Protein AF-0000000083253003 (afdb_homodimer)

Nearest PDB structures (foldseek):
  7utc-assembly1_D  TM=8.407E-01  e=6.399E-24  Thermoanaerobacter pseudethanolicus
  6sch-assembly1_B  TM=8.358E-01  e=7.259E-24  Clostridium beijerinckii
  3fpc-assembly1_C  TM=8.216E-01  e=3.737E-23  Thermoanaerobacter brockii
  2oui-assembly1_A  TM=8.194E-01  e=3.722E-21  Entamoeba histolytica
  1y9a-assembly1_A  TM=8.092E-01  e=3.081E-21  Entamoeba histolytica

pLDDT: mean 96.96, std 2.42, range [82.56, 98.94]

Structure (mmCIF, N/CA/C/O backbone):
data_AF-0000000083253003-model_v1
#
loop_
_entity.id
_entity.type
_entity.pdbx_description
1 polymer 'Threonine dehydrogenase-like Zn-dependent dehydrogenase'
#
loop_
_atom_site.group_PDB
_atom_site.id
_atom_site.type_symbol
_atom_site.label_atom_id
_atom_site.label_alt_id
_atom_site.label_comp_id
_atom_site.label_asym_id
_atom_site.label_entity_id
_atom_site.label_seq_id
_atom_site.pdbx_PDB_ins_code
_atom_site.Cartn_x
_atom_site.Cartn_y
_atom_site.Cartn_z
_atom_site.occupancy
_atom_site.B_iso_or_equiv
_atom_site.auth_seq_id
_atom_site.auth_comp_id
_atom_site.auth_asym_id
_atom_site.auth_atom_id
_atom_site.pdbx_PDB_model_num
ATOM 1 N N . MET A 1 1 ? 14.344 -34.875 -26.109 1 96.56 1 MET A N 1
ATOM 2 C CA . MET A 1 1 ? 13.023 -34.969 -25.5 1 96.56 1 MET A CA 1
ATOM 3 C C . MET A 1 1 ? 12.094 -33.875 -26.047 1 96.56 1 MET A C 1
ATOM 5 O O . MET A 1 1 ? 12.555 -32.844 -26.531 1 96.56 1 MET A O 1
ATOM 9 N N . GLN A 1 2 ? 10.828 -34.188 -26.016 1 97.56 2 GLN A N 1
ATOM 10 C CA . GLN A 1 2 ? 9.852 -33.188 -26.438 1 97.56 2 GLN A CA 1
ATOM 11 C C . GLN A 1 2 ? 9.586 -32.156 -25.312 1 97.56 2 GLN A C 1
ATOM 13 O O . GLN A 1 2 ? 9.469 -32.531 -24.156 1 97.56 2 GLN A O 1
ATOM 18 N N . ALA A 1 3 ? 9.625 -30.922 -25.641 1 98.62 3 ALA A N 1
ATOM 19 C CA . ALA A 1 3 ? 9.359 -29.844 -24.688 1 98.62 3 ALA A CA 1
ATOM 20 C C . ALA A 1 3 ? 8.648 -28.688 -25.359 1 98.62 3 ALA A C 1
ATOM 22 O O . ALA A 1 3 ? 8.695 -28.547 -26.594 1 98.62 3 ALA A O 1
ATOM 23 N N . LEU A 1 4 ? 7.891 -27.906 -24.656 1 98.69 4 LEU A N 1
ATOM 24 C CA . LEU A 1 4 ? 7.254 -26.703 -25.188 1 98.69 4 LEU A CA 1
ATOM 25 C C . LEU A 1 4 ? 8.156 -25.484 -25 1 98.69 4 LEU A C 1
ATOM 27 O O . LEU A 1 4 ? 8.383 -25.031 -23.875 1 98.69 4 LEU A O 1
ATOM 31 N N . VAL A 1 5 ? 8.617 -24.984 -26.078 1 98.56 5 VAL A N 1
ATOM 32 C CA . VAL A 1 5 ? 9.586 -23.891 -26.094 1 98.56 5 VAL A CA 1
ATOM 33 C C . VAL A 1 5 ? 8.945 -22.641 -26.656 1 98.56 5 VAL A C 1
ATOM 35 O O . VAL A 1 5 ? 8.172 -22.703 -27.625 1 98.56 5 VAL A O 1
ATOM 38 N N . TRP A 1 6 ? 9.148 -21.5 -25.953 1 98.31 6 TRP A N 1
ATOM 39 C CA . TRP A 1 6 ? 8.773 -20.219 -26.547 1 98.31 6 TRP A CA 1
ATOM 40 C C . TRP A 1 6 ? 9.711 -19.859 -27.688 1 98.31 6 TRP A C 1
ATOM 42 O O . TRP A 1 6 ? 10.875 -19.5 -27.453 1 98.31 6 TRP A O 1
ATOM 52 N N . SER A 1 7 ? 9.188 -19.875 -28.859 1 96.62 7 SER A N 1
ATOM 53 C CA . SER A 1 7 ? 10.055 -19.766 -30.031 1 96.62 7 SER A CA 1
ATOM 54 C C . SER A 1 7 ? 10.305 -18.312 -30.391 1 96.62 7 SER A C 1
ATOM 56 O O . SER A 1 7 ? 9.672 -17.406 -29.844 1 96.62 7 SER A O 1
ATOM 58 N N . ALA A 1 8 ? 11.188 -18.094 -31.281 1 94.75 8 ALA A N 1
ATOM 59 C CA . ALA A 1 8 ? 11.508 -16.75 -31.766 1 94.75 8 ALA A CA 1
ATOM 60 C C . ALA A 1 8 ? 10.328 -16.141 -32.531 1 94.75 8 ALA A C 1
ATOM 62 O O . ALA A 1 8 ? 10.281 -14.93 -32.719 1 94.75 8 ALA A O 1
ATOM 63 N N . ARG A 1 9 ? 9.398 -16.953 -33 1 94 9 ARG A N 1
ATOM 64 C CA . ARG A 1 9 ? 8.219 -16.484 -33.719 1 94 9 ARG A CA 1
ATOM 65 C C . ARG A 1 9 ? 7.109 -16.094 -32.75 1 94 9 ARG A C 1
ATOM 67 O O . ARG A 1 9 ? 5.961 -15.906 -33.156 1 94 9 ARG A O 1
ATOM 74 N N . ASN A 1 10 ? 7.438 -16.047 -31.438 1 94.56 10 ASN A N 1
ATOM 75 C CA . ASN A 1 10 ? 6.5 -15.68 -30.391 1 94.56 10 ASN A CA 1
ATOM 76 C C . ASN A 1 10 ? 5.297 -16.625 -30.344 1 94.56 10 ASN A C 1
ATOM 78 O O . ASN A 1 10 ? 4.152 -16.172 -30.312 1 94.56 10 ASN A O 1
ATOM 82 N N . ARG A 1 11 ? 5.645 -17.781 -30.297 1 95.31 11 ARG A N 1
ATOM 83 C CA . ARG A 1 11 ? 4.637 -18.828 -30.156 1 95.31 11 ARG A CA 1
ATOM 84 C C . ARG A 1 11 ? 5.188 -20.016 -29.375 1 95.31 11 ARG A C 1
ATOM 86 O O . ARG A 1 11 ? 6.391 -20.281 -29.406 1 95.31 11 ARG A O 1
ATOM 93 N N . LEU A 1 12 ? 4.297 -20.625 -28.672 1 96.81 12 LEU A N 1
ATOM 94 C CA . LEU A 1 12 ? 4.648 -21.859 -27.969 1 96.81 12 LEU A CA 1
ATOM 95 C C . LEU A 1 12 ? 4.727 -23.031 -28.953 1 96.81 12 LEU A C 1
ATOM 97 O O . LEU A 1 12 ? 3.781 -23.281 -29.703 1 96.81 12 LEU A O 1
ATOM 101 N N . GLU A 1 13 ? 5.832 -23.75 -28.984 1 97.12 13 GLU A N 1
ATOM 102 C CA . GLU A 1 13 ? 6.023 -24.828 -29.953 1 97.12 13 GLU A CA 1
ATOM 103 C C . GLU A 1 13 ? 6.559 -26.078 -29.266 1 97.12 13 GLU A C 1
ATOM 105 O O . GLU A 1 13 ? 7.395 -26 -28.375 1 97.12 13 GLU A O 1
ATOM 110 N N . LEU A 1 14 ? 6.043 -27.188 -29.688 1 97.88 14 LEU A N 1
ATOM 111 C CA . LEU A 1 14 ? 6.605 -28.469 -29.281 1 97.88 14 LEU A CA 1
ATOM 112 C C . LEU A 1 14 ? 7.906 -28.75 -30.031 1 97.88 14 LEU A C 1
ATOM 114 O O . LEU A 1 14 ? 7.906 -28.875 -31.25 1 97.88 14 LEU A O 1
ATOM 118 N N . SER A 1 15 ? 8.984 -28.828 -29.344 1 97.44 15 SER A N 1
ATOM 119 C CA . SER A 1 15 ? 10.297 -28.984 -29.953 1 97.44 15 SER A CA 1
ATOM 120 C C . SER A 1 15 ? 11.062 -30.156 -29.344 1 97.44 15 SER A C 1
ATOM 122 O O . SER A 1 15 ? 10.789 -30.562 -28.219 1 97.44 15 SER A O 1
ATOM 124 N N . GLU A 1 16 ? 11.93 -30.703 -30.188 1 97.5 16 GLU A N 1
ATOM 125 C CA . GLU A 1 16 ? 12.883 -31.672 -29.672 1 97.5 16 GLU A CA 1
ATOM 126 C C . GLU A 1 16 ? 14.109 -31 -29.078 1 97.5 16 GLU A C 1
ATOM 128 O O . GLU A 1 16 ? 14.828 -30.281 -29.781 1 97.5 16 GLU A O 1
ATOM 133 N N . ILE A 1 17 ? 14.289 -31.203 -27.844 1 95.94 17 ILE A N 1
ATOM 134 C CA . ILE A 1 17 ? 15.406 -30.562 -27.172 1 95.94 17 ILE A CA 1
ATOM 135 C C . ILE A 1 17 ? 16.25 -31.625 -26.453 1 95.94 17 ILE A C 1
ATOM 137 O O . ILE A 1 17 ? 15.773 -32.719 -26.203 1 95.94 17 ILE A O 1
ATOM 141 N N . GLU A 1 18 ? 17.484 -31.297 -26.234 1 96.81 18 GLU A N 1
ATOM 142 C CA . GLU A 1 18 ? 18.359 -32.219 -25.516 1 96.81 18 GLU A CA 1
ATOM 143 C C . GLU A 1 18 ? 17.891 -32.406 -24.078 1 96.81 18 GLU A C 1
ATOM 145 O O . GLU A 1 18 ? 17.469 -31.453 -23.422 1 96.81 18 GLU A O 1
ATOM 150 N N . GLU A 1 19 ? 17.891 -33.625 -23.688 1 97.62 19 GLU A N 1
ATOM 151 C CA . GLU A 1 19 ? 17.578 -33.938 -22.297 1 97.62 19 GLU A CA 1
ATOM 152 C C . GLU A 1 19 ? 18.594 -33.312 -21.344 1 97.62 19 GLU A C 1
ATOM 154 O O . GLU A 1 19 ? 19.797 -33.438 -21.562 1 97.62 19 GLU A O 1
ATOM 159 N N . PRO A 1 20 ? 18.141 -32.594 -20.359 1 97.88 20 PRO A N 1
ATOM 160 C CA . PRO A 1 20 ? 19.094 -31.969 -19.438 1 97.88 20 PRO A CA 1
ATOM 161 C C . PRO A 1 20 ? 19.859 -33 -18.609 1 97.88 20 PRO A C 1
ATOM 163 O O . PRO A 1 20 ? 19.312 -34.031 -18.219 1 97.88 20 PRO A O 1
ATOM 166 N N . GLN A 1 21 ? 21.078 -32.719 -18.344 1 97.56 21 GLN A N 1
ATOM 167 C CA . GLN A 1 21 ? 21.969 -33.562 -17.578 1 97.56 21 GLN A CA 1
ATOM 168 C C . GLN A 1 21 ? 22.422 -32.875 -16.297 1 97.56 21 GLN A C 1
ATOM 170 O O . GLN A 1 21 ? 22.375 -31.641 -16.188 1 97.56 21 GLN A O 1
ATOM 175 N N . LEU A 1 22 ? 22.797 -33.688 -15.352 1 97.88 22 LEU A N 1
ATOM 176 C CA . LEU A 1 22 ? 23.422 -33.125 -14.164 1 97.88 22 LEU A CA 1
ATOM 177 C C . LEU A 1 22 ? 24.766 -32.5 -14.5 1 97.88 22 LEU A C 1
ATOM 179 O O . LEU A 1 22 ? 25.578 -33.094 -15.203 1 97.88 22 LEU A O 1
ATOM 183 N N . VAL A 1 23 ? 24.984 -31.281 -14.062 1 96.31 23 VAL A N 1
ATOM 184 C CA . VAL A 1 23 ? 26.25 -30.609 -14.344 1 96.31 23 VAL A CA 1
ATOM 185 C C . VAL A 1 23 ? 26.938 -30.234 -13.039 1 96.31 23 VAL A C 1
ATOM 187 O O . VAL A 1 23 ? 28.172 -30.297 -12.945 1 96.31 23 VAL A O 1
ATOM 190 N N . ALA A 1 24 ? 26.219 -29.859 -12.031 1 97.19 24 ALA A N 1
ATOM 191 C CA . ALA A 1 24 ? 26.75 -29.438 -10.734 1 97.19 24 ALA A CA 1
ATOM 192 C C . ALA A 1 24 ? 26.531 -30.516 -9.68 1 97.19 24 ALA A C 1
ATOM 194 O O . ALA A 1 24 ? 25.594 -31.312 -9.781 1 97.19 24 ALA A O 1
ATOM 195 N N . PRO A 1 25 ? 27.375 -30.531 -8.617 1 98.25 25 PRO A N 1
ATOM 196 C CA . PRO A 1 25 ? 27.266 -31.562 -7.582 1 98.25 25 PRO A CA 1
ATOM 197 C C . PRO A 1 25 ? 25.969 -31.438 -6.77 1 98.25 25 PRO A C 1
ATOM 199 O O . PRO A 1 25 ? 25.562 -32.406 -6.109 1 98.25 25 PRO A O 1
ATOM 202 N N . ASP A 1 26 ? 25.312 -30.328 -6.824 1 98.38 26 ASP A N 1
ATOM 203 C CA . ASP A 1 26 ? 24.094 -30.125 -6.043 1 98.38 26 ASP A CA 1
ATOM 204 C C . ASP A 1 26 ? 22.859 -30.266 -6.918 1 98.38 26 ASP A C 1
ATOM 206 O O . ASP A 1 26 ? 21.734 -30.016 -6.461 1 98.38 26 ASP A O 1
ATOM 210 N N . ASP A 1 27 ? 22.984 -30.75 -8.109 1 98.62 27 ASP A N 1
ATOM 211 C CA . ASP A 1 27 ? 21.906 -30.844 -9.078 1 98.62 27 ASP A CA 1
ATOM 212 C C . ASP A 1 27 ? 21 -32.031 -8.766 1 98.62 27 ASP A C 1
ATOM 214 O O . ASP A 1 27 ? 21.469 -33.094 -8.305 1 98.62 27 ASP A O 1
ATOM 218 N N . VAL A 1 28 ? 19.781 -31.859 -9.023 1 98.88 28 VAL A N 1
ATOM 219 C CA . VAL A 1 28 ? 18.766 -32.906 -8.961 1 98.88 28 VAL A CA 1
ATOM 220 C C . VAL A 1 28 ? 18 -32.969 -10.289 1 98.88 28 VAL A C 1
ATOM 222 O O . VAL A 1 28 ? 17.609 -31.922 -10.836 1 98.88 28 VAL A O 1
ATOM 225 N N . LYS A 1 29 ? 17.906 -34.125 -10.82 1 98.88 29 LYS A N 1
ATOM 226 C CA . LYS A 1 29 ? 17.078 -34.312 -12.008 1 98.88 29 LYS A CA 1
ATOM 227 C C . LYS A 1 29 ? 15.719 -34.906 -11.633 1 98.88 29 LYS A C 1
ATOM 229 O O . LYS A 1 29 ? 15.641 -35.906 -10.93 1 98.88 29 LYS A O 1
ATOM 234 N N . VAL A 1 30 ? 14.719 -34.281 -12.07 1 98.94 30 VAL A N 1
ATOM 235 C CA . VAL A 1 30 ? 1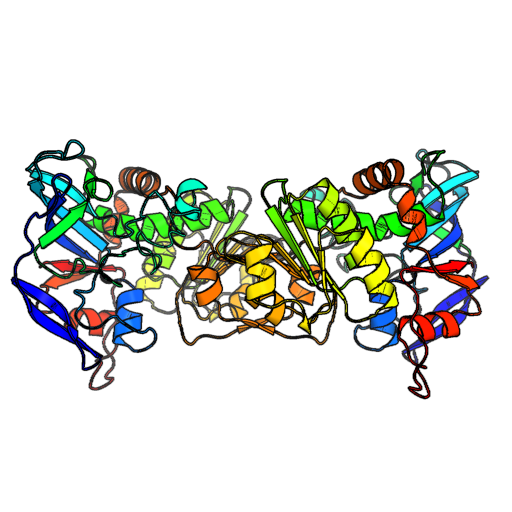3.352 -34.656 -11.75 1 98.94 30 VAL A CA 1
ATOM 236 C C . VAL A 1 30 ? 12.609 -35.062 -13.023 1 98.94 30 VAL A C 1
ATOM 238 O O . VAL A 1 30 ? 12.641 -34.344 -14.016 1 98.94 30 VAL A O 1
ATOM 241 N N . ARG A 1 31 ? 12.023 -36.25 -13.047 1 98.94 31 ARG A N 1
ATOM 242 C CA . ARG A 1 31 ? 11.055 -36.594 -14.07 1 98.94 31 ARG A CA 1
ATOM 243 C C . ARG A 1 31 ? 9.688 -35.969 -13.766 1 98.94 31 ARG A C 1
ATOM 245 O O . ARG A 1 31 ? 9.062 -36.312 -12.758 1 98.94 31 ARG A O 1
ATOM 252 N N . ILE A 1 32 ? 9.227 -35.156 -14.586 1 98.88 32 ILE A N 1
ATOM 253 C CA . ILE A 1 32 ? 7.996 -34.406 -14.344 1 98.88 32 ILE A CA 1
ATOM 254 C C . ILE A 1 32 ? 6.785 -35.281 -14.57 1 98.88 32 ILE A C 1
ATOM 256 O O . ILE A 1 32 ? 6.684 -35.969 -15.609 1 98.88 32 ILE A O 1
ATOM 260 N N . GLU A 1 33 ? 5.926 -35.312 -13.617 1 98.75 33 GLU A N 1
ATOM 261 C CA . GLU A 1 33 ? 4.691 -36.094 -13.734 1 98.75 33 GLU A CA 1
ATOM 262 C C . GLU A 1 33 ? 3.521 -35.188 -14.141 1 98.75 33 GLU A C 1
ATOM 264 O O . GLU A 1 33 ? 2.699 -35.594 -14.969 1 98.75 33 GLU A O 1
ATOM 269 N N . LEU A 1 34 ? 3.381 -34.062 -13.516 1 98.81 34 LEU A N 1
ATOM 270 C CA . LEU A 1 34 ? 2.389 -33.031 -13.82 1 98.81 34 LEU A CA 1
ATOM 271 C C . LEU A 1 34 ? 3.029 -31.656 -13.852 1 98.81 34 LEU A C 1
ATOM 273 O O . LEU A 1 34 ? 3.912 -31.359 -13.047 1 98.81 34 LEU A O 1
ATOM 277 N N . THR A 1 35 ? 2.656 -30.859 -14.75 1 98.88 35 THR A N 1
ATOM 278 C CA . THR A 1 35 ? 3.039 -29.453 -14.797 1 98.88 35 THR A CA 1
ATOM 279 C C . THR A 1 35 ? 1.835 -28.578 -15.141 1 98.88 35 THR A C 1
ATOM 281 O O . THR A 1 35 ? 1.08 -28.891 -16.062 1 98.88 35 THR A O 1
ATOM 284 N N . GLY A 1 36 ? 1.629 -27.578 -14.328 1 98.69 36 GLY A N 1
ATOM 285 C CA . GLY A 1 36 ? 0.454 -26.734 -14.477 1 98.69 36 GLY A CA 1
ATOM 286 C C . GLY A 1 36 ? 0.668 -25.578 -15.438 1 98.69 36 GLY A C 1
ATOM 287 O O . GLY A 1 36 ? 1.78 -25.062 -15.555 1 98.69 36 GLY A O 1
ATOM 288 N N . ILE A 1 37 ? -0.385 -25.203 -16.125 1 98.25 37 ILE A N 1
ATOM 289 C CA . ILE A 1 37 ? -0.366 -23.984 -16.938 1 98.25 37 ILE A CA 1
ATOM 290 C C . ILE A 1 37 ? -0.799 -22.797 -16.078 1 98.25 37 ILE A C 1
ATOM 292 O O . ILE A 1 37 ? -1.88 -22.797 -15.492 1 98.25 37 ILE A O 1
ATOM 296 N N . CYS A 1 38 ? 0.048 -21.812 -15.984 1 95.94 38 CYS A N 1
ATOM 297 C CA . CYS A 1 38 ? -0.187 -20.641 -15.156 1 95.94 38 CYS A CA 1
ATOM 298 C C . CYS A 1 38 ? -0.69 -19.469 -15.992 1 95.94 38 CYS A C 1
ATOM 300 O O . CYS A 1 38 ? -0.532 -19.469 -17.219 1 95.94 38 CYS A O 1
ATOM 302 N N . GLY A 1 39 ? -1.348 -18.516 -15.336 1 92.88 39 GLY A N 1
ATOM 303 C CA . GLY A 1 39 ? -1.739 -17.297 -16 1 92.88 39 GLY A CA 1
ATOM 304 C C . GLY A 1 39 ? -0.581 -16.594 -16.688 1 92.88 39 GLY A C 1
ATOM 305 O O . GLY A 1 39 ? -0.751 -15.984 -17.75 1 92.88 39 GLY A O 1
ATOM 306 N N . THR A 1 40 ? 0.547 -16.656 -16.125 1 91.56 40 THR A N 1
ATOM 307 C CA . THR A 1 40 ? 1.736 -16.047 -16.703 1 91.56 40 THR A CA 1
ATOM 308 C C . THR A 1 40 ? 2.09 -16.703 -18.047 1 91.56 40 THR A C 1
ATOM 310 O O . THR A 1 40 ? 2.561 -16.031 -18.969 1 91.56 40 THR A O 1
ATOM 313 N N . ASP A 1 41 ? 1.908 -17.969 -18.188 1 95.62 41 ASP A N 1
ATOM 314 C CA . ASP A 1 41 ? 2.102 -18.641 -19.469 1 95.62 41 ASP A CA 1
ATOM 315 C C . ASP A 1 41 ? 1.132 -18.109 -20.516 1 95.62 41 ASP A C 1
ATOM 317 O O . ASP A 1 41 ? 1.536 -17.797 -21.641 1 95.62 41 ASP A O 1
ATOM 321 N N . LEU A 1 42 ? -0.089 -18 -20.094 1 94.56 42 LEU A N 1
ATOM 322 C CA . LEU A 1 42 ? -1.12 -17.516 -21.016 1 94.56 42 LEU A CA 1
ATOM 323 C C . LEU A 1 42 ? -0.863 -16.078 -21.422 1 94.56 42 LEU A C 1
ATOM 325 O O . LEU A 1 42 ? -1.129 -15.68 -22.547 1 94.56 42 LEU A O 1
ATOM 329 N N . ALA A 1 43 ? -0.361 -15.297 -20.391 1 91.06 43 ALA A N 1
ATOM 330 C CA . ALA A 1 43 ? -0.045 -13.898 -20.703 1 91.06 43 ALA A CA 1
ATOM 331 C C . ALA A 1 43 ? 1.025 -13.805 -21.781 1 91.06 43 ALA A C 1
ATOM 333 O O . ALA A 1 43 ? 0.94 -12.953 -22.672 1 91.06 43 ALA A O 1
ATOM 334 N N . VAL A 1 44 ? 1.986 -14.617 -21.75 1 93.56 44 VAL A N 1
ATOM 335 C CA . VAL A 1 44 ? 3.037 -14.641 -22.766 1 93.56 44 VAL A CA 1
ATOM 336 C C . VAL A 1 44 ? 2.463 -15.102 -24.094 1 93.56 44 VAL A C 1
ATOM 338 O O . VAL A 1 44 ? 2.678 -14.461 -25.125 1 93.56 44 VAL A O 1
ATOM 341 N N . ILE A 1 45 ? 1.67 -16.125 -24.047 1 95.12 45 ILE A N 1
ATOM 342 C CA . ILE A 1 45 ? 1.108 -16.734 -25.25 1 95.12 45 ILE A CA 1
ATOM 343 C C . ILE A 1 45 ? 0.204 -15.734 -25.969 1 95.12 45 ILE A C 1
ATOM 345 O O . ILE A 1 45 ? 0.185 -15.68 -27.203 1 95.12 45 ILE A O 1
ATOM 349 N N . THR A 1 46 ? -0.483 -14.914 -25.172 1 92.75 46 THR A N 1
ATOM 350 C CA . THR A 1 46 ? -1.445 -13.992 -25.75 1 92.75 46 THR A CA 1
ATOM 351 C C . THR A 1 46 ? -0.797 -12.633 -26.016 1 92.75 46 THR A C 1
ATOM 353 O O . THR A 1 46 ? -1.468 -11.688 -26.438 1 92.75 46 THR A O 1
ATOM 356 N N . GLY A 1 47 ? 0.475 -12.461 -25.688 1 88.62 47 GLY A N 1
ATOM 357 C CA . GLY A 1 47 ? 1.218 -11.258 -26 1 88.62 47 GLY A CA 1
ATOM 358 C C . GLY A 1 47 ? 1.078 -10.172 -24.953 1 88.62 47 GLY A C 1
ATOM 359 O O . GLY A 1 47 ? 1.508 -9.039 -25.156 1 88.62 47 GLY A O 1
ATOM 360 N N . LYS A 1 48 ? 0.502 -10.508 -23.812 1 82.56 48 LYS A N 1
ATOM 361 C CA . LYS A 1 48 ? 0.323 -9.531 -22.75 1 82.56 48 LYS A CA 1
ATOM 362 C C . LYS A 1 48 ? 1.615 -9.328 -21.953 1 82.56 48 LYS A C 1
ATOM 364 O O . LYS A 1 48 ? 1.783 -8.32 -21.266 1 82.56 48 LYS A O 1
ATOM 369 N N . GLU A 1 49 ? 2.459 -10.312 -22.031 1 86.62 49 GLU A N 1
ATOM 370 C CA . GLU A 1 49 ? 3.791 -10.281 -21.438 1 86.62 49 GLU A CA 1
ATOM 371 C C . GLU A 1 49 ? 4.844 -10.812 -22.406 1 86.62 49 GLU A C 1
ATOM 373 O O . GLU A 1 49 ? 4.543 -11.664 -23.234 1 86.62 49 GLU A O 1
ATOM 378 N N . GLU A 1 50 ? 5.98 -10.297 -22.266 1 88.38 50 GLU A N 1
ATOM 379 C CA . GLU A 1 50 ? 7.066 -10.805 -23.094 1 88.38 50 GLU A CA 1
ATOM 380 C C . GLU A 1 50 ? 7.602 -12.125 -22.562 1 88.38 50 GLU A C 1
ATOM 382 O O . GLU A 1 50 ? 7.707 -12.312 -21.344 1 88.38 50 GLU A O 1
ATOM 387 N N . GLY A 1 51 ? 7.914 -13 -23.453 1 92.56 51 GLY A N 1
ATOM 388 C CA . GLY A 1 51 ? 8.562 -14.25 -23.094 1 92.56 51 GLY A CA 1
ATOM 389 C C . GLY A 1 51 ? 9.977 -14.367 -23.625 1 92.56 51 GLY A C 1
ATOM 390 O O . GLY A 1 51 ? 10.273 -13.93 -24.734 1 92.56 51 GLY A O 1
ATOM 391 N N . ALA A 1 52 ? 10.789 -14.953 -22.797 1 94.25 52 ALA A N 1
ATOM 392 C CA . ALA A 1 52 ? 12.164 -15.188 -23.234 1 94.25 52 ALA A CA 1
ATOM 393 C C . ALA A 1 52 ? 12.227 -16.266 -24.297 1 94.25 52 ALA A C 1
ATOM 395 O O . ALA A 1 52 ? 11.773 -17.391 -24.078 1 94.25 52 ALA A O 1
ATOM 396 N N . HIS A 1 53 ? 12.836 -15.945 -25.438 1 96.75 53 HIS A N 1
ATOM 397 C CA . HIS A 1 53 ? 12.938 -16.891 -26.531 1 96.75 53 HIS A CA 1
ATOM 398 C C . HIS A 1 53 ? 13.875 -18.047 -26.188 1 96.75 53 HIS A C 1
ATOM 400 O O . HIS A 1 53 ? 14.898 -17.844 -25.531 1 96.75 53 HIS A O 1
ATOM 406 N N . GLY A 1 54 ? 13.484 -19.188 -26.672 1 97.25 54 GLY A N 1
ATOM 407 C CA . GLY A 1 54 ? 14.336 -20.359 -26.516 1 97.25 54 GLY A CA 1
ATOM 408 C C . GLY A 1 54 ? 14.164 -21.047 -25.172 1 97.25 54 GLY A C 1
ATOM 409 O O . GLY A 1 54 ? 14.805 -22.062 -24.906 1 97.25 54 GLY A O 1
ATOM 410 N N . VAL A 1 55 ? 13.289 -20.547 -24.375 1 97.62 55 VAL A N 1
ATOM 411 C CA . VAL A 1 55 ? 13.086 -21.062 -23.016 1 97.62 55 VAL A CA 1
ATOM 412 C C . VAL A 1 55 ? 11.922 -22.047 -23.016 1 97.62 55 VAL A C 1
ATOM 414 O O . VAL A 1 55 ? 10.875 -21.781 -23.609 1 97.62 55 VAL A O 1
ATOM 417 N N . ILE A 1 56 ? 12.211 -23.25 -22.391 1 98.5 56 ILE A N 1
ATOM 418 C CA . ILE A 1 56 ? 11.086 -24.125 -22.078 1 98.5 56 ILE A CA 1
ATOM 419 C C . ILE A 1 56 ? 10.172 -23.438 -21.062 1 98.5 56 ILE A C 1
ATOM 421 O O . ILE A 1 56 ? 10.625 -23.031 -20 1 98.5 56 ILE A O 1
ATOM 425 N N . ARG A 1 57 ? 8.867 -23.328 -21.359 1 98.25 57 ARG A N 1
ATOM 426 C CA . ARG A 1 57 ? 7.941 -22.656 -20.453 1 98.25 57 ARG A CA 1
ATOM 427 C C . ARG A 1 57 ? 7.461 -23.594 -19.359 1 98.25 57 ARG A C 1
ATOM 429 O O . ARG A 1 57 ? 7.902 -24.734 -19.281 1 98.25 57 ARG A O 1
ATOM 436 N N . GLY A 1 58 ? 6.645 -23.031 -18.469 1 98.31 58 GLY A N 1
ATOM 437 C CA . GLY A 1 58 ? 6.102 -23.797 -17.359 1 98.31 58 GLY A CA 1
ATOM 438 C C . GLY A 1 58 ? 6.918 -23.672 -16.078 1 98.31 58 GLY A C 1
ATOM 439 O O . GLY A 1 58 ? 8.148 -23.766 -16.125 1 98.31 58 GLY A O 1
ATOM 440 N N . HIS A 1 59 ? 6.219 -23.484 -14.961 1 98.25 59 HIS A N 1
ATOM 441 C CA . HIS A 1 59 ? 6.965 -23.297 -13.727 1 98.25 59 HIS A CA 1
ATOM 442 C C . HIS A 1 59 ? 6.223 -23.891 -12.531 1 98.25 59 HIS A C 1
ATOM 444 O O . HIS A 1 59 ? 6.625 -23.688 -11.383 1 98.25 59 HIS A O 1
ATOM 450 N N . GLU A 1 60 ? 5.133 -24.578 -12.719 1 98.62 60 GLU A N 1
ATOM 451 C CA . GLU A 1 60 ? 4.383 -25.328 -11.711 1 98.62 60 GLU A CA 1
ATOM 452 C C . GLU A 1 60 ? 4.477 -26.828 -11.961 1 98.62 60 GLU A C 1
ATOM 454 O O . GLU A 1 60 ? 3.855 -27.344 -12.891 1 98.62 60 GLU A O 1
ATOM 459 N N . ALA A 1 61 ? 5.238 -27.547 -11.055 1 98.81 61 ALA A N 1
ATOM 460 C CA . ALA A 1 61 ? 5.398 -28.938 -11.453 1 98.81 61 ALA A CA 1
ATOM 461 C C . ALA A 1 61 ? 5.707 -29.828 -10.25 1 98.81 61 ALA A C 1
ATOM 463 O O . ALA A 1 61 ? 6.27 -29.359 -9.258 1 98.81 61 ALA A O 1
ATOM 464 N N . VAL A 1 62 ? 5.328 -31.047 -10.398 1 98.81 62 VAL A N 1
ATOM 465 C CA . VAL A 1 62 ? 5.641 -32.125 -9.477 1 98.81 62 VAL A CA 1
ATOM 466 C C . VAL A 1 62 ? 6.199 -33.312 -10.25 1 98.81 62 VAL A C 1
ATOM 468 O O . VAL A 1 62 ? 5.934 -33.469 -11.445 1 98.81 62 VAL A O 1
ATOM 471 N N . GLY A 1 63 ? 6.973 -34.094 -9.555 1 98.81 63 GLY A N 1
ATOM 472 C CA . GLY A 1 63 ? 7.562 -35.25 -10.203 1 98.81 63 GLY A CA 1
ATOM 473 C C . GLY A 1 63 ? 8.336 -36.156 -9.258 1 98.81 63 GLY A C 1
ATOM 474 O O . GLY A 1 63 ? 8.062 -36.188 -8.055 1 98.81 63 GLY A O 1
ATOM 475 N N . VAL A 1 64 ? 9.211 -36.906 -9.883 1 98.88 64 VAL A N 1
ATOM 476 C CA . VAL A 1 64 ? 9.992 -37.906 -9.141 1 98.88 64 VAL A CA 1
ATOM 477 C C . VAL A 1 64 ? 11.477 -37.688 -9.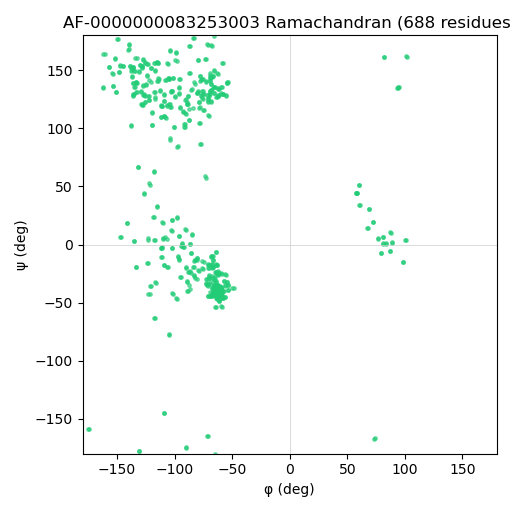438 1 98.88 64 VAL A C 1
ATOM 479 O O . VAL A 1 64 ? 11.867 -37.5 -10.586 1 98.88 64 VAL A O 1
ATOM 482 N N . VAL A 1 65 ? 12.266 -37.781 -8.359 1 98.94 65 VAL A N 1
ATOM 483 C CA . VAL A 1 65 ? 13.711 -37.656 -8.516 1 98.94 65 VAL A CA 1
ATOM 484 C C . VAL A 1 65 ? 14.266 -38.875 -9.227 1 98.94 65 VAL A C 1
ATOM 486 O O . VAL A 1 65 ? 14.031 -40 -8.805 1 98.94 65 VAL A O 1
ATOM 489 N N . VAL A 1 66 ? 15.062 -38.656 -10.281 1 98.88 66 VAL A N 1
ATOM 490 C CA . VAL A 1 66 ? 15.547 -39.781 -11.047 1 98.88 66 VAL A CA 1
ATOM 491 C C . VAL A 1 66 ? 17.078 -39.781 -11.094 1 98.88 66 VAL A C 1
ATOM 493 O O . VAL A 1 66 ? 17.703 -40.781 -11.461 1 98.88 66 VAL A O 1
ATOM 496 N N . ALA A 1 67 ? 17.719 -38.688 -10.758 1 98.81 67 ALA A N 1
ATOM 497 C CA . ALA A 1 67 ? 19.172 -38.594 -10.633 1 98.81 67 ALA A CA 1
ATOM 498 C C . ALA A 1 67 ? 19.547 -37.469 -9.656 1 98.81 67 ALA A C 1
ATOM 500 O O . ALA A 1 67 ? 18.828 -36.5 -9.516 1 98.81 67 ALA A O 1
ATOM 501 N N . VAL A 1 68 ? 20.641 -37.656 -8.953 1 98.69 68 VAL A N 1
ATOM 502 C CA . VAL A 1 68 ? 21.125 -36.656 -8.023 1 98.69 68 VAL A CA 1
ATOM 503 C C . VAL A 1 68 ? 22.641 -36.5 -8.156 1 98.69 68 VAL A C 1
ATOM 505 O O . VAL A 1 68 ? 23.344 -37.5 -8.445 1 98.69 68 VAL A O 1
ATOM 508 N N . GLY A 1 69 ? 23.062 -35.25 -7.98 1 98.44 69 GLY A N 1
ATOM 509 C CA . GLY A 1 69 ? 24.5 -35.031 -7.926 1 98.44 69 GLY A CA 1
ATOM 510 C C . GLY A 1 69 ? 25.141 -35.531 -6.652 1 98.44 69 GLY A C 1
ATOM 511 O O . GLY A 1 69 ? 24.438 -35.906 -5.707 1 98.44 69 GLY A O 1
ATOM 512 N N . GLY A 1 70 ? 26.5 -35.5 -6.605 1 98 70 GLY A N 1
ATOM 513 C CA . GLY A 1 70 ? 27.281 -36.125 -5.555 1 98 70 GLY A CA 1
ATOM 514 C C . GLY A 1 70 ? 27.109 -35.469 -4.203 1 98 70 GLY A C 1
ATOM 515 O O . GLY A 1 70 ? 27.375 -36.062 -3.164 1 98 70 GLY A O 1
ATOM 516 N N . ARG A 1 71 ? 26.641 -34.219 -4.121 1 98.44 71 ARG A N 1
ATOM 517 C CA . ARG A 1 71 ? 26.562 -33.5 -2.859 1 98.44 71 ARG A CA 1
ATOM 518 C C . ARG A 1 71 ? 25.109 -33.312 -2.422 1 98.44 71 ARG A C 1
ATOM 520 O O . ARG A 1 71 ? 24.828 -32.594 -1.459 1 98.44 71 ARG A O 1
ATOM 527 N N . VAL A 1 72 ? 24.203 -33.875 -3.135 1 98.62 72 VAL A N 1
ATOM 528 C CA . VAL A 1 72 ? 22.781 -33.75 -2.803 1 98.62 72 VAL A CA 1
ATOM 529 C C . VAL A 1 72 ? 22.469 -34.531 -1.534 1 98.62 72 VAL A C 1
ATOM 531 O O . VAL A 1 72 ? 22.844 -35.688 -1.414 1 98.62 72 VAL A O 1
ATOM 534 N N . ASP A 1 73 ? 21.812 -33.875 -0.524 1 98.31 73 ASP A N 1
ATOM 535 C CA . ASP A 1 73 ? 21.484 -34.531 0.738 1 98.31 73 ASP A CA 1
ATOM 536 C C . ASP A 1 73 ? 20.047 -34.219 1.168 1 98.31 73 ASP A C 1
ATOM 538 O O . ASP A 1 73 ? 19.609 -34.656 2.227 1 98.31 73 ASP A O 1
ATOM 542 N N . ARG A 1 74 ? 19.328 -33.5 0.347 1 97.56 74 ARG A N 1
ATOM 543 C CA . ARG A 1 74 ? 17.984 -33.094 0.725 1 97.56 74 ARG A CA 1
ATOM 544 C C . ARG A 1 74 ? 16.938 -34.062 0.178 1 97.56 74 ARG A C 1
ATOM 546 O O . ARG A 1 74 ? 15.836 -34.156 0.723 1 97.56 74 ARG A O 1
ATOM 553 N N . VAL A 1 75 ? 17.25 -34.719 -0.939 1 98.5 75 VAL A N 1
ATOM 554 C CA . VAL A 1 75 ? 16.344 -35.688 -1.587 1 98.5 75 VAL A CA 1
ATOM 555 C C . VAL A 1 75 ? 17.141 -36.875 -2.08 1 98.5 75 VAL A C 1
ATOM 557 O O . VAL A 1 75 ? 18.375 -36.844 -2.096 1 98.5 75 VAL A O 1
ATOM 560 N N . GLU A 1 76 ? 16.422 -37.906 -2.447 1 98.19 76 GLU A N 1
ATOM 561 C CA . GLU A 1 76 ? 17.047 -39.094 -3.01 1 98.19 76 GLU A CA 1
ATOM 562 C C . GLU A 1 76 ? 16.219 -39.656 -4.168 1 98.19 76 GLU A C 1
ATOM 564 O O . GLU A 1 76 ? 15.102 -39.219 -4.414 1 98.19 76 GLU A O 1
ATOM 569 N N . LEU A 1 77 ? 16.844 -40.656 -4.816 1 98.56 77 LEU A N 1
ATOM 570 C CA . LEU A 1 77 ? 16.172 -41.312 -5.941 1 98.56 77 LEU A CA 1
ATOM 571 C C . LEU A 1 77 ? 14.82 -41.844 -5.523 1 98.56 77 LEU A C 1
ATOM 573 O O . LEU A 1 77 ? 14.695 -42.469 -4.453 1 98.56 77 LEU A O 1
ATOM 577 N N . GLY A 1 78 ? 13.812 -41.469 -6.312 1 98.56 78 GLY A N 1
ATOM 578 C CA . GLY A 1 78 ? 12.492 -42.031 -6.062 1 98.56 78 GLY A CA 1
ATOM 579 C C . GLY A 1 78 ? 11.602 -41.125 -5.258 1 98.56 78 GLY A C 1
ATOM 580 O O . GLY A 1 78 ? 10.383 -41.312 -5.203 1 98.56 78 GLY A O 1
ATOM 581 N N . ASP A 1 79 ? 12.172 -40.125 -4.641 1 98.69 79 ASP A N 1
ATOM 582 C CA . ASP A 1 79 ? 11.367 -39.156 -3.873 1 98.69 79 ASP A CA 1
ATOM 583 C C . ASP A 1 79 ? 10.375 -38.438 -4.77 1 98.69 79 ASP A C 1
ATOM 585 O O . ASP A 1 79 ? 10.719 -38.031 -5.879 1 98.69 79 ASP A O 1
ATOM 589 N N . ARG A 1 80 ? 9.094 -38.312 -4.332 1 98.81 80 ARG A N 1
ATOM 590 C CA . ARG A 1 80 ? 8.141 -37.375 -4.934 1 98.81 80 ARG A CA 1
ATOM 591 C C . ARG A 1 80 ? 8.43 -35.938 -4.496 1 98.81 80 ARG A C 1
ATOM 593 O O . ARG A 1 80 ? 8.633 -35.688 -3.309 1 98.81 80 ARG A O 1
ATOM 600 N N . VAL A 1 81 ? 8.508 -35.031 -5.484 1 98.88 81 VAL A N 1
ATOM 601 C CA . VAL A 1 81 ? 8.953 -33.688 -5.133 1 98.88 81 VAL A CA 1
ATOM 602 C C . VAL A 1 81 ? 8.109 -32.656 -5.883 1 98.88 81 VAL A C 1
ATOM 604 O O . VAL A 1 81 ? 7.461 -33 -6.879 1 98.88 81 VAL A O 1
ATOM 607 N N . VAL A 1 82 ? 7.984 -31.516 -5.355 1 98.81 82 VAL A N 1
ATOM 608 C CA . VAL A 1 82 ? 7.457 -30.328 -6.031 1 98.81 82 VAL A CA 1
ATOM 609 C C . VAL A 1 82 ? 8.594 -29.344 -6.305 1 98.81 82 VAL A C 1
ATOM 611 O O . VAL A 1 82 ? 9.492 -29.188 -5.48 1 98.81 82 VAL A O 1
ATOM 614 N N . ILE A 1 83 ? 8.547 -28.719 -7.445 1 98.5 83 ILE A N 1
ATOM 615 C CA . ILE A 1 83 ? 9.602 -27.828 -7.906 1 98.5 83 ILE A CA 1
ATOM 616 C C . ILE A 1 83 ? 9.32 -26.406 -7.441 1 98.5 83 ILE A C 1
ATOM 618 O O . ILE A 1 83 ? 8.203 -25.891 -7.617 1 98.5 83 ILE A O 1
ATOM 622 N N . ASP A 1 84 ? 10.227 -25.797 -6.766 1 98.5 84 ASP A N 1
ATOM 623 C CA . ASP A 1 84 ? 10.273 -24.359 -6.543 1 98.5 84 ASP A CA 1
ATOM 624 C C . ASP A 1 84 ? 11.008 -23.641 -7.676 1 98.5 84 ASP A C 1
ATOM 626 O O . ASP A 1 84 ? 12.234 -23.719 -7.77 1 98.5 84 ASP A O 1
ATOM 630 N N . PRO A 1 85 ? 10.297 -22.938 -8.531 1 98.12 85 PRO A N 1
ATOM 631 C CA . PRO A 1 85 ? 10.906 -22.406 -9.75 1 98.12 85 PRO A CA 1
ATOM 632 C C . PRO A 1 85 ? 11.805 -21.203 -9.492 1 98.12 85 PRO A C 1
ATOM 634 O O . PRO A 1 85 ? 12.539 -20.766 -10.383 1 98.12 85 PRO A O 1
ATOM 637 N N . ASN A 1 86 ? 11.758 -20.562 -8.352 1 97.25 86 ASN A N 1
ATOM 638 C CA . ASN A 1 86 ? 12.477 -19.328 -8.055 1 97.25 86 ASN A CA 1
ATOM 639 C C . ASN A 1 86 ? 13.844 -19.609 -7.43 1 97.25 86 ASN A C 1
ATOM 641 O O . ASN A 1 86 ? 13.93 -19.922 -6.238 1 97.25 86 ASN A O 1
ATOM 645 N N . GLU A 1 87 ? 14.852 -19.453 -8.227 1 96.88 87 GLU A N 1
ATOM 646 C CA . GLU A 1 87 ? 16.188 -19.812 -7.77 1 96.88 87 GLU A CA 1
ATOM 647 C C . GLU A 1 87 ? 16.953 -18.594 -7.289 1 96.88 87 GLU A C 1
ATOM 649 O O . GLU A 1 87 ? 17.781 -18.031 -8.023 1 96.88 87 GLU A O 1
ATOM 654 N N . SER A 1 88 ? 16.766 -18.203 -6.066 1 97.31 88 SER A N 1
ATOM 655 C CA . SER A 1 88 ? 17.484 -17.078 -5.473 1 97.31 88 SER A CA 1
ATOM 656 C C . SER A 1 88 ? 18.969 -17.391 -5.348 1 97.31 88 SER A C 1
ATOM 658 O O . SER A 1 88 ? 19.359 -18.531 -5.102 1 97.31 88 SER A O 1
ATOM 660 N N . CYS A 1 89 ? 19.875 -16.391 -5.41 1 96.56 89 CYS A N 1
ATOM 661 C CA . CYS A 1 89 ? 21.312 -16.609 -5.508 1 96.56 89 CYS A CA 1
ATOM 662 C C . CYS A 1 89 ? 21.922 -16.781 -4.125 1 96.56 89 CYS A C 1
ATOM 664 O O . CYS A 1 89 ? 23.031 -17.312 -4.004 1 96.56 89 CYS A O 1
ATOM 666 N N . GLY A 1 90 ? 21.281 -16.281 -3.107 1 96.25 90 GLY A N 1
ATOM 667 C CA . GLY A 1 90 ? 21.75 -16.438 -1.739 1 96.25 90 GLY A CA 1
ATOM 668 C C . GLY A 1 90 ? 22.844 -15.461 -1.368 1 96.25 90 GLY A C 1
ATOM 669 O O . GLY A 1 90 ? 23.281 -15.414 -0.216 1 96.25 90 GLY A O 1
ATOM 670 N N . ARG A 1 91 ? 23.234 -14.562 -2.311 1 95.69 91 ARG A N 1
ATOM 671 C CA . ARG A 1 91 ? 24.422 -13.773 -2.002 1 95.69 91 ARG A CA 1
ATOM 672 C C . ARG A 1 91 ? 24.188 -12.297 -2.309 1 95.69 91 ARG A C 1
ATOM 674 O O . ARG A 1 91 ? 24.969 -11.438 -1.888 1 95.69 91 ARG A O 1
ATOM 681 N N . CYS A 1 92 ? 23.219 -11.961 -3.115 1 95.94 92 CYS A N 1
ATOM 682 C CA . CYS A 1 92 ? 22.969 -10.555 -3.412 1 95.94 92 CYS A CA 1
ATOM 683 C C . CYS A 1 92 ? 22.438 -9.82 -2.186 1 95.94 92 CYS A C 1
ATOM 685 O O . CYS A 1 92 ? 22.172 -10.445 -1.156 1 95.94 92 CYS A O 1
ATOM 687 N N . ARG A 1 93 ? 22.328 -8.539 -2.279 1 94.12 93 ARG A N 1
ATOM 688 C CA . ARG A 1 93 ? 21.938 -7.723 -1.136 1 94.12 93 ARG A CA 1
ATOM 689 C C . ARG A 1 93 ? 20.547 -8.125 -0.631 1 94.12 93 ARG A C 1
ATOM 691 O O . ARG A 1 93 ? 20.312 -8.156 0.578 1 94.12 93 ARG A O 1
ATOM 698 N N . TYR A 1 94 ? 19.625 -8.492 -1.492 1 96.19 94 TYR A N 1
ATOM 699 C CA . TYR A 1 94 ? 18.281 -8.883 -1.092 1 96.19 94 TYR A CA 1
ATOM 700 C C . TYR A 1 94 ? 18.297 -10.234 -0.383 1 96.19 94 TYR A C 1
ATOM 702 O O . TYR A 1 94 ? 17.641 -10.414 0.644 1 96.19 94 TYR A O 1
ATOM 710 N N . CYS A 1 95 ? 19.031 -11.156 -0.938 1 97 95 CYS A N 1
ATOM 711 C CA . CYS A 1 95 ? 19.141 -12.469 -0.314 1 97 95 CYS A CA 1
ATOM 712 C C . CYS A 1 95 ? 19.766 -12.367 1.072 1 97 95 CYS A C 1
ATOM 714 O O . CYS A 1 95 ? 19.297 -13.016 2.016 1 97 95 CYS A O 1
ATOM 716 N N . ARG A 1 96 ? 20.703 -11.539 1.209 1 95.44 96 ARG A N 1
ATOM 717 C CA . ARG A 1 96 ? 21.391 -11.359 2.492 1 95.44 96 ARG A CA 1
ATOM 718 C C . ARG A 1 96 ? 20.469 -10.68 3.504 1 95.44 96 ARG A C 1
ATOM 720 O O . ARG A 1 96 ? 20.578 -10.914 4.707 1 95.44 96 ARG A O 1
ATOM 727 N N . ASP A 1 97 ? 19.562 -9.875 3.012 1 94.12 97 ASP A N 1
ATOM 728 C CA . ASP A 1 97 ? 18.609 -9.18 3.875 1 94.12 97 ASP A CA 1
ATOM 729 C C . ASP A 1 97 ? 17.344 -10 4.07 1 94.12 97 ASP A C 1
ATOM 731 O O . ASP A 1 97 ? 16.281 -9.453 4.426 1 94.12 97 ASP A O 1
ATOM 735 N N . ASP A 1 98 ? 17.344 -11.25 3.703 1 96.25 98 ASP A N 1
ATOM 736 C CA . ASP A 1 98 ? 16.281 -12.234 3.898 1 96.25 98 ASP A CA 1
ATOM 737 C C . ASP A 1 98 ? 15.07 -11.914 3.035 1 96.25 98 ASP A C 1
ATOM 739 O O . ASP A 1 98 ? 13.93 -12.086 3.473 1 96.25 98 ASP A O 1
ATOM 743 N N . ASN A 1 99 ? 15.328 -11.32 1.936 1 96.31 99 ASN A N 1
ATOM 744 C CA . ASN A 1 99 ? 14.32 -11.102 0.905 1 96.31 99 ASN A CA 1
ATOM 745 C C . ASN A 1 99 ? 14.68 -11.82 -0.392 1 96.31 99 ASN A C 1
ATOM 747 O O . ASN A 1 99 ? 14.773 -11.195 -1.448 1 96.31 99 ASN A O 1
ATOM 751 N N . PRO A 1 100 ? 14.75 -13.141 -0.294 1 96.75 100 PRO A N 1
ATOM 752 C CA . PRO A 1 100 ? 15.188 -13.875 -1.483 1 96.75 100 PRO A CA 1
ATOM 753 C C . PRO A 1 100 ? 14.227 -13.719 -2.662 1 96.75 100 PRO A C 1
ATOM 755 O O . PRO A 1 100 ? 14.633 -13.898 -3.816 1 96.75 100 PRO A O 1
ATOM 758 N N . HIS A 1 101 ? 12.945 -13.43 -2.422 1 96.12 101 HIS A N 1
ATOM 759 C CA . HIS A 1 101 ? 11.977 -13.273 -3.496 1 96.12 101 HIS A CA 1
ATOM 760 C C . HIS A 1 101 ? 12.273 -12.047 -4.344 1 96.12 101 HIS A C 1
ATOM 762 O O . HIS A 1 101 ? 11.711 -11.875 -5.426 1 96.12 101 HIS A O 1
ATOM 768 N N . LEU A 1 102 ? 13.227 -11.195 -3.873 1 96.5 102 LEU A N 1
ATOM 769 C CA . LEU A 1 102 ? 13.625 -9.992 -4.602 1 96.5 102 LEU A CA 1
ATOM 770 C C . LEU A 1 102 ? 15.031 -10.133 -5.164 1 96.5 102 LEU A C 1
ATOM 772 O O . LEU A 1 102 ? 15.641 -9.148 -5.578 1 96.5 102 LEU A O 1
ATOM 776 N N . CYS A 1 103 ? 15.523 -11.32 -5.277 1 97.06 103 CYS A N 1
ATOM 777 C CA . CYS A 1 103 ? 16.891 -11.641 -5.656 1 97.06 103 CYS A CA 1
ATOM 778 C C . CYS A 1 103 ? 17.266 -10.977 -6.973 1 97.06 103 CYS A C 1
ATOM 780 O O . CYS A 1 103 ? 16.469 -10.953 -7.91 1 97.06 103 CYS A O 1
ATOM 782 N N . GLU A 1 104 ? 18.5 -10.484 -7.027 1 95.12 104 GLU A N 1
ATOM 783 C CA . GLU A 1 104 ? 19.016 -9.859 -8.242 1 95.12 104 GLU A CA 1
ATOM 784 C C . GLU A 1 104 ? 19.75 -10.867 -9.117 1 95.12 104 GLU A C 1
ATOM 786 O O . GLU A 1 104 ? 20.203 -10.531 -10.211 1 95.12 104 GLU A O 1
ATOM 791 N N . GLY A 1 105 ? 19.828 -12.039 -8.648 1 95.56 105 GLY A N 1
ATOM 792 C CA . GLY A 1 105 ? 20.562 -13.062 -9.367 1 95.56 105 GLY A CA 1
ATOM 793 C C . GLY A 1 105 ? 22.062 -13.008 -9.117 1 95.56 105 GLY A C 1
ATOM 794 O O . GLY A 1 105 ? 22.578 -11.977 -8.695 1 95.56 105 GLY A O 1
ATOM 795 N N . ALA A 1 106 ? 22.719 -14.078 -9.398 1 90.62 106 ALA A N 1
ATOM 796 C CA . ALA A 1 106 ? 24.141 -14.188 -9.133 1 90.62 106 ALA A CA 1
ATOM 797 C C . ALA A 1 106 ? 24.938 -13.242 -10.031 1 90.62 106 ALA A C 1
ATOM 799 O O . ALA A 1 106 ? 26 -12.75 -9.641 1 90.62 106 ALA A O 1
ATOM 800 N N . ASP A 1 107 ? 24.406 -12.945 -11.227 1 90.44 107 ASP A N 1
ATOM 801 C CA . ASP A 1 107 ? 25.109 -12.102 -12.188 1 90.44 107 ASP A CA 1
ATOM 802 C C . ASP A 1 107 ? 24.484 -10.719 -12.273 1 90.44 107 ASP A C 1
ATOM 804 O O . ASP A 1 107 ? 24.828 -9.922 -13.148 1 90.44 107 ASP A O 1
ATOM 808 N N . GLY A 1 108 ? 23.516 -10.508 -11.406 1 88.5 108 GLY A N 1
ATOM 809 C CA . GLY A 1 108 ? 22.875 -9.203 -11.375 1 88.5 108 GLY A CA 1
ATOM 810 C C . GLY A 1 108 ? 21.812 -9.031 -12.445 1 88.5 108 GLY A C 1
ATOM 811 O O . GLY A 1 108 ? 21.25 -7.945 -12.609 1 88.5 108 GLY A O 1
ATOM 812 N N . ASN A 1 109 ? 21.516 -10.094 -13.156 1 89.62 109 ASN A N 1
ATOM 813 C CA . ASN A 1 109 ? 20.562 -10 -14.25 1 89.62 109 ASN A CA 1
ATOM 814 C C . ASN A 1 109 ? 19.188 -10.555 -13.852 1 89.62 109 ASN A C 1
ATOM 816 O O . ASN A 1 109 ? 18.438 -11.016 -14.703 1 89.62 109 ASN A O 1
ATOM 820 N N . GLY A 1 110 ? 19 -10.594 -12.555 1 92.81 110 GLY A N 1
ATOM 821 C CA . GLY A 1 110 ? 17.719 -11.07 -12.062 1 92.81 110 GLY A CA 1
ATOM 822 C C . GLY A 1 110 ? 17.766 -12.5 -11.562 1 92.81 110 GLY A C 1
ATOM 823 O O . GLY A 1 110 ? 18.672 -13.266 -11.922 1 92.81 110 GLY A O 1
ATOM 824 N N . MET A 1 111 ? 16.828 -12.82 -10.828 1 95.69 111 MET A N 1
ATOM 825 C CA . MET A 1 111 ? 16.672 -14.172 -10.297 1 95.69 111 MET A CA 1
ATOM 826 C C . MET A 1 111 ? 16.406 -15.172 -11.414 1 95.69 111 MET A C 1
ATOM 828 O O . MET A 1 111 ? 15.641 -14.898 -12.328 1 95.69 111 MET A O 1
ATOM 832 N N . ARG A 1 112 ? 17.094 -16.281 -11.328 1 95.56 112 ARG A N 1
ATOM 833 C CA . ARG A 1 112 ? 16.781 -17.375 -12.242 1 95.56 112 ARG A CA 1
ATOM 834 C C . ARG A 1 112 ? 15.445 -18.016 -11.898 1 95.56 112 ARG A C 1
ATOM 836 O O . ARG A 1 112 ? 15.234 -18.469 -10.766 1 95.56 112 ARG A O 1
ATOM 843 N N . ILE A 1 113 ? 14.531 -18.047 -12.883 1 96.81 113 ILE A N 1
ATOM 844 C CA . ILE A 1 113 ? 13.195 -18.594 -12.664 1 96.81 113 ILE A CA 1
ATOM 845 C C . ILE A 1 113 ? 12.867 -19.609 -13.758 1 96.81 113 ILE A C 1
ATOM 847 O O . ILE A 1 113 ? 12.836 -19.266 -14.945 1 96.81 113 ILE A O 1
ATOM 851 N N . ALA A 1 114 ? 12.609 -20.812 -13.344 1 97.62 114 ALA A N 1
ATOM 852 C CA . ALA A 1 114 ? 12.234 -21.859 -14.281 1 97.62 114 ALA A CA 1
ATOM 853 C C . ALA A 1 114 ? 10.969 -21.469 -15.047 1 97.62 114 ALA A C 1
ATOM 855 O O . ALA A 1 114 ? 9.977 -21.047 -14.453 1 97.62 114 ALA A O 1
ATOM 856 N N . GLY A 1 115 ? 11.047 -21.594 -16.359 1 97.56 115 GLY A N 1
ATOM 857 C CA . GLY A 1 115 ? 9.883 -21.344 -17.188 1 97.56 115 GLY A CA 1
ATOM 858 C C . GLY A 1 115 ? 9.719 -19.891 -17.578 1 97.56 115 GLY A C 1
ATOM 859 O O . GLY A 1 115 ? 8.828 -19.531 -18.344 1 97.56 115 GLY A O 1
ATOM 860 N N . ILE A 1 116 ? 10.586 -19.016 -17.016 1 95.31 116 ILE A N 1
ATOM 861 C CA . ILE A 1 116 ? 10.5 -17.594 -17.297 1 95.31 116 ILE A CA 1
ATOM 862 C C . ILE A 1 116 ? 11.773 -17.125 -18 1 95.31 116 ILE A C 1
ATOM 864 O O . ILE A 1 116 ? 11.758 -16.812 -19.188 1 95.31 116 ILE A O 1
ATOM 868 N N . ASN A 1 117 ? 12.898 -17.219 -17.344 1 95.44 117 ASN A N 1
ATOM 869 C CA . ASN A 1 117 ? 14.164 -16.859 -17.969 1 95.44 117 ASN A CA 1
ATOM 870 C C . ASN A 1 117 ? 15.156 -18.031 -17.938 1 95.44 117 ASN A C 1
ATOM 872 O O . ASN A 1 117 ? 16.328 -17.859 -18.266 1 95.44 117 ASN A O 1
ATOM 876 N N . ALA A 1 118 ? 14.727 -19.172 -17.453 1 96.31 118 ALA A N 1
ATOM 877 C CA . ALA A 1 118 ? 15.414 -20.453 -17.5 1 96.31 118 ALA A CA 1
ATOM 878 C C . ALA A 1 118 ? 14.469 -21.562 -17.953 1 96.31 118 ALA A C 1
ATOM 880 O O . ALA A 1 118 ? 13.242 -21.406 -17.891 1 96.31 118 ALA A O 1
ATOM 881 N N . HIS A 1 119 ? 15.016 -22.672 -18.422 1 97.94 119 HIS A N 1
ATOM 882 C CA . HIS A 1 119 ? 14.172 -23.766 -18.906 1 97.94 119 HIS A CA 1
ATOM 883 C C . HIS A 1 119 ? 13.258 -24.281 -17.797 1 97.94 119 HIS A C 1
ATOM 885 O O . HIS A 1 119 ? 13.695 -24.484 -16.672 1 97.94 119 HIS A O 1
ATOM 891 N N . GLY A 1 120 ? 12.008 -24.469 -18.234 1 98.5 120 GLY A N 1
ATOM 892 C CA . GLY A 1 120 ? 10.984 -24.766 -17.234 1 98.5 120 GLY A CA 1
ATOM 893 C C . GLY A 1 120 ? 10.492 -26.188 -17.281 1 98.5 120 GLY A C 1
ATOM 894 O O . GLY A 1 120 ? 11.281 -27.109 -17.5 1 98.5 120 GLY A O 1
ATOM 895 N N . THR A 1 121 ? 9.227 -26.344 -17 1 98.81 121 THR A N 1
ATOM 896 C CA . THR A 1 121 ? 8.734 -27.656 -16.625 1 98.81 121 THR A CA 1
ATOM 897 C C . THR A 1 121 ? 7.816 -28.219 -17.703 1 98.81 121 THR A C 1
ATOM 899 O O . THR A 1 121 ? 7.301 -29.344 -17.562 1 98.81 121 THR A O 1
ATOM 902 N N . PHE A 1 122 ? 7.531 -27.484 -18.781 1 98.81 122 PHE A N 1
ATOM 903 C CA . PHE A 1 122 ? 6.805 -28.062 -19.906 1 98.81 122 PHE A CA 1
ATOM 904 C C . PHE A 1 122 ? 7.691 -29.031 -20.688 1 98.81 122 PHE A C 1
ATOM 906 O O . PHE A 1 122 ? 7.922 -28.828 -21.875 1 98.81 122 PHE A O 1
ATOM 913 N N . ALA A 1 123 ? 8.188 -30 -20.047 1 98.75 123 ALA A N 1
ATOM 914 C CA . ALA A 1 123 ? 9.133 -31 -20.547 1 98.75 123 ALA A CA 1
ATOM 915 C C . ALA A 1 123 ? 9.117 -32.25 -19.656 1 98.75 123 ALA A C 1
ATOM 917 O O . ALA A 1 123 ? 8.625 -32.188 -18.516 1 98.75 123 ALA A O 1
ATOM 918 N N . PRO A 1 124 ? 9.656 -33.344 -20.156 1 98.75 124 PRO A N 1
ATOM 919 C CA . PRO A 1 124 ? 9.672 -34.562 -19.344 1 98.75 124 PRO A CA 1
ATOM 920 C C . PRO A 1 124 ? 10.625 -34.5 -18.156 1 98.75 124 PRO A C 1
ATOM 922 O O . PRO A 1 124 ? 10.406 -35.156 -17.141 1 98.75 124 PRO A O 1
ATOM 925 N N . TYR A 1 125 ? 11.703 -33.656 -18.281 1 98.81 125 TYR A N 1
ATOM 926 C CA . TYR A 1 125 ? 12.711 -33.594 -17.219 1 98.81 125 TYR A CA 1
ATOM 927 C C . TYR A 1 125 ? 13.125 -32.156 -16.922 1 98.81 125 TYR A C 1
ATOM 929 O O . TYR A 1 125 ? 13.117 -31.312 -17.812 1 98.81 125 TYR A O 1
ATOM 937 N N . LEU A 1 126 ? 13.477 -31.938 -15.75 1 98.69 126 LEU A N 1
ATOM 938 C CA . LEU A 1 126 ? 14.086 -30.688 -15.289 1 98.69 126 LEU A CA 1
ATOM 939 C C . LEU A 1 126 ? 15.281 -30.969 -14.383 1 98.69 126 LEU A C 1
ATOM 941 O O . LEU A 1 126 ? 15.242 -31.891 -13.562 1 98.69 126 LEU A O 1
ATOM 945 N N . VAL A 1 127 ? 16.344 -30.281 -14.578 1 98.69 127 VAL A N 1
ATOM 946 C CA . VAL A 1 127 ? 17.469 -30.297 -13.648 1 98.69 127 VAL A CA 1
ATOM 947 C C . VAL A 1 127 ? 17.547 -28.953 -12.922 1 98.69 127 VAL A C 1
ATOM 949 O O . VAL A 1 127 ? 17.5 -27.891 -13.547 1 98.69 127 VAL A O 1
ATOM 952 N N . THR A 1 128 ? 17.625 -28.969 -11.656 1 98.31 128 THR A N 1
ATOM 953 C CA . THR A 1 128 ? 17.766 -27.766 -10.844 1 98.31 128 THR A CA 1
ATOM 954 C C . THR A 1 128 ? 18.547 -28.062 -9.57 1 98.31 128 THR A C 1
ATOM 956 O O . THR A 1 128 ? 19 -29.188 -9.352 1 98.31 128 THR A O 1
ATOM 959 N N . ASN A 1 129 ? 18.797 -27.016 -8.773 1 98 129 ASN A N 1
ATOM 960 C CA . ASN A 1 129 ? 19.531 -27.156 -7.516 1 98 129 ASN A CA 1
ATOM 961 C C . ASN A 1 129 ? 18.656 -27.766 -6.43 1 98 129 ASN A C 1
ATOM 963 O O . ASN A 1 129 ? 17.469 -27.438 -6.312 1 98 129 ASN A O 1
ATOM 967 N N . GLN A 1 130 ? 19.203 -28.641 -5.551 1 98.38 130 GLN A N 1
ATOM 968 C CA . GLN A 1 130 ? 18.453 -29.359 -4.527 1 98.38 130 GLN A CA 1
ATOM 969 C C . GLN A 1 130 ? 17.703 -28.391 -3.621 1 98.38 130 GLN A C 1
ATOM 971 O O . GLN A 1 130 ? 16.656 -28.75 -3.053 1 98.38 130 GLN A O 1
ATOM 976 N N . ARG A 1 131 ? 18.172 -27.141 -3.5 1 96.88 131 ARG A N 1
ATOM 977 C CA . ARG A 1 131 ? 17.547 -26.156 -2.641 1 96.88 131 ARG A CA 1
ATOM 978 C C . ARG A 1 131 ? 16.125 -25.828 -3.125 1 96.88 131 ARG A C 1
ATOM 980 O O . ARG A 1 131 ? 15.312 -25.312 -2.361 1 96.88 131 ARG A O 1
ATOM 987 N N . PHE A 1 132 ? 15.867 -26.188 -4.395 1 98.19 132 PHE A N 1
ATOM 988 C CA . PHE A 1 132 ? 14.617 -25.734 -5 1 98.19 132 PHE A CA 1
ATOM 989 C C . PHE A 1 132 ? 13.742 -26.922 -5.387 1 98.19 132 PHE A C 1
ATOM 991 O O . PHE A 1 132 ? 12.93 -26.828 -6.309 1 98.19 132 PHE A O 1
ATOM 998 N N . VAL A 1 133 ? 14 -27.969 -4.723 1 98.25 133 VAL A N 1
ATOM 999 C CA . VAL A 1 133 ? 13.219 -29.203 -4.832 1 98.25 133 VAL A CA 1
ATOM 1000 C C . VAL A 1 133 ? 12.742 -29.641 -3.451 1 98.25 133 VAL A C 1
ATOM 1002 O O . VAL A 1 133 ? 13.555 -29.844 -2.545 1 98.25 133 VAL A O 1
ATOM 1005 N N . HIS A 1 134 ? 11.414 -29.781 -3.283 1 98.44 134 HIS A N 1
ATOM 1006 C CA . HIS A 1 134 ? 10.867 -30.094 -1.968 1 98.44 134 HIS A CA 1
ATOM 1007 C C . HIS A 1 134 ? 10.156 -31.438 -1.979 1 98.44 134 HIS A C 1
ATOM 1009 O O . HIS A 1 134 ? 9.289 -31.688 -2.818 1 98.44 134 HIS A O 1
ATOM 1015 N N . ARG A 1 135 ? 10.5 -32.219 -1.016 1 98.25 135 ARG A N 1
ATOM 1016 C CA . ARG A 1 135 ? 9.891 -33.531 -0.896 1 98.25 135 ARG A CA 1
ATOM 1017 C C . ARG A 1 135 ? 8.414 -33.438 -0.521 1 98.25 135 ARG A C 1
ATOM 1019 O O . ARG A 1 135 ? 8.039 -32.594 0.31 1 98.25 135 ARG A O 1
ATOM 1026 N N . LEU A 1 136 ? 7.613 -34.25 -1.147 1 98.06 136 LEU A N 1
ATOM 1027 C CA . LEU A 1 136 ? 6.195 -34.281 -0.809 1 98.06 136 LEU A CA 1
ATOM 1028 C C . LEU A 1 136 ? 5.945 -35.156 0.399 1 98.06 136 LEU A C 1
ATOM 1030 O O . LEU A 1 136 ? 6.551 -36.25 0.519 1 98.06 136 LEU A O 1
ATOM 1034 N N . PRO A 1 137 ? 5.059 -34.688 1.263 1 95.94 137 PRO A N 1
ATOM 1035 C CA . PRO A 1 137 ? 4.574 -35.625 2.266 1 95.94 137 PRO A CA 1
ATOM 1036 C C . PRO A 1 137 ? 3.908 -36.844 1.643 1 95.94 137 PRO A C 1
ATOM 1038 O O . PRO A 1 137 ? 3.324 -36.75 0.56 1 95.94 137 PRO A O 1
ATOM 1041 N N . GLU A 1 138 ? 3.879 -37.938 2.367 1 92.56 138 GLU A N 1
ATOM 1042 C CA . GLU A 1 138 ? 3.377 -39.219 1.846 1 92.56 138 GLU A CA 1
ATOM 1043 C C . GLU A 1 138 ? 1.907 -39.094 1.446 1 92.56 138 GLU A C 1
ATOM 1045 O O . GLU A 1 138 ? 1.495 -39.625 0.419 1 92.56 138 GLU A O 1
ATOM 1050 N N . ARG A 1 139 ? 1.123 -38.375 2.238 1 92.69 139 ARG A N 1
ATOM 1051 C CA . ARG A 1 139 ? -0.323 -38.344 2.037 1 92.69 139 ARG A CA 1
ATOM 1052 C C . ARG A 1 139 ? -0.724 -37.281 1.023 1 92.69 139 ARG A C 1
ATOM 1054 O O . ARG A 1 139 ? -1.886 -37.219 0.617 1 92.69 139 ARG A O 1
ATOM 1061 N N . LEU A 1 140 ? 0.259 -36.562 0.479 1 97.19 140 LEU A N 1
ATOM 1062 C CA . LEU A 1 140 ? -0.103 -35.469 -0.44 1 97.19 140 LEU A CA 1
ATOM 1063 C C . LEU A 1 140 ? -0.04 -35.969 -1.887 1 97.19 140 LEU A C 1
ATOM 1065 O O . LEU A 1 140 ? 1.027 -36.344 -2.373 1 97.19 140 LEU A O 1
ATOM 1069 N N . GLY A 1 141 ? -1.216 -35.938 -2.572 1 97.25 141 GLY A N 1
ATOM 1070 C CA . GLY A 1 141 ? -1.277 -36.344 -3.967 1 97.25 141 GLY A CA 1
ATOM 1071 C C . GLY A 1 141 ? -0.659 -35.312 -4.91 1 97.25 141 GLY A C 1
ATOM 1072 O O . GLY A 1 141 ? -0.542 -34.125 -4.57 1 97.25 141 GLY A O 1
ATOM 1073 N N . MET A 1 142 ? -0.308 -35.781 -6.074 1 96.94 142 MET A N 1
ATOM 1074 C CA . MET A 1 142 ? 0.405 -34.938 -7.031 1 96.94 142 MET A CA 1
ATOM 1075 C C . MET A 1 142 ? -0.501 -33.844 -7.566 1 96.94 142 MET A C 1
ATOM 1077 O O . MET A 1 142 ? -0.036 -32.719 -7.855 1 96.94 142 MET A O 1
ATOM 1081 N N . GLU A 1 143 ? -1.812 -34.125 -7.691 1 98.06 143 GLU A N 1
ATOM 1082 C CA . GLU A 1 143 ? -2.736 -33.094 -8.188 1 98.06 143 GLU A CA 1
ATOM 1083 C C . GLU A 1 143 ? -2.834 -31.922 -7.223 1 98.06 143 GLU A C 1
ATOM 1085 O O . GLU A 1 143 ? -2.908 -30.766 -7.645 1 98.06 143 GLU A O 1
ATOM 1090 N N . ALA A 1 144 ? -2.82 -32.25 -5.945 1 98.25 144 ALA A N 1
ATOM 1091 C CA . ALA A 1 144 ? -2.791 -31.156 -4.965 1 98.25 144 ALA A CA 1
ATOM 1092 C C . ALA A 1 144 ? -1.431 -30.469 -4.945 1 98.25 144 ALA A C 1
ATOM 1094 O O . ALA A 1 144 ? -1.351 -29.234 -4.879 1 98.25 144 ALA A O 1
ATOM 1095 N N . ALA A 1 145 ? -0.389 -31.234 -5.156 1 98.5 145 ALA A N 1
ATOM 1096 C CA . ALA A 1 145 ? 0.979 -30.75 -4.996 1 98.5 145 ALA A CA 1
ATOM 1097 C C . ALA A 1 145 ? 1.362 -29.812 -6.137 1 98.5 145 ALA A C 1
ATOM 1099 O O . ALA A 1 145 ? 2.168 -28.891 -5.949 1 98.5 145 ALA A O 1
ATOM 1100 N N . VAL A 1 146 ? 0.772 -30.016 -7.309 1 98.44 146 VAL A N 1
ATOM 1101 C CA . VAL A 1 146 ? 1.121 -29.188 -8.461 1 98.44 146 VAL A CA 1
ATOM 1102 C C . VAL A 1 146 ? 0.671 -27.75 -8.219 1 98.44 146 VAL A C 1
ATOM 1104 O O . VAL A 1 146 ? 1.144 -26.828 -8.891 1 98.44 146 VAL A O 1
ATOM 1107 N N . LEU A 1 147 ? -0.181 -27.516 -7.184 1 98.62 147 LEU A N 1
ATOM 1108 C CA . LEU A 1 147 ? -0.707 -26.188 -6.867 1 98.62 147 LEU A CA 1
ATOM 1109 C C . LEU A 1 147 ? 0.123 -25.516 -5.777 1 98.62 147 LEU A C 1
ATOM 1111 O O . LEU A 1 147 ? -0.185 -24.406 -5.355 1 98.62 147 LEU A O 1
ATOM 1115 N N . ILE A 1 148 ? 1.242 -26.109 -5.375 1 98.56 148 ILE A N 1
ATOM 1116 C CA . ILE A 1 148 ? 1.997 -25.609 -4.23 1 98.56 148 ILE A CA 1
ATOM 1117 C C . ILE A 1 148 ? 2.629 -24.266 -4.578 1 98.56 148 ILE A C 1
ATOM 1119 O O . ILE A 1 148 ? 2.6 -23.328 -3.773 1 98.56 148 ILE A O 1
ATOM 1123 N N . GLU A 1 149 ? 3.199 -24.188 -5.734 1 98.38 149 GLU A N 1
ATOM 1124 C CA . GLU A 1 149 ? 3.852 -22.938 -6.105 1 98.38 149 GLU A CA 1
ATOM 1125 C C . GLU A 1 149 ? 2.861 -21.781 -6.105 1 98.38 149 GLU A C 1
ATOM 1127 O O . GLU A 1 149 ? 3.086 -20.766 -5.441 1 98.38 149 GLU A O 1
ATOM 1132 N N . PRO A 1 150 ? 1.702 -21.844 -6.805 1 98 150 PRO A N 1
ATOM 1133 C CA . PRO A 1 150 ? 0.75 -20.734 -6.738 1 98 150 PRO A CA 1
ATOM 1134 C C . PRO A 1 150 ? 0.165 -20.531 -5.34 1 98 150 PRO A C 1
ATOM 1136 O O . PRO A 1 150 ? -0.149 -19.406 -4.945 1 98 150 PRO A O 1
ATOM 1139 N N . LEU A 1 151 ? 0.031 -21.641 -4.613 1 98.62 151 LEU A N 1
ATOM 1140 C CA . LEU A 1 151 ? -0.433 -21.531 -3.234 1 98.62 151 LEU A CA 1
ATOM 1141 C C . LEU A 1 151 ? 0.556 -20.734 -2.387 1 98.62 151 LEU A C 1
ATOM 1143 O O . LEU A 1 151 ? 0.152 -19.938 -1.54 1 98.62 151 LEU A O 1
ATOM 1147 N N . ALA A 1 152 ? 1.839 -20.953 -2.635 1 98.62 152 ALA A N 1
ATOM 1148 C CA . ALA A 1 152 ? 2.869 -20.203 -1.932 1 98.62 152 ALA A CA 1
ATOM 1149 C C . ALA A 1 152 ? 2.738 -18.703 -2.211 1 98.62 152 ALA A C 1
ATOM 1151 O O . ALA A 1 152 ? 2.912 -17.875 -1.31 1 98.62 152 ALA A O 1
ATOM 1152 N N . CYS A 1 153 ? 2.402 -18.344 -3.426 1 97.94 153 CYS A N 1
ATOM 1153 C CA . CYS A 1 153 ? 2.174 -16.953 -3.791 1 97.94 153 CYS A CA 1
ATOM 1154 C C . CYS A 1 153 ? 1.004 -16.359 -3.006 1 97.94 153 CYS A C 1
ATOM 1156 O O . CYS A 1 153 ? 1.104 -15.266 -2.463 1 97.94 153 CYS A O 1
ATOM 1158 N N . VAL A 1 154 ? -0.073 -17.109 -2.953 1 98.56 154 VAL A N 1
ATOM 1159 C CA . VAL A 1 154 ? -1.277 -16.672 -2.26 1 98.56 154 VAL A CA 1
ATOM 1160 C C . VAL A 1 154 ? -0.969 -16.453 -0.779 1 98.56 154 VAL A C 1
ATOM 1162 O O . VAL A 1 154 ? -1.273 -15.391 -0.226 1 98.56 154 VAL A O 1
ATOM 1165 N N . LEU A 1 155 ? -0.313 -17.438 -0.179 1 98.75 155 LEU A N 1
ATOM 1166 C CA . LEU A 1 155 ? -0.006 -17.359 1.245 1 98.75 155 LEU A CA 1
ATOM 1167 C C . LEU A 1 155 ? 0.897 -16.172 1.542 1 98.75 155 LEU A C 1
ATOM 1169 O O . LEU A 1 155 ? 0.712 -15.477 2.549 1 98.75 155 LEU A O 1
ATOM 1173 N N . HIS A 1 156 ? 1.811 -15.922 0.671 1 98.5 156 HIS A N 1
ATOM 1174 C CA . HIS A 1 156 ? 2.699 -14.781 0.867 1 98.5 156 HIS A CA 1
ATOM 1175 C C . HIS A 1 156 ? 1.922 -13.469 0.865 1 98.5 156 HIS A C 1
ATOM 1177 O O . HIS A 1 156 ? 2.166 -12.602 1.702 1 98.5 156 HIS A O 1
ATOM 1183 N N . ASN A 1 157 ? 1.021 -13.328 -0.061 1 98.19 157 ASN A N 1
ATOM 1184 C CA . ASN A 1 157 ? 0.217 -12.109 -0.125 1 98.19 157 ASN A CA 1
ATOM 1185 C C . ASN A 1 157 ? -0.647 -11.945 1.121 1 98.19 157 ASN A C 1
ATOM 1187 O O . ASN A 1 157 ? -0.785 -10.836 1.643 1 98.19 157 ASN A O 1
ATOM 1191 N N . PHE A 1 158 ? -1.215 -13.016 1.609 1 98.5 158 PHE A N 1
ATOM 1192 C CA . PHE A 1 158 ? -2.014 -12.969 2.828 1 98.5 158 PHE A CA 1
ATOM 1193 C C . PHE A 1 158 ? -1.153 -12.578 4.023 1 98.5 158 PHE A C 1
ATOM 1195 O O . PHE A 1 158 ? -1.591 -11.812 4.887 1 98.5 158 PHE A O 1
ATOM 1202 N N . ASN A 1 159 ? 0.087 -13.133 4.066 1 98.31 159 ASN A N 1
ATOM 1203 C CA . ASN A 1 159 ? 1.015 -12.789 5.137 1 98.31 159 ASN A CA 1
ATOM 1204 C C . ASN A 1 159 ? 1.382 -11.305 5.105 1 98.31 159 ASN A C 1
ATOM 1206 O O . ASN A 1 159 ? 1.348 -10.633 6.137 1 98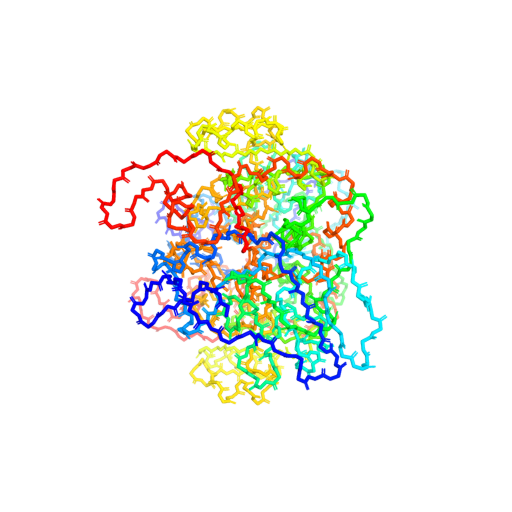.31 159 ASN A O 1
ATOM 1210 N N . VAL A 1 160 ? 1.704 -10.797 3.936 1 97.5 160 VAL A N 1
ATOM 1211 C CA . VAL A 1 160 ? 2.129 -9.414 3.783 1 97.5 160 VAL A CA 1
ATOM 1212 C C . VAL A 1 160 ? 0.974 -8.477 4.133 1 97.5 160 VAL A C 1
ATOM 1214 O O . VAL A 1 160 ? 1.179 -7.43 4.754 1 97.5 160 VAL A O 1
ATOM 1217 N N . ALA A 1 161 ? -0.256 -8.883 3.805 1 97.56 161 ALA A N 1
ATOM 1218 C CA . ALA A 1 161 ? -1.441 -8.078 4.09 1 97.56 161 ALA A CA 1
ATOM 1219 C C . ALA A 1 161 ? -1.883 -8.242 5.539 1 97.56 161 ALA A C 1
ATOM 1221 O O . ALA A 1 161 ? -2.777 -7.531 6.008 1 97.56 161 ALA A O 1
ATOM 1222 N N . LYS A 1 162 ? -1.354 -9.18 6.242 1 97.56 162 LYS A N 1
ATOM 1223 C CA . LYS A 1 162 ? -1.639 -9.445 7.648 1 97.56 162 LYS A CA 1
ATOM 1224 C C . LYS A 1 162 ? -3.123 -9.719 7.871 1 97.56 162 LYS A C 1
ATOM 1226 O O . LYS A 1 162 ? -3.736 -9.156 8.781 1 97.56 162 LYS A O 1
ATOM 1231 N N . ILE A 1 163 ? -3.711 -10.516 7.023 1 98.38 163 ILE A N 1
ATOM 1232 C CA . ILE A 1 163 ? -5.129 -10.844 7.102 1 98.38 163 ILE A CA 1
ATOM 1233 C C . ILE A 1 163 ? -5.395 -11.719 8.32 1 98.38 163 ILE A C 1
ATOM 1235 O O . ILE A 1 163 ? -4.66 -12.672 8.578 1 98.38 163 ILE A O 1
ATOM 1239 N N . THR A 1 164 ? -6.398 -11.375 9.102 1 98 164 THR A N 1
ATOM 1240 C CA . THR A 1 164 ? -6.77 -12.109 10.305 1 98 164 THR A CA 1
ATOM 1241 C C . THR A 1 164 ? -8.266 -12.398 10.32 1 98 164 THR A C 1
ATOM 1243 O O . THR A 1 164 ? -8.992 -11.984 9.414 1 98 164 THR A O 1
ATOM 1246 N N . ARG A 1 165 ? -8.68 -13.008 11.375 1 97.75 165 ARG A N 1
ATOM 1247 C CA . ARG A 1 165 ? -10.078 -13.406 11.539 1 97.75 165 ARG A CA 1
ATOM 1248 C C . ARG A 1 165 ? -10.977 -12.18 11.711 1 97.75 165 ARG A C 1
ATOM 1250 O O . ARG A 1 165 ? -12.195 -12.289 11.609 1 97.75 165 ARG A O 1
ATOM 1257 N N . LYS A 1 166 ? -10.477 -11.023 11.891 1 96 166 LYS A N 1
ATOM 1258 C CA . LYS A 1 166 ? -11.25 -9.797 12.039 1 96 166 LYS A CA 1
ATOM 1259 C C . LYS A 1 166 ? -11.578 -9.188 10.68 1 96 166 LYS A C 1
ATOM 1261 O O . LYS A 1 166 ? -12.406 -8.273 10.586 1 96 166 LYS A O 1
ATOM 1266 N N . ASP A 1 167 ? -11 -9.75 9.656 1 98 167 ASP A N 1
ATOM 1267 C CA . ASP A 1 167 ? -11.062 -9.086 8.352 1 98 167 ASP A CA 1
ATOM 1268 C C . ASP A 1 167 ? -12.117 -9.727 7.457 1 98 167 ASP A C 1
ATOM 1270 O O . ASP A 1 167 ? -12.336 -10.945 7.52 1 98 167 ASP A O 1
ATOM 1274 N N . SER A 1 168 ? -12.789 -8.906 6.68 1 98.69 168 SER A N 1
ATOM 1275 C CA . SER A 1 168 ? -13.562 -9.336 5.523 1 98.69 168 SER A CA 1
ATOM 1276 C C . SER A 1 168 ? -12.766 -9.195 4.234 1 98.69 168 SER A C 1
ATOM 1278 O O . SER A 1 168 ? -12.086 -8.18 4.027 1 98.69 168 SER A O 1
ATOM 1280 N N . VAL A 1 169 ? -12.812 -10.227 3.398 1 98.94 169 VAL A N 1
ATOM 1281 C CA . VAL A 1 169 ? -12.008 -10.25 2.184 1 98.94 169 VAL A CA 1
ATOM 1282 C C . VAL A 1 169 ? -12.914 -10.422 0.964 1 98.94 169 VAL A C 1
ATOM 1284 O O . VAL A 1 169 ? -13.789 -11.289 0.954 1 98.94 169 VAL A O 1
ATOM 1287 N N . LEU A 1 170 ? -12.766 -9.547 -0.001 1 98.94 170 LEU A N 1
ATOM 1288 C CA . LEU A 1 170 ? -13.406 -9.695 -1.304 1 98.94 170 LEU A CA 1
ATOM 1289 C C . LEU A 1 170 ? -12.383 -10.078 -2.367 1 98.94 170 LEU A C 1
ATOM 1291 O O . LEU A 1 170 ? -11.398 -9.367 -2.578 1 98.94 170 LEU A O 1
ATOM 1295 N N . ILE A 1 171 ? -12.602 -11.195 -2.943 1 98.94 171 ILE A N 1
ATOM 1296 C CA . ILE A 1 171 ? -11.727 -11.688 -4.004 1 98.94 171 ILE A CA 1
ATOM 1297 C C . ILE A 1 171 ? -12.398 -11.477 -5.363 1 98.94 171 ILE A C 1
ATOM 1299 O O . ILE A 1 171 ? -13.477 -12.023 -5.617 1 98.94 171 ILE A O 1
ATOM 1303 N N . LEU A 1 172 ? -11.758 -10.68 -6.223 1 98.88 172 LEU A N 1
ATOM 1304 C CA . LEU A 1 172 ? -12.273 -10.414 -7.562 1 98.88 172 LEU A CA 1
ATOM 1305 C C . LEU A 1 172 ? -11.688 -11.391 -8.57 1 98.88 172 LEU A C 1
ATOM 1307 O O . LEU A 1 172 ? -10.492 -11.344 -8.867 1 98.88 172 LEU A O 1
ATOM 1311 N N . GLY A 1 173 ? -12.516 -12.227 -9.133 1 98.56 173 GLY A N 1
ATOM 1312 C CA . GLY A 1 173 ? -12.086 -13.312 -10.008 1 98.56 173 GLY A CA 1
ATOM 1313 C C . GLY A 1 173 ? -11.898 -14.625 -9.273 1 98.56 173 GLY A C 1
ATOM 1314 O O . GLY A 1 173 ? -11.328 -14.664 -8.188 1 98.56 173 GLY A O 1
ATOM 1315 N N . SER A 1 174 ? -12.445 -15.68 -9.906 1 98.38 174 SER A N 1
ATOM 1316 C CA . SER A 1 174 ? -12.352 -17 -9.289 1 98.38 174 SER A CA 1
ATOM 1317 C C . SER A 1 174 ? -11.75 -18.016 -10.25 1 98.38 174 SER A C 1
ATOM 1319 O O . SER A 1 174 ? -12.297 -19.109 -10.414 1 98.38 174 SER A O 1
ATOM 1321 N N . GLY A 1 175 ? -10.703 -17.547 -10.898 1 97.31 175 GLY A N 1
ATOM 1322 C CA . GLY A 1 175 ? -9.812 -18.516 -11.523 1 97.31 175 GLY A CA 1
ATOM 1323 C C . GLY A 1 175 ? -8.984 -19.297 -10.523 1 97.31 175 GLY A C 1
ATOM 1324 O O . GLY A 1 175 ? -9.305 -19.328 -9.328 1 97.31 175 GLY A O 1
ATOM 1325 N N . PRO A 1 176 ? -7.953 -19.953 -11 1 97.25 176 PRO A N 1
ATOM 1326 C CA . PRO A 1 176 ? -7.156 -20.766 -10.07 1 97.25 176 PRO A CA 1
ATOM 1327 C C . PRO A 1 176 ? -6.613 -19.953 -8.898 1 97.25 176 PRO A C 1
ATOM 1329 O O . PRO A 1 176 ? -6.715 -20.375 -7.746 1 97.25 176 PRO A O 1
ATOM 1332 N N . MET A 1 177 ? -6.086 -18.797 -9.18 1 97.69 177 MET A N 1
ATOM 1333 C CA . MET A 1 177 ? -5.527 -17.953 -8.117 1 97.69 177 MET A CA 1
ATOM 1334 C C . MET A 1 177 ? -6.629 -17.469 -7.188 1 97.69 177 MET A C 1
ATOM 1336 O O . MET A 1 177 ? -6.449 -17.422 -5.969 1 97.69 177 MET A O 1
ATOM 1340 N N . GLY A 1 178 ? -7.715 -17.062 -7.82 1 98.69 178 GLY A N 1
ATOM 1341 C CA . GLY A 1 178 ? -8.836 -16.625 -7.008 1 98.69 178 GLY A CA 1
ATOM 1342 C C . GLY A 1 178 ? -9.359 -17.703 -6.078 1 98.69 178 GLY A C 1
ATOM 1343 O O . GLY A 1 178 ? -9.641 -17.422 -4.906 1 98.69 178 GLY A O 1
ATOM 1344 N N . LEU A 1 179 ? -9.508 -18.875 -6.605 1 98.81 179 LEU A N 1
ATOM 1345 C CA . LEU A 1 179 ? -10.031 -19.984 -5.805 1 98.81 179 LEU A CA 1
ATOM 1346 C C . LEU A 1 179 ? -9.047 -20.359 -4.695 1 98.81 179 LEU A C 1
ATOM 1348 O O . LEU A 1 179 ? -9.461 -20.672 -3.578 1 98.81 179 LEU A O 1
ATOM 1352 N N . LEU A 1 180 ? -7.758 -20.297 -4.98 1 98.81 180 LEU A N 1
ATOM 1353 C CA . LEU A 1 180 ? -6.766 -20.516 -3.938 1 98.81 180 LEU A CA 1
ATOM 1354 C C . LEU A 1 180 ? -6.855 -19.438 -2.863 1 98.81 180 LEU A C 1
ATOM 1356 O O . LEU A 1 180 ? -6.758 -19.734 -1.67 1 98.81 180 LEU A O 1
ATOM 1360 N N . CYS A 1 181 ? -7.059 -18.203 -3.252 1 98.88 181 CYS A N 1
ATOM 1361 C CA . CYS A 1 181 ? -7.254 -17.125 -2.291 1 98.88 181 CYS A CA 1
ATOM 1362 C C . CYS A 1 181 ? -8.469 -17.391 -1.409 1 98.88 181 CYS A C 1
ATOM 1364 O O . CYS A 1 181 ? -8.422 -17.156 -0.2 1 98.88 181 CYS A O 1
ATOM 1366 N N . GLN A 1 182 ? -9.539 -17.844 -2.066 1 98.88 182 GLN A N 1
ATOM 1367 C CA . GLN A 1 182 ? -10.758 -18.125 -1.321 1 98.88 182 GLN A CA 1
ATOM 1368 C C . GLN A 1 182 ? -10.523 -19.203 -0.276 1 98.88 182 GLN A C 1
ATOM 1370 O O . GLN A 1 182 ? -10.938 -19.062 0.876 1 98.88 182 GLN A O 1
ATOM 1375 N N . MET A 1 183 ? -9.805 -20.234 -0.644 1 98.75 183 MET A N 1
ATOM 1376 C CA . MET A 1 183 ? -9.516 -21.312 0.289 1 98.75 183 MET A CA 1
ATOM 1377 C C . MET A 1 183 ? -8.68 -20.828 1.463 1 98.75 183 MET A C 1
ATOM 1379 O O . MET A 1 183 ? -8.992 -21.109 2.619 1 98.75 183 MET A O 1
ATOM 1383 N N . VAL A 1 184 ? -7.645 -20.062 1.159 1 98.88 184 VAL A N 1
ATOM 1384 C CA . VAL A 1 184 ? -6.785 -19.531 2.213 1 98.88 184 VAL A CA 1
ATOM 1385 C C . VAL A 1 184 ? -7.57 -18.531 3.066 1 98.88 184 VAL A C 1
ATOM 1387 O O . VAL A 1 184 ? -7.457 -18.531 4.293 1 98.88 184 VAL A O 1
ATOM 1390 N N . SER A 1 185 ? -8.344 -17.703 2.428 1 98.81 185 SER A N 1
ATOM 1391 C CA . SER A 1 185 ? -9.141 -16.703 3.133 1 98.81 185 SER A CA 1
ATOM 1392 C C . SER A 1 185 ? -10.094 -17.359 4.129 1 98.81 185 SER A C 1
ATOM 1394 O O . SER A 1 185 ? -10.258 -16.875 5.25 1 98.81 185 SER A O 1
ATOM 1396 N N . GLN A 1 186 ? -10.68 -18.453 3.744 1 98.12 186 GLN A N 1
ATOM 1397 C CA . GLN A 1 186 ? -11.625 -19.141 4.613 1 98.12 186 GLN A CA 1
ATOM 1398 C C . GLN A 1 186 ? -10.953 -19.625 5.898 1 98.12 186 GLN A C 1
ATOM 1400 O O . GLN A 1 186 ? -11.602 -19.719 6.941 1 98.12 186 GLN A O 1
ATOM 1405 N N . THR A 1 187 ? -9.664 -19.844 5.816 1 97.56 187 THR A N 1
ATOM 1406 C CA . THR A 1 187 ? -8.945 -20.312 6.992 1 97.56 187 THR A CA 1
ATOM 1407 C C . THR A 1 187 ? -8.422 -19.141 7.812 1 97.56 187 THR A C 1
ATOM 1409 O O . THR A 1 187 ? -8.164 -19.281 9.008 1 97.56 187 THR A O 1
ATOM 1412 N N . ARG A 1 188 ? -8.305 -17.953 7.211 1 98.06 188 ARG A N 1
ATOM 1413 C CA . ARG A 1 188 ? -7.582 -16.875 7.867 1 98.06 188 ARG A CA 1
ATOM 1414 C C . ARG A 1 188 ? -8.508 -15.695 8.172 1 98.06 188 ARG A C 1
ATOM 1416 O O . ARG A 1 188 ? -8.328 -15 9.172 1 98.06 188 ARG A O 1
ATOM 1423 N N . ALA A 1 189 ? -9.492 -15.469 7.352 1 98.44 189 ALA A N 1
ATOM 1424 C CA . ALA A 1 189 ? -10.336 -14.281 7.449 1 98.44 189 ALA A CA 1
ATOM 1425 C C . ALA A 1 189 ? -11.648 -14.602 8.172 1 98.44 189 ALA A C 1
ATOM 1427 O O . ALA A 1 189 ? -11.977 -15.766 8.383 1 98.44 189 ALA A O 1
ATOM 1428 N N . GLY A 1 190 ? -12.352 -13.555 8.586 1 98 190 GLY A N 1
ATOM 1429 C CA . GLY A 1 190 ? -13.641 -13.711 9.234 1 98 190 GLY A CA 1
ATOM 1430 C C . GLY A 1 190 ? -14.789 -13.883 8.266 1 98 190 GLY A C 1
ATOM 1431 O O . GLY A 1 190 ? -15.805 -14.492 8.594 1 98 190 GLY A O 1
ATOM 1432 N N . PHE A 1 191 ? -14.648 -13.375 7.113 1 98.62 191 PHE A N 1
ATOM 1433 C CA . PHE A 1 191 ? -15.648 -13.461 6.055 1 98.62 191 PHE A CA 1
ATOM 1434 C C . PHE A 1 191 ? -14.992 -13.375 4.68 1 98.62 191 PHE A C 1
ATOM 1436 O O . PHE A 1 191 ? -14.094 -12.562 4.465 1 98.62 191 PHE A O 1
ATOM 1443 N N . THR A 1 192 ? -15.406 -14.219 3.727 1 98.88 192 THR A N 1
ATOM 1444 C CA . THR A 1 192 ? -14.844 -14.266 2.383 1 98.88 192 THR A CA 1
ATOM 1445 C C . THR A 1 192 ? -15.945 -14.172 1.33 1 98.88 192 THR A C 1
ATOM 1447 O O . THR A 1 192 ? -16.859 -15 1.305 1 98.88 192 THR A O 1
ATOM 1450 N N . ALA A 1 193 ? -15.883 -13.141 0.476 1 98.88 193 ALA A N 1
ATOM 1451 C CA . ALA A 1 193 ? -16.734 -13.016 -0.699 1 98.88 193 ALA A CA 1
ATOM 1452 C C . ALA A 1 193 ? -15.922 -13.078 -1.985 1 98.88 193 ALA A C 1
ATOM 1454 O O . ALA A 1 193 ? -14.703 -12.859 -1.968 1 98.88 193 ALA A O 1
ATOM 1455 N N . ALA A 1 194 ? -16.594 -13.445 -3.062 1 98.88 194 ALA A N 1
ATOM 1456 C CA . ALA A 1 194 ? -15.898 -13.555 -4.34 1 98.88 194 ALA A CA 1
ATOM 1457 C C . ALA A 1 194 ? -16.828 -13.195 -5.504 1 98.88 194 ALA A C 1
ATOM 1459 O O . ALA A 1 194 ? -18.047 -13.242 -5.367 1 98.88 194 ALA A O 1
ATOM 1460 N N . THR A 1 195 ? -16.203 -12.758 -6.555 1 98.88 195 THR A N 1
ATOM 1461 C CA . THR A 1 195 ? -16.938 -12.57 -7.801 1 98.88 195 THR A CA 1
ATOM 1462 C C . THR A 1 195 ? -16.344 -13.43 -8.914 1 98.88 195 THR A C 1
ATOM 1464 O O . THR A 1 195 ? -15.148 -13.766 -8.883 1 98.88 195 THR A O 1
ATOM 1467 N N . GLU A 1 196 ? -17.125 -13.812 -9.852 1 98.75 196 GLU A N 1
ATOM 1468 C CA . GLU A 1 196 ? -16.703 -14.602 -11.008 1 98.75 196 GLU A CA 1
ATOM 1469 C C . GLU A 1 196 ? -17.734 -14.531 -12.133 1 98.75 196 GLU A C 1
ATOM 1471 O O . GLU A 1 196 ? -18.938 -14.633 -11.883 1 98.75 196 GLU A O 1
ATOM 1476 N N . VAL A 1 197 ? -17.219 -14.328 -13.328 1 97.38 197 VAL A N 1
ATOM 1477 C CA . VAL A 1 197 ? -18.125 -14.18 -14.469 1 97.38 197 VAL A CA 1
ATOM 1478 C C . VAL A 1 197 ? -18.422 -15.547 -15.086 1 97.38 197 VAL A C 1
ATOM 1480 O O . VAL A 1 197 ? -19.484 -15.758 -15.664 1 97.38 197 VAL A O 1
ATOM 1483 N N . ASN A 1 198 ? -17.469 -16.5 -15.039 1 96.81 198 ASN A N 1
ATOM 1484 C CA . ASN A 1 198 ? -17.609 -17.828 -15.617 1 96.81 198 ASN A CA 1
ATOM 1485 C C . ASN A 1 198 ? -18.438 -18.75 -14.727 1 96.81 198 ASN A C 1
ATOM 1487 O O . ASN A 1 198 ? -18.062 -19.031 -13.594 1 96.81 198 ASN A O 1
ATOM 1491 N N . PRO A 1 199 ? -19.531 -19.297 -15.266 1 96.5 199 PRO A N 1
ATOM 1492 C CA . PRO A 1 199 ? -20.422 -20.094 -14.414 1 96.5 199 PRO A CA 1
ATOM 1493 C C . PRO A 1 199 ? -19.734 -21.344 -13.852 1 96.5 199 PRO A C 1
ATOM 1495 O O . PRO A 1 199 ? -20.031 -21.75 -12.727 1 96.5 199 PRO A O 1
ATOM 1498 N N . TYR A 1 200 ? -18.938 -21.891 -14.656 1 97.44 200 TYR A N 1
ATOM 1499 C CA . TYR A 1 200 ? -18.234 -23.078 -14.188 1 97.44 200 TYR A CA 1
ATOM 1500 C C . TYR A 1 200 ? -17.344 -22.766 -12.992 1 97.44 200 TYR A C 1
ATOM 1502 O O . TYR A 1 200 ? -17.422 -23.422 -11.961 1 97.44 200 TYR A O 1
ATOM 1510 N N . ARG A 1 201 ? -16.609 -21.734 -13.047 1 98.12 201 ARG A N 1
ATOM 1511 C CA . ARG A 1 201 ? -15.719 -21.312 -11.961 1 98.12 201 ARG A CA 1
ATOM 1512 C C . ARG A 1 201 ? -16.516 -20.75 -10.789 1 98.12 201 ARG A C 1
ATOM 1514 O O . ARG A 1 201 ? -16.125 -20.906 -9.633 1 98.12 201 ARG A O 1
ATOM 1521 N N . LEU A 1 202 ? -17.594 -20.109 -11.125 1 98.5 202 LEU A N 1
ATOM 1522 C CA . LEU A 1 202 ? -18.469 -19.578 -10.086 1 98.5 202 LEU A CA 1
ATOM 1523 C C . LEU A 1 202 ? -18.984 -20.703 -9.195 1 98.5 202 LEU A C 1
ATOM 1525 O O . LEU A 1 202 ? -19.156 -20.516 -7.988 1 98.5 202 LEU A O 1
ATOM 1529 N N . SER A 1 203 ? -19.266 -21.859 -9.781 1 98.38 203 SER A N 1
ATOM 1530 C CA . SER A 1 203 ? -19.734 -23 -8.992 1 98.38 203 SER A CA 1
ATOM 1531 C C . SER A 1 203 ? -18.703 -23.422 -7.957 1 98.38 203 SER A C 1
ATOM 1533 O O . SER A 1 203 ? -19.062 -23.797 -6.836 1 98.38 203 SER A O 1
ATOM 1535 N N . PHE A 1 204 ? -17.406 -23.344 -8.273 1 98.5 204 PHE A N 1
ATOM 1536 C CA . PHE A 1 204 ? -16.359 -23.625 -7.309 1 98.5 204 PHE A CA 1
ATOM 1537 C C . PHE A 1 204 ? -16.312 -22.547 -6.234 1 98.5 204 PHE A C 1
ATOM 1539 O O . PHE A 1 204 ? -16.188 -22.844 -5.047 1 98.5 204 PHE A O 1
ATOM 1546 N N . ALA A 1 205 ? -16.469 -21.297 -6.656 1 98.75 205 ALA A N 1
ATOM 1547 C CA . ALA A 1 205 ? -16.406 -20.172 -5.734 1 98.75 205 ALA A CA 1
ATOM 1548 C C . ALA A 1 205 ? -17.5 -20.266 -4.68 1 98.75 205 ALA A C 1
ATOM 1550 O O . ALA A 1 205 ? -17.281 -19.922 -3.514 1 98.75 205 ALA A O 1
ATOM 1551 N N . ARG A 1 206 ? -18.656 -20.719 -5.098 1 98.31 206 ARG A N 1
ATOM 1552 C CA . ARG A 1 206 ? -19.797 -20.844 -4.195 1 98.31 206 ARG A CA 1
ATOM 1553 C C . ARG A 1 206 ? -19.531 -21.875 -3.107 1 98.31 206 ARG A C 1
ATOM 1555 O O . ARG A 1 206 ? -20.031 -21.75 -1.991 1 98.31 206 ARG A O 1
ATOM 1562 N N . GLU A 1 207 ? -18.641 -22.766 -3.41 1 97.75 207 GLU A N 1
ATOM 1563 C CA . GLU A 1 207 ? -18.297 -23.797 -2.436 1 97.75 207 GLU A CA 1
ATOM 1564 C C . GLU A 1 207 ? -17.172 -23.328 -1.515 1 97.75 207 GLU A C 1
ATOM 1566 O O . GLU A 1 207 ? -17.078 -23.766 -0.366 1 97.75 207 GLU A O 1
ATOM 1571 N N . LEU A 1 208 ? -16.375 -22.375 -1.98 1 97.88 208 LEU A N 1
ATOM 1572 C CA . LEU A 1 208 ? -15.125 -22.094 -1.293 1 97.88 208 LEU A CA 1
ATOM 1573 C C . LEU A 1 208 ? -15.172 -20.734 -0.6 1 97.88 208 LEU A C 1
ATOM 1575 O O . LEU A 1 208 ? -14.211 -20.344 0.063 1 97.88 208 LEU A O 1
ATOM 1579 N N . SER A 1 209 ? -16.266 -19.984 -0.74 1 98.5 209 SER A N 1
ATOM 1580 C CA . SER A 1 209 ? -16.438 -18.672 -0.113 1 98.5 209 SER A CA 1
ATOM 1581 C C . SER A 1 209 ? -17.734 -18.594 0.663 1 98.5 209 SER A C 1
ATOM 1583 O O . SER A 1 209 ? -18.641 -19.422 0.452 1 98.5 209 SER A O 1
ATOM 1585 N N . ASP A 1 210 ? -17.828 -17.656 1.612 1 98.62 210 ASP A N 1
ATOM 1586 C CA . ASP A 1 210 ? -19.078 -17.422 2.312 1 98.62 210 ASP A CA 1
ATOM 1587 C C . ASP A 1 210 ? -20.172 -16.953 1.351 1 98.62 210 ASP A C 1
ATOM 1589 O O . ASP A 1 210 ? -21.344 -17.312 1.507 1 98.62 210 ASP A O 1
ATOM 1593 N N . ARG A 1 211 ? -19.75 -16.172 0.354 1 98.5 211 ARG A N 1
ATOM 1594 C CA . ARG A 1 211 ? -20.672 -15.695 -0.674 1 98.5 211 ARG A CA 1
ATOM 1595 C C . ARG A 1 211 ? -19.938 -15.469 -1.996 1 98.5 211 ARG A C 1
ATOM 1597 O O . ARG A 1 211 ? -18.859 -14.875 -2.023 1 98.5 211 ARG A O 1
ATOM 1604 N N . ALA A 1 212 ? -20.484 -15.992 -3.037 1 98.5 212 ALA A N 1
ATOM 1605 C CA . ALA A 1 212 ? -19.953 -15.766 -4.383 1 98.5 212 ALA A CA 1
ATOM 1606 C C . ALA A 1 212 ? -21.031 -15.211 -5.309 1 98.5 212 ALA A C 1
ATOM 1608 O O . ALA A 1 212 ? -22.188 -15.641 -5.254 1 98.5 212 ALA A O 1
ATOM 1609 N N . PHE A 1 213 ? -20.547 -14.156 -6.16 1 96.81 213 PHE A N 1
ATOM 1610 C CA . PHE A 1 213 ? -21.469 -13.414 -7 1 96.81 213 PHE A CA 1
ATOM 1611 C C . PHE A 1 213 ? -20.969 -13.328 -8.43 1 96.81 213 PHE A C 1
ATOM 1613 O O . PHE A 1 213 ? -19.75 -13.344 -8.664 1 96.81 213 PHE A O 1
ATOM 1620 N N . LEU A 1 214 ? -22.047 -13.273 -9.273 1 98.19 214 LEU A N 1
ATOM 1621 C CA . LEU A 1 214 ? -21.719 -12.555 -10.5 1 98.19 214 LEU A CA 1
ATOM 1622 C C . LEU A 1 214 ? -21.375 -11.102 -10.211 1 98.19 214 LEU A C 1
ATOM 1624 O O . LEU A 1 214 ? -21.938 -10.5 -9.289 1 98.19 214 LEU A O 1
ATOM 1628 N N . PRO A 1 215 ? -20.484 -10.555 -10.992 1 97.81 215 PRO A N 1
ATOM 1629 C CA . PRO A 1 215 ? -20.062 -9.18 -10.703 1 97.81 215 PRO A CA 1
ATOM 1630 C C . PRO A 1 215 ? -21.234 -8.211 -10.594 1 97.81 215 PRO A C 1
ATOM 1632 O O . PRO A 1 215 ? -21.25 -7.352 -9.703 1 97.81 215 PRO A O 1
ATOM 1635 N N . GLU A 1 216 ? -22.219 -8.367 -11.422 1 97.12 216 GLU A N 1
ATOM 1636 C CA . GLU A 1 216 ? -23.344 -7.453 -11.445 1 97.12 216 GLU A CA 1
ATOM 1637 C C . GLU A 1 216 ? -24.219 -7.629 -10.203 1 97.12 216 GLU A C 1
ATOM 1639 O O . GLU A 1 216 ? -25.047 -6.77 -9.891 1 97.12 216 GLU A O 1
ATOM 1644 N N . GLU A 1 217 ? -24.062 -8.75 -9.531 1 97.69 217 GLU A N 1
ATOM 1645 C CA . GLU A 1 217 ? -24.859 -9.039 -8.344 1 97.69 217 GLU A CA 1
ATOM 1646 C C . GLU A 1 217 ? -24.266 -8.391 -7.105 1 97.69 217 GLU A C 1
ATOM 1648 O O . GLU A 1 217 ? -24.938 -8.266 -6.078 1 97.69 217 GLU A O 1
ATOM 1653 N N . LEU A 1 218 ? -23.062 -8.039 -7.129 1 97.81 218 LEU A N 1
ATOM 1654 C CA . LEU A 1 218 ? -22.422 -7.34 -6.016 1 97.81 218 LEU A CA 1
ATOM 1655 C C . LEU A 1 218 ? -22.812 -5.867 -6.012 1 97.81 218 LEU A C 1
ATOM 1657 O O . LEU A 1 218 ? -22.109 -5.031 -6.59 1 97.81 218 LEU A O 1
ATOM 1661 N N . THR A 1 219 ? -23.922 -5.57 -5.379 1 97.75 219 THR A N 1
ATOM 1662 C CA . THR A 1 219 ? -24.438 -4.211 -5.238 1 97.75 219 THR A CA 1
ATOM 1663 C C . THR A 1 219 ? -24.188 -3.684 -3.828 1 97.75 219 THR A C 1
ATOM 1665 O O . THR A 1 219 ? -23.812 -4.445 -2.932 1 97.75 219 THR A O 1
ATOM 1668 N N . GLU A 1 220 ? -24.359 -2.404 -3.682 1 97.12 220 GLU A N 1
ATOM 1669 C CA . GLU A 1 220 ? -24.234 -1.813 -2.354 1 97.12 220 GLU A CA 1
ATOM 1670 C C . GLU A 1 220 ? -25.203 -2.457 -1.366 1 97.12 220 GLU A C 1
ATOM 1672 O O . GLU A 1 220 ? -24.844 -2.689 -0.207 1 97.12 220 GLU A O 1
ATOM 1677 N N . GLU A 1 221 ? -26.375 -2.717 -1.82 1 97.12 221 GLU A N 1
ATOM 1678 C CA . GLU A 1 221 ? -27.391 -3.359 -0.982 1 97.12 221 GLU A CA 1
ATOM 1679 C C . GLU A 1 221 ? -26.938 -4.762 -0.564 1 97.12 221 GLU A C 1
ATOM 1681 O O . GLU A 1 221 ? -27.047 -5.129 0.607 1 97.12 221 GLU A O 1
ATOM 1686 N N . ALA A 1 222 ? -26.422 -5.52 -1.526 1 97.38 222 ALA A N 1
ATOM 1687 C CA . ALA A 1 222 ? -25.969 -6.875 -1.226 1 97.38 222 ALA A CA 1
ATOM 1688 C C . ALA A 1 222 ? -24.812 -6.859 -0.243 1 97.38 222 ALA A C 1
ATOM 1690 O O . ALA A 1 222 ? -24.797 -7.617 0.73 1 97.38 222 ALA A O 1
ATOM 1691 N N . ALA A 1 223 ? -23.875 -5.992 -0.479 1 97.56 223 ALA A N 1
ATOM 1692 C CA . ALA A 1 223 ? -22.688 -5.906 0.358 1 97.56 223 ALA A CA 1
ATOM 1693 C C . ALA A 1 223 ? -23.031 -5.48 1.779 1 97.56 223 ALA A C 1
ATOM 1695 O O . ALA A 1 223 ? -22.484 -5.992 2.748 1 97.56 223 ALA A O 1
ATOM 1696 N N . SER A 1 224 ? -23.969 -4.512 1.924 1 96.88 224 SER A N 1
ATOM 1697 C CA . SER A 1 224 ? -24.359 -3.982 3.229 1 96.88 224 SER A CA 1
ATOM 1698 C C . SER A 1 224 ? -24.969 -5.07 4.109 1 96.88 224 SER A C 1
ATOM 1700 O O . SER A 1 224 ? -24.922 -4.977 5.34 1 96.88 224 SER A O 1
ATOM 1702 N N . LYS A 1 225 ? -25.5 -6.105 3.449 1 96.69 225 LYS A N 1
ATOM 1703 C CA . LYS A 1 225 ? -26.094 -7.219 4.184 1 96.69 225 LYS A CA 1
ATOM 1704 C C . LYS A 1 225 ? -25.031 -8.211 4.633 1 96.69 225 LYS A C 1
ATOM 1706 O O . LYS A 1 225 ? -25.281 -9.047 5.504 1 96.69 225 LYS A O 1
ATOM 1711 N N . LEU A 1 226 ? -23.828 -8.102 4.074 1 95.88 226 LEU A N 1
ATOM 1712 C CA . LEU A 1 226 ? -22.812 -9.109 4.305 1 95.88 226 LEU A CA 1
ATOM 1713 C C . LEU A 1 226 ? -21.797 -8.633 5.336 1 95.88 226 LEU A C 1
ATOM 1715 O O . LEU A 1 226 ? -21.344 -9.414 6.176 1 95.88 226 LEU A O 1
ATOM 1719 N N . VAL A 1 227 ? -21.391 -7.34 5.211 1 95.69 227 VAL A N 1
ATOM 1720 C CA . VAL A 1 227 ? -20.328 -6.809 6.059 1 95.69 227 VAL A CA 1
ATOM 1721 C C . VAL A 1 227 ? -20.703 -5.422 6.562 1 95.69 227 VAL A C 1
ATOM 1723 O O . VAL A 1 227 ? -21.469 -4.703 5.906 1 95.69 227 VAL A O 1
ATOM 1726 N N . PRO A 1 228 ? -20.156 -5.055 7.727 1 90.31 228 PRO A N 1
ATOM 1727 C CA . PRO A 1 228 ? -20.422 -3.709 8.234 1 90.31 228 PRO A CA 1
ATOM 1728 C C . PRO A 1 228 ? -19.984 -2.613 7.27 1 90.31 228 PRO A C 1
ATOM 1730 O O . PRO A 1 228 ? -18.859 -2.654 6.746 1 90.31 228 PRO A O 1
ATOM 1733 N N . GLY A 1 229 ? -20.953 -1.681 7.016 1 91.56 229 GLY A N 1
ATOM 1734 C CA . GLY A 1 229 ? -20.641 -0.549 6.156 1 91.56 229 GLY A CA 1
ATOM 1735 C C . GLY A 1 229 ? -20.672 -0.893 4.68 1 91.56 229 GLY A C 1
ATOM 1736 O O . GLY A 1 229 ? -20.562 -0.009 3.83 1 91.56 229 GLY A O 1
ATOM 1737 N N . GLY A 1 230 ? -20.828 -2.168 4.398 1 96.69 230 GLY A N 1
ATOM 1738 C CA . GLY A 1 230 ? -20.938 -2.605 3.018 1 96.69 230 GLY A CA 1
ATOM 1739 C C . GLY A 1 230 ? -19.625 -2.535 2.26 1 96.69 230 GLY A C 1
ATOM 1740 O O . GLY A 1 230 ? -19.609 -2.434 1.031 1 96.69 230 GLY A O 1
ATOM 1741 N N . LYS A 1 231 ? -18.516 -2.482 2.955 1 98.06 231 LYS A N 1
ATOM 1742 C CA . LYS A 1 231 ? -17.172 -2.43 2.375 1 98.06 231 LYS A CA 1
ATOM 1743 C C . LYS A 1 231 ? -16.266 -3.5 2.98 1 98.06 231 LYS A C 1
ATOM 1745 O O . LYS A 1 231 ? -16.516 -3.963 4.098 1 98.06 231 LYS A O 1
ATOM 1750 N N . PHE A 1 232 ? -15.273 -3.92 2.242 1 98.75 232 PHE A N 1
ATOM 1751 C CA . PHE A 1 232 ? -14.414 -5.012 2.674 1 98.75 232 PHE A CA 1
ATOM 1752 C C . PHE A 1 232 ? -13.062 -4.484 3.133 1 98.75 232 PHE A C 1
ATOM 1754 O O . PHE A 1 232 ? -12.5 -3.572 2.518 1 98.75 232 PHE A O 1
ATOM 1761 N N . LYS A 1 233 ? -12.516 -5.09 4.168 1 98.62 233 LYS A N 1
ATOM 1762 C CA . LYS A 1 233 ? -11.227 -4.664 4.711 1 98.62 233 LYS A CA 1
ATOM 1763 C C . LYS A 1 233 ? -10.094 -4.938 3.723 1 98.62 233 LYS A C 1
ATOM 1765 O O . LYS A 1 233 ? -9.148 -4.156 3.627 1 98.62 233 LYS A O 1
ATOM 1770 N N . VAL A 1 234 ? -10.211 -6.035 3.049 1 98.88 234 VAL A N 1
ATOM 1771 C CA . VAL A 1 234 ? -9.219 -6.398 2.041 1 98.88 234 VAL A CA 1
ATOM 1772 C C . VAL A 1 234 ? -9.922 -6.75 0.73 1 98.88 234 VAL A C 1
ATOM 1774 O O . VAL A 1 234 ? -10.914 -7.473 0.728 1 98.88 234 VAL A O 1
ATOM 1777 N N . VAL A 1 235 ? -9.461 -6.199 -0.375 1 98.94 235 VAL A N 1
ATOM 1778 C CA . VAL A 1 235 ? -9.938 -6.566 -1.704 1 98.94 235 VAL A CA 1
ATOM 1779 C C . VAL A 1 235 ? -8.766 -7.043 -2.561 1 98.94 235 VAL A C 1
ATOM 1781 O O . VAL A 1 235 ? -7.77 -6.328 -2.713 1 98.94 235 VAL A O 1
ATOM 1784 N N . ILE A 1 236 ? -8.867 -8.234 -3.09 1 98.94 236 ILE A N 1
ATOM 1785 C CA . ILE A 1 236 ? -7.809 -8.844 -3.885 1 98.94 236 ILE A CA 1
ATOM 1786 C C . ILE A 1 236 ? -8.258 -8.961 -5.34 1 98.94 236 ILE A C 1
ATOM 1788 O O . ILE A 1 236 ? -9.266 -9.609 -5.637 1 98.94 236 ILE A O 1
ATOM 1792 N N . ASP A 1 237 ? -7.543 -8.336 -6.23 1 98.81 237 ASP A N 1
ATOM 1793 C CA . ASP A 1 237 ? -7.797 -8.453 -7.664 1 98.81 237 ASP A CA 1
ATOM 1794 C C . ASP A 1 237 ? -6.973 -9.578 -8.273 1 98.81 237 ASP A C 1
ATOM 1796 O O . ASP A 1 237 ? -5.801 -9.383 -8.609 1 98.81 237 ASP A O 1
ATOM 1800 N N . THR A 1 238 ? -7.594 -10.664 -8.477 1 97.94 238 THR A N 1
ATOM 1801 C CA . THR A 1 238 ? -6.867 -11.797 -9.039 1 97.94 238 THR A CA 1
ATOM 1802 C C . THR A 1 238 ? -7.016 -11.828 -10.562 1 97.94 238 THR A C 1
ATOM 1804 O O . THR A 1 238 ? -6.473 -12.711 -11.227 1 97.94 238 THR A O 1
ATOM 1807 N N . VAL A 1 239 ? -7.727 -10.883 -11.109 1 96.31 239 VAL A N 1
ATOM 1808 C CA . VAL A 1 239 ? -7.957 -10.797 -12.547 1 96.31 239 VAL A CA 1
ATOM 1809 C C . VAL A 1 239 ? -6.84 -9.984 -13.195 1 96.31 239 VAL A C 1
ATOM 1811 O O . VAL A 1 239 ? -6.359 -10.336 -14.281 1 96.31 239 VAL A O 1
ATOM 1814 N N . GLY A 1 240 ? -6.402 -8.891 -12.539 1 96 240 GLY A N 1
ATOM 1815 C CA . GLY A 1 240 ? -5.316 -8.062 -13.047 1 96 240 GLY A CA 1
ATOM 1816 C C . GLY A 1 240 ? -5.801 -6.797 -13.727 1 96 240 GLY A C 1
ATOM 1817 O O . GLY A 1 240 ? -4.996 -6.027 -14.258 1 96 240 GLY A O 1
ATOM 1818 N N . THR A 1 241 ? -7.156 -6.578 -13.695 1 97.19 241 THR A N 1
ATOM 1819 C CA . THR A 1 241 ? -7.684 -5.395 -14.359 1 97.19 241 THR A CA 1
ATOM 1820 C C . THR A 1 241 ? -8.82 -4.777 -13.547 1 97.19 241 THR A C 1
ATOM 1822 O O . THR A 1 241 ? -9.664 -4.066 -14.094 1 97.19 241 THR A O 1
ATOM 1825 N N . GLN A 1 242 ? -8.891 -5.129 -12.25 1 98.5 242 GLN A N 1
ATOM 1826 C CA . GLN A 1 242 ? -10.094 -4.789 -11.5 1 98.5 242 GLN A CA 1
ATOM 1827 C C . GLN A 1 242 ? -9.789 -3.787 -10.391 1 98.5 242 GLN A C 1
ATOM 1829 O O . GLN A 1 242 ? -10.422 -3.82 -9.328 1 98.5 242 GLN A O 1
ATOM 1834 N N . LEU A 1 243 ? -8.859 -2.91 -10.562 1 98.69 243 LEU A N 1
ATOM 1835 C CA . LEU A 1 243 ? -8.5 -1.993 -9.484 1 98.69 243 LEU A CA 1
ATOM 1836 C C . LEU A 1 243 ? -9.602 -0.965 -9.258 1 98.69 243 LEU A C 1
ATOM 1838 O O . LEU A 1 243 ? -9.828 -0.529 -8.125 1 98.69 243 LEU A O 1
ATOM 1842 N N . GLU A 1 244 ? -10.289 -0.56 -10.312 1 98.56 244 GLU A N 1
ATOM 1843 C CA . GLU A 1 244 ? -11.43 0.329 -10.125 1 98.56 244 GLU A CA 1
ATOM 1844 C C . GLU A 1 244 ? -12.477 -0.301 -9.203 1 98.56 244 GLU A C 1
ATOM 1846 O O . GLU A 1 244 ? -12.992 0.358 -8.305 1 98.56 244 GLU A O 1
ATOM 1851 N N . VAL A 1 245 ? -12.773 -1.564 -9.469 1 98.62 245 VAL A N 1
ATOM 1852 C CA . VAL A 1 245 ? -13.727 -2.297 -8.641 1 98.62 245 VAL A CA 1
ATOM 1853 C C . VAL A 1 245 ? -13.18 -2.426 -7.215 1 98.62 245 VAL A C 1
ATOM 1855 O O . VAL A 1 245 ? -13.922 -2.244 -6.242 1 98.62 245 VAL A O 1
ATOM 1858 N N . ALA A 1 246 ? -11.891 -2.711 -7.109 1 98.88 246 ALA A N 1
ATOM 1859 C CA . ALA A 1 246 ? -11.266 -2.832 -5.793 1 98.88 246 ALA A CA 1
ATOM 1860 C C . ALA A 1 246 ? -11.414 -1.541 -4.996 1 98.88 246 ALA A C 1
ATOM 1862 O O . ALA A 1 246 ? -11.758 -1.572 -3.811 1 98.88 246 ALA A O 1
ATOM 1863 N N . GLU A 1 247 ? -11.203 -0.41 -5.621 1 98.75 247 GLU A N 1
ATOM 1864 C CA . GLU A 1 247 ? -11.312 0.887 -4.961 1 98.75 247 GLU A CA 1
ATOM 1865 C C . GLU A 1 247 ? -12.742 1.158 -4.512 1 98.75 247 GLU A C 1
ATOM 1867 O O . GLU A 1 247 ? -12.969 1.801 -3.482 1 98.75 247 GLU A O 1
ATOM 1872 N N . ARG A 1 248 ? -13.656 0.711 -5.281 1 98.38 248 ARG A N 1
ATOM 1873 C CA . ARG A 1 248 ? -15.062 0.91 -4.957 1 98.38 248 ARG A CA 1
ATOM 1874 C C . ARG A 1 248 ? -15.445 0.151 -3.691 1 98.38 248 ARG A C 1
ATOM 1876 O O . ARG A 1 248 ? -16.281 0.619 -2.91 1 98.38 248 ARG A O 1
ATOM 1883 N N . TRP A 1 249 ? -14.789 -0.962 -3.445 1 98.69 249 TRP A N 1
ATOM 1884 C CA . TRP A 1 249 ? -15.344 -1.869 -2.447 1 98.69 249 TRP A CA 1
ATOM 1885 C C . TRP A 1 249 ? -14.461 -1.923 -1.208 1 98.69 249 TRP A C 1
ATOM 1887 O O . TRP A 1 249 ? -14.852 -2.484 -0.181 1 98.69 249 TRP A O 1
ATOM 1897 N N . VAL A 1 250 ? -13.273 -1.366 -1.274 1 98.81 250 VAL A N 1
ATOM 1898 C CA . VAL A 1 250 ? -12.391 -1.396 -0.114 1 98.81 250 VAL A CA 1
ATOM 1899 C C . VAL A 1 250 ? -12.898 -0.431 0.952 1 98.81 250 VAL A C 1
ATOM 1901 O O . VAL A 1 250 ? -13.359 0.67 0.634 1 98.81 250 VAL A O 1
ATOM 1904 N N . ASP A 1 251 ? -12.812 -0.836 2.178 1 98.19 251 ASP A N 1
ATOM 1905 C CA . ASP A 1 251 ? -13.211 -0.012 3.314 1 98.19 251 ASP A CA 1
ATOM 1906 C C . ASP A 1 251 ? -12.125 1.002 3.664 1 98.19 251 ASP A C 1
ATOM 1908 O O . ASP A 1 251 ? -10.969 0.856 3.242 1 98.19 251 ASP A O 1
ATOM 1912 N N . ARG A 1 252 ? -12.539 2.111 4.391 1 97.25 252 ARG A N 1
ATOM 1913 C CA . ARG A 1 252 ? -11.523 2.973 4.984 1 97.25 252 ARG A CA 1
ATOM 1914 C C . ARG A 1 252 ? -10.57 2.172 5.863 1 97.25 252 ARG A C 1
ATOM 1916 O O . ARG A 1 252 ? -10.992 1.267 6.586 1 97.25 252 ARG A O 1
ATOM 1923 N N . GLY A 1 253 ? -9.305 2.504 5.75 1 97.44 253 GLY A N 1
ATOM 1924 C CA . GLY A 1 253 ? -8.297 1.762 6.496 1 97.44 253 GLY A CA 1
ATOM 1925 C C . GLY A 1 253 ? -7.988 0.405 5.891 1 97.44 253 GLY A C 1
ATOM 1926 O O . GLY A 1 253 ? -7.246 -0.386 6.477 1 97.44 253 GLY A O 1
ATOM 1927 N N . GLY A 1 254 ? -8.578 0.138 4.742 1 98.25 254 GLY A N 1
ATOM 1928 C CA . GLY A 1 254 ? -8.453 -1.186 4.152 1 98.25 254 GLY A CA 1
ATOM 1929 C C . GLY A 1 254 ? -7.262 -1.315 3.225 1 98.25 254 GLY A C 1
ATOM 1930 O O . GLY A 1 254 ? -6.434 -0.407 3.141 1 98.25 254 GLY A O 1
ATOM 1931 N N . THR A 1 255 ? -7.18 -2.512 2.553 1 98.81 255 THR A N 1
ATOM 1932 C CA . THR A 1 255 ? -6.039 -2.861 1.715 1 98.81 255 THR A CA 1
ATOM 1933 C C . THR A 1 255 ? -6.504 -3.42 0.374 1 98.81 255 THR A C 1
ATOM 1935 O O . THR A 1 255 ? -7.41 -4.258 0.324 1 98.81 255 THR A O 1
ATOM 1938 N N . ILE A 1 256 ? -5.945 -2.895 -0.655 1 98.94 256 ILE A N 1
ATOM 1939 C CA . ILE A 1 256 ? -6.113 -3.439 -1.997 1 98.94 256 ILE A CA 1
ATOM 1940 C C . ILE A 1 256 ? -4.871 -4.234 -2.393 1 98.94 256 ILE A C 1
ATOM 1942 O O . ILE A 1 256 ? -3.746 -3.756 -2.229 1 98.94 256 ILE A O 1
ATOM 1946 N N . ILE A 1 257 ? -5.066 -5.43 -2.9 1 98.81 257 ILE A N 1
ATOM 1947 C CA . ILE A 1 257 ? -3.967 -6.285 -3.338 1 98.81 257 ILE A CA 1
ATOM 1948 C C . ILE A 1 257 ? -4.113 -6.59 -4.828 1 98.81 257 ILE A C 1
ATOM 1950 O O . ILE A 1 257 ? -4.961 -7.395 -5.223 1 98.81 257 ILE A O 1
ATOM 1954 N N . PRO A 1 258 ? -3.34 -5.926 -5.641 1 98.25 258 PRO A N 1
ATOM 1955 C CA . PRO A 1 258 ? -3.227 -6.457 -7.004 1 98.25 258 PRO A CA 1
ATOM 1956 C C . PRO A 1 258 ? -2.49 -7.793 -7.055 1 98.25 258 PRO A C 1
ATOM 1958 O O . PRO A 1 258 ? -1.358 -7.898 -6.574 1 98.25 258 PRO A O 1
ATOM 1961 N N . PHE A 1 259 ? -3.129 -8.727 -7.582 1 96.44 259 PHE A N 1
ATOM 1962 C CA . PHE A 1 259 ? -2.545 -10.062 -7.598 1 96.44 259 PHE A CA 1
ATOM 1963 C C . PHE A 1 259 ? -2.436 -10.594 -9.023 1 96.44 259 PHE A C 1
ATOM 1965 O O . PHE A 1 259 ? -1.434 -11.211 -9.391 1 96.44 259 PHE A O 1
ATOM 1972 N N . GLY A 1 260 ? -3.484 -10.383 -9.812 1 94.06 260 GLY A N 1
ATOM 1973 C CA . GLY A 1 260 ? -3.438 -10.781 -11.211 1 94.06 260 GLY A CA 1
ATOM 1974 C C . GLY A 1 260 ? -2.455 -9.969 -12.031 1 94.06 260 GLY A C 1
ATOM 1975 O O . GLY A 1 260 ? -2.316 -8.758 -11.828 1 94.06 260 GLY A O 1
ATOM 1976 N N . ILE A 1 261 ? -1.818 -10.625 -12.969 1 90.62 261 ILE A N 1
ATOM 1977 C CA . ILE A 1 261 ? -0.792 -9.961 -13.773 1 90.62 261 ILE A CA 1
ATOM 1978 C C . ILE A 1 261 ? -1.346 -9.641 -15.156 1 90.62 261 ILE A C 1
ATOM 1980 O O . ILE A 1 261 ? -1.847 -10.531 -15.852 1 90.62 261 ILE A O 1
ATOM 1984 N N . ASN A 1 262 ? -1.339 -8.414 -15.484 1 91.69 262 ASN A N 1
ATOM 1985 C CA . ASN A 1 262 ? -1.628 -7.879 -16.812 1 91.69 262 ASN A CA 1
ATOM 1986 C C . ASN A 1 262 ? -0.665 -6.754 -17.188 1 91.69 262 ASN A C 1
ATOM 1988 O O . ASN A 1 262 ? -0.833 -5.617 -16.75 1 91.69 262 ASN A O 1
ATOM 1992 N N . GLY A 1 263 ? 0.288 -7.074 -18.016 1 90.19 263 GLY A N 1
ATOM 1993 C CA . GLY A 1 263 ? 1.365 -6.152 -18.328 1 90.19 263 GLY A CA 1
ATOM 1994 C C . GLY A 1 263 ? 0.882 -4.891 -19.016 1 90.19 263 GLY A C 1
ATOM 1995 O O . GLY A 1 263 ? 1.545 -3.854 -18.953 1 90.19 263 GLY A O 1
ATOM 1996 N N . GLY A 1 264 ? -0.237 -4.922 -19.656 1 92.12 264 GLY A N 1
ATOM 1997 C CA . GLY A 1 264 ? -0.746 -3.785 -20.406 1 92.12 264 GLY A CA 1
ATOM 1998 C C . GLY A 1 264 ? -1.747 -2.953 -19.625 1 92.12 264 GLY A C 1
ATOM 1999 O O . GLY A 1 264 ? -2.102 -1.848 -20.047 1 92.12 264 GLY A O 1
ATOM 2000 N N . TYR A 1 265 ? -2.182 -3.467 -18.5 1 95.12 265 TYR A N 1
ATOM 2001 C CA . TYR A 1 265 ? -3.199 -2.775 -17.719 1 95.12 265 TYR A CA 1
ATOM 2002 C C . TYR A 1 265 ? -2.602 -1.583 -16.984 1 95.12 265 TYR A C 1
ATOM 2004 O O . TYR A 1 265 ? -1.499 -1.673 -16.438 1 95.12 265 TYR A O 1
ATOM 2012 N N . ARG A 1 266 ? -3.25 -0.44 -17.062 1 98 266 ARG A N 1
ATOM 2013 C CA . ARG A 1 266 ? -2.947 0.778 -16.312 1 98 266 ARG A CA 1
ATOM 2014 C C . ARG A 1 266 ? -4.164 1.258 -15.531 1 98 266 ARG A C 1
ATOM 2016 O O . ARG A 1 266 ? -5.301 1.041 -15.953 1 98 266 ARG A O 1
ATOM 2023 N N . HIS A 1 267 ? -3.883 1.816 -14.391 1 98.5 267 HIS A N 1
ATOM 2024 C CA . HIS A 1 267 ? -4.973 2.328 -13.562 1 98.5 267 HIS A CA 1
ATOM 2025 C C . HIS A 1 267 ? -4.633 3.703 -13 1 98.5 267 HIS A C 1
ATOM 2027 O O . HIS A 1 267 ? -3.541 3.908 -12.461 1 98.5 267 HIS A O 1
ATOM 2033 N N . THR A 1 268 ? -5.551 4.629 -13.18 1 98.69 268 THR A N 1
ATOM 2034 C CA . THR A 1 268 ? -5.363 5.977 -12.648 1 98.69 268 THR A CA 1
ATOM 2035 C C . THR A 1 268 ? -5.895 6.07 -11.219 1 98.69 268 THR A C 1
ATOM 2037 O O . THR A 1 268 ? -7.047 5.727 -10.953 1 98.69 268 THR A O 1
ATOM 2040 N N . ILE A 1 269 ? -5.09 6.543 -10.32 1 98.56 269 ILE A N 1
ATOM 2041 C CA . ILE A 1 269 ? -5.523 6.699 -8.938 1 98.56 269 ILE A CA 1
ATOM 2042 C C . ILE A 1 269 ? -5.562 8.18 -8.57 1 98.56 269 ILE A C 1
ATOM 2044 O O . ILE A 1 269 ? -4.938 9.008 -9.242 1 98.56 269 ILE A O 1
ATOM 2048 N N . ALA A 1 270 ? -6.375 8.477 -7.574 1 97.81 270 ALA A N 1
ATOM 2049 C CA . ALA A 1 270 ? -6.32 9.742 -6.844 1 97.81 270 ALA A CA 1
ATOM 2050 C C . ALA A 1 270 ? -5.594 9.578 -5.512 1 97.81 270 ALA A C 1
ATOM 2052 O O . ALA A 1 270 ? -6.176 9.117 -4.531 1 97.81 270 ALA A O 1
ATOM 2053 N N . PRO A 1 271 ? -4.336 9.977 -5.426 1 97.06 271 PRO A N 1
ATOM 2054 C CA . PRO A 1 271 ? -3.568 9.75 -4.199 1 97.06 271 PRO A CA 1
ATOM 2055 C C . PRO A 1 271 ? -4.238 10.344 -2.963 1 97.06 271 PRO A C 1
ATOM 2057 O O . PRO A 1 271 ? -4.207 9.742 -1.889 1 97.06 271 PRO A O 1
ATOM 2060 N N . THR A 1 272 ? -4.891 11.477 -3.117 1 94.94 272 THR A N 1
ATOM 2061 C CA . THR A 1 272 ? -5.562 12.133 -2.002 1 94.94 272 THR A CA 1
ATOM 2062 C C . THR A 1 272 ? -6.629 11.219 -1.4 1 94.94 272 THR A C 1
ATOM 2064 O O . THR A 1 272 ? -6.801 11.18 -0.181 1 94.94 272 THR A O 1
ATOM 2067 N N . SER A 1 273 ? -7.32 10.461 -2.24 1 96.56 273 SER A N 1
ATOM 2068 C CA . SER A 1 273 ? -8.336 9.539 -1.748 1 96.56 273 SER A CA 1
ATOM 2069 C C . SER A 1 273 ? -7.707 8.438 -0.896 1 96.56 273 SER A C 1
ATOM 2071 O O . SER A 1 273 ? -8.266 8.047 0.131 1 96.56 273 SER A O 1
ATOM 2073 N N . TYR A 1 274 ? -6.523 7.91 -1.314 1 98.06 274 TYR A N 1
ATOM 2074 C CA . TYR A 1 274 ? -5.824 6.898 -0.534 1 98.06 274 TYR A CA 1
ATOM 2075 C C . TYR A 1 274 ? -5.41 7.445 0.826 1 98.06 274 TYR A C 1
ATOM 2077 O O . TYR A 1 274 ? -5.539 6.762 1.844 1 98.06 274 TYR A O 1
ATOM 2085 N N . ILE A 1 275 ? -4.945 8.664 0.844 1 96.62 275 ILE A N 1
ATOM 2086 C CA . ILE A 1 275 ? -4.523 9.305 2.082 1 96.62 275 ILE A CA 1
ATOM 2087 C C . ILE A 1 275 ? -5.727 9.469 3.012 1 96.62 275 ILE A C 1
ATOM 2089 O O . ILE A 1 275 ? -5.707 8.992 4.148 1 96.62 275 ILE A O 1
ATOM 2093 N N . GLN A 1 276 ? -6.801 10.102 2.516 1 93.88 276 GLN A N 1
ATOM 2094 C CA . GLN A 1 276 ? -7.949 10.484 3.332 1 93.88 276 GLN A CA 1
ATOM 2095 C C . GLN A 1 276 ? -8.68 9.25 3.867 1 93.88 276 GLN A C 1
ATOM 2097 O O . GLN A 1 276 ? -9.234 9.281 4.965 1 93.88 276 GLN A O 1
ATOM 2102 N N . ARG A 1 277 ? -8.586 8.164 3.113 1 97 277 ARG A N 1
ATOM 2103 C CA . ARG A 1 277 ? -9.32 6.961 3.494 1 97 277 ARG A CA 1
ATOM 2104 C C . ARG A 1 277 ? -8.398 5.938 4.148 1 97 277 ARG A C 1
ATOM 2106 O O . ARG A 1 277 ? -8.836 4.852 4.527 1 97 277 ARG A O 1
ATOM 2113 N N . ALA A 1 278 ? -7.152 6.262 4.207 1 98.25 278 ALA A N 1
ATOM 2114 C CA . ALA A 1 278 ? -6.156 5.371 4.793 1 98.25 278 ALA A CA 1
ATOM 2115 C C . ALA A 1 278 ? -6.145 4.02 4.086 1 98.25 278 ALA A C 1
ATOM 2117 O O . ALA A 1 278 ? -6.152 2.971 4.734 1 98.25 278 ALA A O 1
ATOM 2118 N N . VAL A 1 279 ? -6.191 4.094 2.795 1 98.69 279 VAL A N 1
ATOM 2119 C CA . VAL A 1 279 ? -6.188 2.873 1.998 1 98.69 279 VAL A CA 1
ATOM 2120 C C . VAL A 1 279 ? -4.762 2.555 1.552 1 98.69 279 VAL A C 1
ATOM 2122 O O . VAL A 1 279 ? -3.988 3.459 1.226 1 98.69 279 VAL A O 1
ATOM 2125 N N . LYS A 1 280 ? -4.438 1.32 1.535 1 98.62 280 LYS A N 1
ATOM 2126 C CA . LYS A 1 280 ? -3.131 0.841 1.094 1 98.62 280 LYS A CA 1
ATOM 2127 C C . LYS A 1 280 ? -3.254 -0.006 -0.17 1 98.62 280 LYS A C 1
ATOM 2129 O O . LYS A 1 280 ? -4.219 -0.756 -0.329 1 98.62 280 LYS A O 1
ATOM 2134 N N . LEU A 1 281 ? -2.34 0.137 -1.059 1 98.88 281 LEU A N 1
ATOM 2135 C CA . LEU A 1 281 ? -2.121 -0.749 -2.197 1 98.88 281 LEU A CA 1
ATOM 2136 C C . LEU A 1 281 ? -0.816 -1.522 -2.039 1 98.88 281 LEU A C 1
ATOM 2138 O O . LEU A 1 281 ? 0.265 -0.929 -2.027 1 98.88 281 LEU A O 1
ATOM 2142 N N . ILE A 1 282 ? -0.94 -2.875 -1.992 1 98.12 282 ILE A N 1
ATOM 2143 C CA . ILE A 1 282 ? 0.216 -3.674 -1.598 1 98.12 282 ILE A CA 1
ATOM 2144 C C . ILE A 1 282 ? 0.593 -4.629 -2.729 1 98.12 282 ILE A C 1
ATOM 2146 O O . ILE A 1 282 ? -0.184 -5.52 -3.08 1 98.12 282 ILE A O 1
ATOM 2150 N N . GLY A 1 283 ? 1.771 -4.348 -3.283 1 97.81 283 GLY A N 1
ATOM 2151 C CA . GLY A 1 283 ? 2.449 -5.391 -4.035 1 97.81 283 GLY A CA 1
ATOM 2152 C C . GLY A 1 283 ? 3.344 -6.266 -3.174 1 97.81 283 GLY A C 1
ATOM 2153 O O . GLY A 1 283 ? 4.289 -5.77 -2.555 1 97.81 283 GLY A O 1
ATOM 2154 N N . ALA A 1 284 ? 3.088 -7.574 -3.145 1 94.81 284 ALA A N 1
ATOM 2155 C CA . ALA A 1 284 ? 3.818 -8.438 -2.223 1 94.81 284 ALA A CA 1
ATOM 2156 C C . ALA A 1 284 ? 5.004 -9.109 -2.916 1 94.81 284 ALA A C 1
ATOM 2158 O O . ALA A 1 284 ? 5.926 -9.594 -2.256 1 94.81 284 ALA A O 1
ATOM 2159 N N . GLY A 1 285 ? 5.039 -9.023 -4.266 1 90.06 285 GLY A N 1
ATOM 2160 C CA . GLY A 1 285 ? 6.086 -9.742 -4.977 1 90.06 285 GLY A CA 1
ATOM 2161 C C . GLY A 1 285 ? 5.863 -11.242 -5.012 1 90.06 285 GLY A C 1
ATOM 2162 O O . GLY A 1 285 ? 4.75 -11.711 -4.793 1 90.06 285 GLY A O 1
ATOM 2163 N N . GLU A 1 286 ? 6.941 -11.898 -5.426 1 87.94 286 GLU A N 1
ATOM 2164 C CA . GLU A 1 286 ? 6.906 -13.359 -5.398 1 87.94 286 GLU A CA 1
ATOM 2165 C C . GLU A 1 286 ? 6.805 -13.883 -3.971 1 87.94 286 GLU A C 1
ATOM 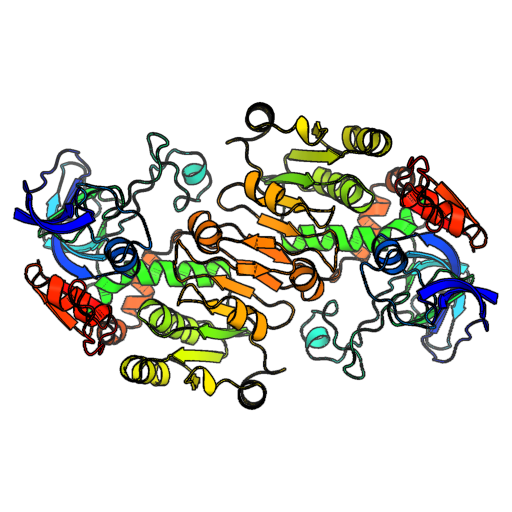2167 O O . GLU A 1 286 ? 6.832 -13.109 -3.014 1 87.94 286 GLU A O 1
ATOM 2172 N N . TYR A 1 287 ? 6.766 -15.133 -3.762 1 93.81 287 TYR A N 1
ATOM 2173 C CA . TYR A 1 287 ? 6.555 -15.656 -2.416 1 93.81 287 TYR A CA 1
ATOM 2174 C C . TYR A 1 287 ? 7.871 -15.766 -1.656 1 93.81 287 TYR A C 1
ATOM 2176 O O . TYR A 1 287 ? 8.898 -16.125 -2.23 1 93.81 287 TYR A O 1
ATOM 2184 N N . ARG A 1 288 ? 7.82 -15.258 -0.404 1 94.56 288 ARG A N 1
ATOM 2185 C CA . ARG A 1 288 ? 8.945 -15.266 0.527 1 94.56 288 ARG A CA 1
ATOM 2186 C C . ARG A 1 288 ? 8.727 -16.281 1.642 1 94.56 288 ARG A C 1
ATOM 2188 O O . ARG A 1 288 ? 7.859 -16.094 2.502 1 94.56 288 ARG A O 1
ATOM 2195 N N . HIS A 1 289 ? 9.469 -17.391 1.648 1 94.81 289 HIS A N 1
ATOM 2196 C CA . HIS A 1 289 ? 9.5 -18.375 2.721 1 94.81 289 HIS A CA 1
ATOM 2197 C C . HIS A 1 289 ? 8.117 -19 2.934 1 94.81 289 HIS A C 1
ATOM 2199 O O . HIS A 1 289 ? 7.73 -19.281 4.07 1 94.81 289 HIS A O 1
ATOM 2205 N N . THR A 1 290 ? 7.398 -19.141 1.814 1 97.38 290 THR A N 1
ATOM 2206 C CA . THR A 1 290 ? 6.051 -19.656 2.037 1 97.38 290 THR A CA 1
ATOM 2207 C C . THR A 1 290 ? 5.859 -21 1.343 1 97.38 290 THR A C 1
ATOM 2209 O O . THR A 1 290 ? 4.762 -21.562 1.354 1 97.38 290 THR A O 1
ATOM 2212 N N . PHE A 1 291 ? 6.887 -21.5 0.753 1 96.69 291 PHE A N 1
ATOM 2213 C CA . PHE A 1 291 ? 6.77 -22.797 0.084 1 96.69 291 PHE A CA 1
ATOM 2214 C C . PHE A 1 291 ? 6.453 -23.891 1.087 1 96.69 291 PHE A C 1
ATOM 2216 O O . PHE A 1 291 ? 5.555 -24.703 0.86 1 96.69 291 PHE A O 1
ATOM 2223 N N . GLU A 1 292 ? 7.172 -23.922 2.24 1 96.19 292 GLU A N 1
ATOM 2224 C CA . GLU A 1 292 ? 6.898 -24.922 3.281 1 96.19 292 GLU A CA 1
ATOM 2225 C C . GLU A 1 292 ? 5.508 -24.719 3.879 1 96.19 292 GLU A C 1
ATOM 2227 O O . GLU A 1 292 ? 4.816 -25.688 4.18 1 96.19 292 GLU A O 1
ATOM 2232 N N . GLU A 1 293 ? 5.168 -23.469 4.043 1 98 293 GLU A N 1
ATOM 2233 C CA . GLU A 1 293 ? 3.82 -23.156 4.516 1 98 293 GLU A CA 1
ATOM 2234 C C . GLU A 1 293 ? 2.764 -23.688 3.551 1 98 293 GLU A C 1
ATOM 2236 O O . GLU A 1 293 ? 1.734 -24.219 3.979 1 98 293 GLU A O 1
ATOM 2241 N N . ALA A 1 294 ? 3.039 -23.578 2.285 1 98.44 294 ALA A N 1
ATOM 2242 C CA . ALA A 1 294 ? 2.125 -24.062 1.257 1 98.44 294 ALA A CA 1
ATOM 2243 C C . ALA A 1 294 ? 2.01 -25.578 1.302 1 98.44 294 ALA A C 1
ATOM 2245 O O . ALA A 1 294 ? 0.913 -26.125 1.179 1 98.44 294 ALA A O 1
ATOM 2246 N N . LEU A 1 295 ? 3.113 -26.25 1.525 1 98.12 295 LEU A N 1
ATOM 2247 C CA . LEU A 1 295 ? 3.117 -27.703 1.641 1 98.12 295 LEU A CA 1
ATOM 2248 C C . LEU A 1 295 ? 2.258 -28.156 2.816 1 98.12 295 LEU A C 1
ATOM 2250 O O . LEU A 1 295 ? 1.453 -29.078 2.682 1 98.12 295 LEU A O 1
ATOM 2254 N N . ARG A 1 296 ? 2.381 -27.484 3.945 1 97.75 296 ARG A N 1
ATOM 2255 C CA . ARG A 1 296 ? 1.592 -27.812 5.129 1 97.75 296 ARG A CA 1
ATOM 2256 C C . ARG A 1 296 ? 0.109 -27.547 4.887 1 97.75 296 ARG A C 1
ATOM 2258 O O . ARG A 1 296 ? -0.735 -28.391 5.215 1 97.75 296 ARG A O 1
ATOM 2265 N N . PHE A 1 297 ? -0.167 -26.469 4.273 1 98.5 297 PHE A N 1
ATOM 2266 C CA . PHE A 1 297 ? -1.554 -26.125 3.982 1 98.5 297 PHE A CA 1
ATOM 2267 C C . PHE A 1 297 ? -2.191 -27.172 3.078 1 98.5 297 PHE A C 1
ATOM 2269 O O . PHE A 1 297 ? -3.312 -27.625 3.332 1 98.5 297 PHE A O 1
ATOM 2276 N N . ALA A 1 298 ? -1.46 -27.5 2.043 1 98.25 298 ALA A N 1
ATOM 2277 C CA . ALA A 1 298 ? -1.972 -28.484 1.09 1 98.25 298 ALA A CA 1
ATOM 2278 C C . ALA A 1 298 ? -2.207 -29.828 1.763 1 98.25 298 ALA A C 1
ATOM 2280 O O . ALA A 1 298 ? -3.166 -30.531 1.437 1 98.25 298 ALA A O 1
ATOM 2281 N N . THR A 1 299 ? -1.316 -30.188 2.654 1 97.69 299 THR A N 1
ATOM 2282 C CA . THR A 1 299 ? -1.462 -31.438 3.379 1 97.69 299 THR A CA 1
ATOM 2283 C C . THR A 1 299 ? -2.736 -31.438 4.219 1 97.69 299 THR A C 1
ATOM 2285 O O . THR A 1 299 ? -3.434 -32.438 4.305 1 97.69 299 THR A O 1
ATOM 2288 N N . ASP A 1 300 ? -3.074 -30.297 4.773 1 97.44 300 ASP A N 1
ATOM 2289 C CA . ASP A 1 300 ? -4.254 -30.156 5.617 1 97.44 300 ASP A CA 1
ATOM 2290 C C . ASP A 1 300 ? -5.516 -29.969 4.773 1 97.44 300 ASP A C 1
ATOM 2292 O O . ASP A 1 300 ? -6.633 -30.094 5.281 1 97.44 300 ASP A O 1
ATOM 2296 N N . HIS A 1 301 ? -5.34 -29.688 3.465 1 97.19 301 HIS A N 1
ATOM 2297 C CA . HIS A 1 301 ? -6.461 -29.438 2.564 1 97.19 301 HIS A CA 1
ATOM 2298 C C . HIS A 1 301 ? -6.324 -30.25 1.277 1 97.19 301 HIS A C 1
ATOM 2300 O O . HIS A 1 301 ? -6.215 -29.672 0.19 1 97.19 301 HIS A O 1
ATOM 2306 N N . PRO A 1 302 ? -6.418 -31.5 1.362 1 93.62 302 PRO A N 1
ATOM 2307 C CA . PRO A 1 302 ? -6.207 -32.344 0.185 1 93.62 302 PRO A CA 1
ATOM 2308 C C . PRO A 1 302 ? -7.238 -32.094 -0.913 1 93.62 302 PRO A C 1
ATOM 2310 O O . PRO A 1 302 ? -7.02 -32.469 -2.068 1 93.62 302 PRO A O 1
ATOM 2313 N N . GLU A 1 303 ? -8.414 -31.422 -0.548 1 95 303 GLU A N 1
ATOM 2314 C CA . GLU A 1 303 ? -9.438 -31.094 -1.532 1 95 303 GLU A CA 1
ATOM 2315 C C . GLU A 1 303 ? -8.898 -30.109 -2.582 1 95 303 GLU A C 1
ATOM 2317 O O . GLU A 1 303 ? -9.531 -29.906 -3.621 1 95 303 GLU A O 1
ATOM 2322 N N . LEU A 1 304 ? -7.672 -29.625 -2.371 1 97.44 304 LEU A N 1
ATOM 2323 C CA . LEU A 1 304 ? -6.992 -28.812 -3.377 1 97.44 304 LEU A CA 1
ATOM 2324 C C . LEU A 1 304 ? -6.934 -29.547 -4.715 1 97.44 304 LEU A C 1
ATOM 2326 O O . LEU A 1 304 ? -6.969 -28.906 -5.773 1 97.44 304 LEU A O 1
ATOM 2330 N N . SER A 1 305 ? -6.84 -30.828 -4.621 1 98.12 305 SER A N 1
ATOM 2331 C CA . SER A 1 305 ? -6.715 -31.641 -5.824 1 98.12 305 SER A CA 1
ATOM 2332 C C . SER A 1 305 ? -7.91 -31.453 -6.754 1 98.12 305 SER A C 1
ATOM 2334 O O . SER A 1 305 ? -7.789 -31.594 -7.969 1 98.12 305 SER A O 1
ATOM 2336 N N . ARG A 1 306 ? -9.07 -31.047 -6.223 1 97.75 306 ARG A N 1
ATOM 2337 C CA . ARG A 1 306 ? -10.289 -30.875 -7 1 97.75 306 ARG A CA 1
ATOM 2338 C C . ARG A 1 306 ? -10.172 -29.672 -7.938 1 97.75 306 ARG A C 1
ATOM 2340 O O . ARG A 1 306 ? -10.953 -29.547 -8.883 1 97.75 306 ARG A O 1
ATOM 2347 N N . LEU A 1 307 ? -9.219 -28.812 -7.656 1 98.5 307 LEU A N 1
ATOM 2348 C CA . LEU A 1 307 ? -9.047 -27.641 -8.5 1 98.5 307 LEU A CA 1
ATOM 2349 C C . LEU A 1 307 ? -8.375 -28.016 -9.82 1 98.5 307 LEU A C 1
ATOM 2351 O O . LEU A 1 307 ? -8.398 -27.234 -10.773 1 98.5 307 LEU A O 1
ATOM 2355 N N . VAL A 1 308 ? -7.672 -29.156 -9.836 1 98.62 308 VAL A N 1
ATOM 2356 C CA . VAL A 1 308 ? -7.156 -29.672 -11.102 1 98.62 308 VAL A CA 1
ATOM 2357 C C . VAL A 1 308 ? -8.281 -30.359 -11.875 1 98.62 308 VAL A C 1
ATOM 2359 O O . VAL A 1 308 ? -8.648 -31.5 -11.578 1 98.62 308 VAL A O 1
ATOM 2362 N N . THR A 1 309 ? -8.766 -29.656 -12.906 1 98.38 309 THR A N 1
ATOM 2363 C CA . THR A 1 309 ? -10.008 -30.125 -13.508 1 98.38 309 THR A CA 1
ATOM 2364 C C . THR A 1 309 ? -9.75 -30.703 -14.891 1 98.38 309 THR A C 1
ATOM 2366 O O . THR A 1 309 ? -10.609 -31.391 -15.453 1 98.38 309 THR A O 1
ATOM 2369 N N . LYS A 1 310 ? -8.609 -30.391 -15.477 1 98.31 310 LYS A N 1
ATOM 2370 C CA . LYS A 1 310 ? -8.281 -30.906 -16.797 1 98.31 310 LYS A CA 1
ATOM 2371 C C . LYS A 1 310 ? -6.836 -31.391 -16.859 1 98.31 310 LYS A C 1
ATOM 2373 O O . LYS A 1 310 ? -5.945 -30.781 -16.266 1 98.31 310 LYS A O 1
ATOM 2378 N N . THR A 1 311 ? -6.633 -32.469 -17.5 1 98.56 311 THR A N 1
ATOM 2379 C CA . THR A 1 311 ? -5.312 -33 -17.781 1 98.56 311 THR A CA 1
ATOM 2380 C C . THR A 1 311 ? -5.145 -33.281 -19.281 1 98.56 311 THR A C 1
ATOM 2382 O O . THR A 1 311 ? -6.016 -33.875 -19.906 1 98.56 311 THR A O 1
ATOM 2385 N N . TYR A 1 312 ? -4.105 -32.781 -19.859 1 98.62 312 TYR A N 1
ATOM 2386 C CA . TYR A 1 312 ? -3.756 -33 -21.25 1 98.62 312 TYR A CA 1
ATOM 2387 C C . TYR A 1 312 ? -2.35 -33.594 -21.375 1 98.62 312 TYR A C 1
ATOM 2389 O O . TYR A 1 312 ? -1.508 -33.375 -20.5 1 98.62 312 TYR A O 1
ATOM 2397 N N . LYS A 1 313 ? -2.092 -34.281 -22.453 1 98.5 313 LYS A N 1
ATOM 2398 C CA . LYS A 1 313 ? -0.713 -34.594 -22.828 1 98.5 313 LYS A CA 1
ATOM 2399 C C . LYS A 1 313 ? 0.03 -33.344 -23.266 1 98.5 313 LYS A C 1
ATOM 2401 O O . LYS A 1 313 ? -0.568 -32.438 -23.859 1 98.5 313 LYS A O 1
ATOM 2406 N N . LEU A 1 314 ? 1.286 -33.344 -22.953 1 98.31 314 LEU A N 1
ATOM 2407 C CA . LEU A 1 314 ? 2.129 -32.219 -23.359 1 98.31 314 LEU A CA 1
ATOM 2408 C C . LEU A 1 314 ? 1.935 -31.891 -24.828 1 98.31 314 LEU A C 1
ATOM 2410 O O . LEU A 1 314 ? 1.855 -30.719 -25.203 1 98.31 314 LEU A O 1
ATOM 2414 N N . ALA A 1 315 ? 1.764 -32.875 -25.672 1 97.56 315 ALA A N 1
ATOM 2415 C CA . ALA A 1 315 ? 1.645 -32.719 -27.109 1 97.56 315 ALA A CA 1
ATOM 2416 C C . ALA A 1 315 ? 0.318 -32.062 -27.484 1 97.56 315 ALA A C 1
ATOM 2418 O O . ALA A 1 315 ? 0.175 -31.516 -28.578 1 97.56 315 ALA A O 1
ATOM 2419 N N . ASP A 1 316 ? -0.672 -32.094 -26.609 1 97.81 316 ASP A N 1
ATOM 2420 C CA . ASP A 1 316 ? -1.996 -31.547 -26.859 1 97.81 316 ASP A CA 1
ATOM 2421 C C . ASP A 1 316 ? -2.131 -30.156 -26.25 1 97.81 316 ASP A C 1
ATOM 2423 O O . ASP A 1 316 ? -3.238 -29.719 -25.938 1 97.81 316 ASP A O 1
ATOM 2427 N N . TYR A 1 317 ? -0.994 -29.5 -26.047 1 97.69 317 TYR A N 1
ATOM 2428 C CA . TYR A 1 317 ? -0.948 -28.219 -25.328 1 97.69 317 TYR A CA 1
ATOM 2429 C C . TYR A 1 317 ? -1.852 -27.188 -25.984 1 97.69 317 TYR A C 1
ATOM 2431 O O . TYR A 1 317 ? -2.398 -26.312 -25.312 1 97.69 317 TYR A O 1
ATOM 2439 N N . ALA A 1 318 ? -2.047 -27.234 -27.297 1 96.75 318 ALA A N 1
ATOM 2440 C CA . ALA A 1 318 ? -2.844 -26.219 -27.984 1 96.75 318 ALA A CA 1
ATOM 2441 C C . ALA A 1 318 ? -4.305 -26.281 -27.547 1 96.75 318 ALA A C 1
ATOM 2443 O O . ALA A 1 318 ? -4.93 -25.234 -27.328 1 96.75 318 ALA A O 1
ATOM 2444 N N . ASP A 1 319 ? -4.801 -27.469 -27.453 1 96.44 319 ASP A N 1
ATOM 2445 C CA . ASP A 1 319 ? -6.172 -27.641 -26.984 1 96.44 319 ASP A CA 1
ATOM 2446 C C . ASP A 1 319 ? -6.324 -27.125 -25.562 1 96.44 319 ASP A C 1
ATOM 2448 O O . ASP A 1 319 ? -7.324 -26.469 -25.234 1 96.44 319 ASP A O 1
ATOM 2452 N N . ALA A 1 320 ? -5.336 -27.438 -24.719 1 97.38 320 ALA A N 1
ATOM 2453 C CA . ALA A 1 320 ? 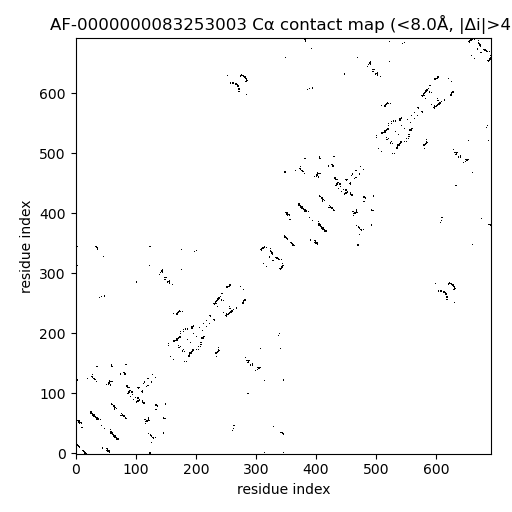-5.348 -26.969 -23.344 1 97.38 320 ALA A CA 1
ATOM 2454 C C . ALA A 1 320 ? -5.371 -25.453 -23.281 1 97.38 320 ALA A C 1
ATOM 2456 O O . ALA A 1 320 ? -6.172 -24.859 -22.547 1 97.38 320 ALA A O 1
ATOM 2457 N N . VAL A 1 321 ? -4.543 -24.828 -24.078 1 96.69 321 VAL A N 1
ATOM 2458 C CA . VAL A 1 321 ? -4.426 -23.375 -24.109 1 96.69 321 VAL A CA 1
ATOM 2459 C C . VAL A 1 321 ? -5.734 -22.766 -24.609 1 96.69 321 VAL A C 1
ATOM 2461 O O . VAL A 1 321 ? -6.242 -21.812 -24 1 96.69 321 VAL A O 1
ATOM 2464 N N . HIS A 1 322 ? -6.312 -23.328 -25.641 1 96.62 322 HIS A N 1
ATOM 2465 C CA . HIS A 1 322 ? -7.559 -22.812 -26.203 1 96.62 322 HIS A CA 1
ATOM 2466 C C . HIS A 1 322 ? -8.695 -22.891 -25.188 1 96.62 322 HIS A C 1
ATOM 2468 O O . HIS A 1 322 ? -9.461 -21.938 -25.031 1 96.62 322 HIS A O 1
ATOM 2474 N N . GLU A 1 323 ? -8.734 -23.969 -24.547 1 95.75 323 GLU A N 1
ATOM 2475 C CA . GLU A 1 323 ? -9.781 -24.125 -23.547 1 95.75 323 GLU A CA 1
ATOM 2476 C C . GLU A 1 323 ? -9.625 -23.109 -22.422 1 95.75 323 GLU A C 1
ATOM 2478 O O . GLU A 1 323 ? -10.594 -22.484 -22 1 95.75 323 GLU A O 1
ATOM 2483 N N . LEU A 1 324 ? -8.414 -22.953 -21.984 1 95.25 324 LEU A N 1
ATOM 2484 C CA . LEU A 1 324 ? -8.148 -22.047 -20.875 1 95.25 324 LEU A CA 1
ATOM 2485 C C . LEU A 1 324 ? -8.461 -20.609 -21.281 1 95.25 324 LEU A C 1
ATOM 2487 O O . LEU A 1 324 ? -8.953 -19.812 -20.469 1 95.25 324 LEU A O 1
ATOM 2491 N N . LEU A 1 325 ? -8.219 -20.312 -22.5 1 93.06 325 LEU A N 1
ATOM 2492 C CA . LEU A 1 325 ? -8.438 -18.953 -22.984 1 93.06 325 LEU A CA 1
ATOM 2493 C C . LEU A 1 325 ? -9.906 -18.734 -23.328 1 93.06 325 LEU A C 1
ATOM 2495 O O . LEU A 1 325 ? -10.391 -17.594 -23.297 1 93.06 325 LEU A O 1
ATOM 2499 N N . GLY A 1 326 ? -10.578 -19.844 -23.719 1 93.69 326 GLY A N 1
ATOM 2500 C CA . GLY A 1 326 ? -11.961 -19.734 -24.141 1 93.69 326 GLY A CA 1
ATOM 2501 C C . GLY A 1 326 ? -12.109 -19.453 -25.625 1 93.69 326 GLY A C 1
ATOM 2502 O O . GLY A 1 326 ? -13.211 -19.172 -26.109 1 93.69 326 GLY A O 1
ATOM 2503 N N . TYR A 1 327 ? -10.992 -19.375 -26.344 1 94.31 327 TYR A N 1
ATOM 2504 C CA . TYR A 1 327 ? -11.008 -19.188 -27.797 1 94.31 327 TYR A CA 1
ATOM 2505 C C . TYR A 1 327 ? -9.773 -19.797 -28.453 1 94.31 327 TYR A C 1
ATOM 2507 O O . TYR A 1 327 ? -8.773 -20.047 -27.781 1 94.31 327 TYR A O 1
ATOM 2515 N N . GLU A 1 328 ? -9.898 -20.031 -29.719 1 94.56 328 GLU A N 1
ATOM 2516 C CA . GLU A 1 328 ? -8.766 -20.516 -30.5 1 94.56 328 GLU A CA 1
ATOM 2517 C C . GLU A 1 328 ? -7.84 -19.359 -30.875 1 94.56 328 GLU A C 1
ATOM 2519 O O . GLU A 1 328 ? -8.297 -18.344 -31.391 1 94.56 328 GLU A O 1
ATOM 2524 N N . LEU A 1 329 ? -6.602 -19.531 -30.641 1 91.06 329 LEU A N 1
ATOM 2525 C CA . LEU A 1 329 ? -5.629 -18.469 -30.844 1 91.06 329 LEU A CA 1
ATOM 2526 C C . LEU A 1 329 ? -5.633 -18 -32.312 1 91.06 329 LEU A C 1
ATOM 2528 O O . LEU A 1 329 ? -5.605 -16.797 -32.562 1 91.06 329 LEU A O 1
ATOM 2532 N N . ASP A 1 330 ? -5.801 -18.875 -33.25 1 89.94 330 ASP A N 1
ATOM 2533 C CA . ASP A 1 330 ? -5.66 -18.547 -34.688 1 89.94 330 ASP A CA 1
ATOM 2534 C C . ASP A 1 330 ? -6.973 -18.016 -35.25 1 89.94 330 ASP A C 1
ATOM 2536 O O . ASP A 1 330 ? -6.973 -17.047 -36 1 89.94 330 ASP A O 1
ATOM 2540 N N . THR A 1 331 ? -8.094 -18.547 -34.844 1 93.31 331 THR A N 1
ATOM 2541 C CA . THR A 1 331 ? -9.375 -18.234 -35.469 1 93.31 331 THR A CA 1
ATOM 2542 C C . THR A 1 331 ? -10.195 -17.312 -34.562 1 93.31 331 THR A C 1
ATOM 2544 O O . THR A 1 331 ? -11.18 -16.719 -35.031 1 93.31 331 THR A O 1
ATOM 2547 N N . LEU A 1 332 ? -9.852 -17.297 -33.344 1 91.88 332 LEU A N 1
ATOM 2548 C CA . LEU A 1 332 ? -10.539 -16.5 -32.344 1 91.88 332 LEU A CA 1
ATOM 2549 C C . LEU A 1 332 ? -11.945 -17.031 -32.094 1 91.88 332 LEU A C 1
ATOM 2551 O O . LEU A 1 332 ? -12.758 -16.375 -31.438 1 91.88 332 LEU A O 1
ATOM 2555 N N . LEU A 1 333 ? -12.18 -18.234 -32.562 1 94 333 LEU A N 1
ATOM 2556 C CA . LEU A 1 333 ? -13.469 -18.875 -32.312 1 94 333 LEU A CA 1
ATOM 2557 C C . LEU A 1 333 ? -13.602 -19.234 -30.844 1 94 333 LEU A C 1
ATOM 2559 O O . LEU A 1 333 ? -12.648 -19.719 -30.219 1 94 333 LEU A O 1
ATOM 2563 N N . LYS A 1 334 ? -14.844 -18.984 -30.484 1 91.62 334 LYS A N 1
ATOM 2564 C CA . LYS A 1 334 ? -15.117 -19.234 -29.078 1 91.62 334 LYS A CA 1
ATOM 2565 C C . LYS A 1 334 ? -15.039 -20.734 -28.766 1 91.62 334 LYS A C 1
ATOM 2567 O O . LYS A 1 334 ? -15.5 -21.562 -29.547 1 91.62 334 LYS A O 1
ATOM 2572 N N . VAL A 1 335 ? -14.289 -21.047 -27.594 1 93.12 335 VAL A N 1
ATOM 2573 C CA . VAL A 1 335 ? -14.203 -22.391 -27.047 1 93.12 335 VAL A CA 1
ATOM 2574 C C . VAL A 1 335 ? -14.711 -22.391 -25.609 1 93.12 335 VAL A C 1
ATOM 2576 O O . VAL A 1 335 ? -14.516 -21.422 -24.875 1 93.12 335 VAL A O 1
ATOM 2579 N N . SER A 1 336 ? -15.43 -23.469 -25.25 1 91.81 336 SER A N 1
ATOM 2580 C CA . SER A 1 336 ? -15.938 -23.547 -23.875 1 91.81 336 SER A CA 1
ATOM 2581 C C . SER A 1 336 ? -14.805 -23.578 -22.859 1 91.81 336 SER A C 1
ATOM 2583 O O . SER A 1 336 ? -13.82 -24.297 -23.047 1 91.81 336 SER A O 1
ATOM 2585 N N . ASN A 1 337 ? -14.922 -22.688 -21.922 1 93.62 337 ASN A N 1
ATOM 2586 C CA . ASN A 1 337 ? -13.953 -22.656 -20.828 1 93.62 337 ASN A CA 1
ATOM 2587 C C . ASN A 1 337 ? -14.539 -23.234 -19.547 1 93.62 337 ASN A C 1
ATOM 2589 O O . ASN A 1 337 ? -15.141 -22.516 -18.75 1 93.62 337 ASN A O 1
ATOM 2593 N N . GLU A 1 338 ? -14.352 -24.484 -19.375 1 95.31 338 GLU A N 1
ATOM 2594 C CA . GLU A 1 338 ? -14.844 -25.203 -18.203 1 95.31 338 GLU A CA 1
ATOM 2595 C C . GLU A 1 338 ? -13.703 -25.891 -17.453 1 95.31 338 GLU A C 1
ATOM 2597 O O . GLU A 1 338 ? -13.75 -27.094 -17.219 1 95.31 338 GL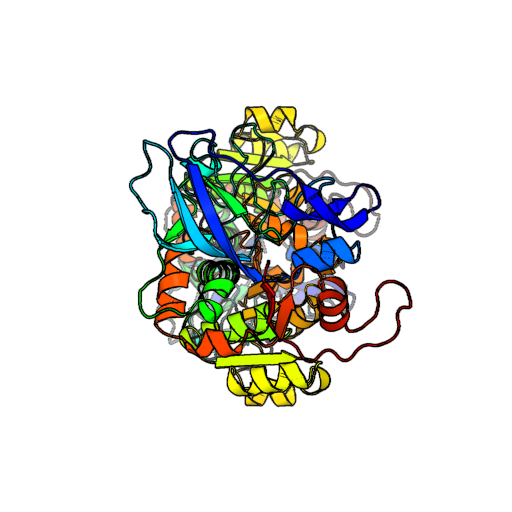U A O 1
ATOM 2602 N N . SER A 1 339 ? -12.75 -25.078 -17.156 1 96.56 339 SER A N 1
ATOM 2603 C CA . SER A 1 339 ? -11.594 -25.562 -16.406 1 96.56 339 SER A CA 1
ATOM 2604 C C . SER A 1 339 ? -11.18 -24.562 -15.336 1 96.56 339 SER A C 1
ATOM 2606 O O . SER A 1 339 ? -11.516 -23.375 -15.422 1 96.56 339 SER A O 1
ATOM 2608 N N . VAL A 1 340 ? -10.594 -25.031 -14.289 1 97.06 340 VAL A N 1
ATOM 2609 C CA . VAL A 1 340 ? -9.945 -24.219 -13.266 1 97.06 340 VAL A CA 1
ATOM 2610 C C . VAL A 1 340 ? -8.43 -24.312 -13.422 1 97.06 340 VAL A C 1
ATOM 2612 O O . VAL A 1 340 ? -7.82 -23.453 -14.078 1 97.06 340 VAL A O 1
ATOM 2615 N N . LYS A 1 341 ? -7.867 -25.328 -13.008 1 98.44 341 LYS A N 1
ATOM 2616 C CA . LYS A 1 341 ? -6.453 -25.578 -13.242 1 98.44 341 LYS A CA 1
ATOM 2617 C C . LYS A 1 341 ? -6.258 -26.719 -14.25 1 98.44 341 LYS A C 1
ATOM 2619 O O . LYS A 1 341 ? -6.812 -27.797 -14.086 1 98.44 341 LYS A O 1
ATOM 2624 N N . THR A 1 342 ? -5.535 -26.391 -15.297 1 98.69 342 THR A N 1
ATOM 2625 C CA . THR A 1 342 ? -5.172 -27.375 -16.312 1 98.69 342 THR A CA 1
ATOM 2626 C C . THR A 1 342 ? -3.717 -27.812 -16.141 1 98.69 342 THR A C 1
ATOM 2628 O O . THR A 1 342 ? -2.834 -26.969 -15.953 1 98.69 342 THR A O 1
ATOM 2631 N N . VAL A 1 343 ? -3.479 -29.125 -16.156 1 98.81 343 VAL A N 1
ATOM 2632 C CA . VAL A 1 343 ? -2.123 -29.656 -16.047 1 98.81 343 VAL A CA 1
ATOM 2633 C C . VAL A 1 343 ? -1.766 -30.422 -17.312 1 98.81 343 VAL A C 1
ATOM 2635 O O . VAL A 1 343 ? -2.648 -30.922 -18.016 1 98.81 343 VAL A O 1
ATOM 2638 N N . LEU A 1 344 ? -0.53 -30.422 -17.641 1 98.81 344 LEU A N 1
ATOM 2639 C CA . LEU A 1 344 ? 0.027 -31.219 -18.734 1 98.81 344 LEU A CA 1
ATOM 2640 C C . LEU A 1 344 ? 0.814 -32.406 -18.188 1 98.81 344 LEU A C 1
ATOM 2642 O O . LEU A 1 344 ? 1.497 -32.281 -17.156 1 98.81 344 LEU A O 1
ATOM 2646 N N . VAL A 1 345 ? 0.728 -33.438 -18.844 1 98.56 345 VAL A N 1
ATOM 2647 C CA . VAL A 1 345 ? 1.541 -34.625 -18.578 1 98.56 345 VAL A CA 1
ATOM 2648 C C . VAL A 1 345 ? 2.568 -34.812 -19.688 1 98.56 345 VAL A C 1
ATOM 2650 O O . VAL A 1 345 ? 2.209 -35.094 -20.844 1 98.56 345 VAL A O 1
ATOM 2653 N N . PRO A 1 346 ? 3.789 -34.594 -19.344 1 96.38 346 PRO A N 1
ATOM 2654 C CA . PRO A 1 346 ? 4.797 -34.719 -20.391 1 96.38 346 PRO A CA 1
ATOM 2655 C C . PRO A 1 346 ? 4.949 -36.125 -20.922 1 96.38 346 PRO A C 1
ATOM 2657 O O . PRO A 1 346 ? 4.715 -37.094 -20.188 1 96.38 346 PRO A O 1
ATOM 2660 N N . MET B 1 1 ? -16.188 38.781 17.578 1 96.56 1 MET B N 1
ATOM 2661 C CA . MET B 1 1 ? -14.742 38.656 17.406 1 96.56 1 MET B CA 1
ATOM 2662 C C . MET B 1 1 ? -14.383 38.562 15.938 1 96.56 1 MET B C 1
ATOM 2664 O O . MET B 1 1 ? -15.203 38.125 15.117 1 96.56 1 MET B O 1
ATOM 2668 N N . GLN B 1 2 ? -13.203 39 15.625 1 97.56 2 GLN B N 1
ATOM 2669 C CA . GLN B 1 2 ? -12.727 38.844 14.25 1 97.56 2 GLN B CA 1
ATOM 2670 C C . GLN B 1 2 ? -12.227 37.438 13.992 1 97.56 2 GLN B C 1
ATOM 2672 O O . GLN B 1 2 ? -11.547 36.844 14.836 1 97.56 2 GLN B O 1
ATOM 2677 N N . ALA B 1 3 ? -12.641 36.844 12.922 1 98.62 3 ALA B N 1
ATOM 2678 C CA . ALA B 1 3 ? -12.211 35.5 12.523 1 98.62 3 ALA B CA 1
ATOM 2679 C C . ALA B 1 3 ? -12.117 35.406 11.008 1 98.62 3 ALA B C 1
ATOM 2681 O O . ALA B 1 3 ? -12.719 36.188 10.273 1 98.62 3 ALA B O 1
ATOM 2682 N N . LEU B 1 4 ? -11.297 34.531 10.484 1 98.69 4 LEU B N 1
ATOM 2683 C CA . LEU B 1 4 ? -11.211 34.281 9.055 1 98.69 4 LEU B CA 1
ATOM 2684 C C . LEU B 1 4 ? -12.18 33.156 8.648 1 98.69 4 LEU B C 1
ATOM 2686 O O . LEU B 1 4 ? -11.977 32 9.016 1 98.69 4 LEU B O 1
ATOM 2690 N N . VAL B 1 5 ? -13.141 33.531 7.914 1 98.56 5 VAL B N 1
ATOM 2691 C CA . VAL B 1 5 ? -14.227 32.625 7.531 1 98.56 5 VAL B CA 1
ATOM 2692 C C . VAL B 1 5 ? -14.164 32.344 6.031 1 98.56 5 VAL B C 1
ATOM 2694 O O . VAL B 1 5 ? -13.891 33.25 5.238 1 98.56 5 VAL B O 1
ATOM 2697 N N . TRP B 1 6 ? -14.266 31.031 5.676 1 98.31 6 TRP B N 1
ATOM 2698 C CA . TRP B 1 6 ? -14.453 30.703 4.266 1 98.31 6 TRP B CA 1
ATOM 2699 C C . TRP B 1 6 ? -15.852 31.109 3.797 1 98.31 6 TRP B C 1
ATOM 2701 O O . TRP B 1 6 ? -16.844 30.469 4.16 1 98.31 6 TRP B O 1
ATOM 2711 N N . SER B 1 7 ? -15.891 32.094 2.971 1 96.62 7 SER B N 1
ATOM 2712 C CA . SER B 1 7 ? -17.188 32.688 2.645 1 96.62 7 SER B CA 1
ATOM 2713 C C . SER B 1 7 ? -17.859 31.953 1.494 1 96.62 7 SER B C 1
ATOM 2715 O O . SER B 1 7 ? -17.25 31.109 0.852 1 96.62 7 SER B O 1
ATOM 2717 N N . ALA B 1 8 ? -19.062 32.281 1.25 1 94.75 8 ALA B N 1
ATOM 2718 C CA . ALA B 1 8 ? -19.828 31.688 0.156 1 94.75 8 ALA B CA 1
ATOM 2719 C C . ALA B 1 8 ? -19.25 32.094 -1.198 1 94.75 8 ALA B C 1
ATOM 2721 O O . ALA B 1 8 ? -19.547 31.453 -2.215 1 94.75 8 ALA B O 1
ATOM 2722 N N . ARG B 1 9 ? -18.469 33.156 -1.266 1 93.94 9 ARG B N 1
ATOM 2723 C CA . ARG B 1 9 ? -17.844 33.625 -2.498 1 93.94 9 ARG B CA 1
ATOM 2724 C C . ARG B 1 9 ? -16.531 32.875 -2.756 1 93.94 9 ARG B C 1
ATOM 2726 O O . ARG B 1 9 ? -15.742 33.281 -3.598 1 93.94 9 ARG B O 1
ATOM 2733 N N . ASN B 1 10 ? -16.266 31.828 -1.948 1 94.62 10 ASN B N 1
ATOM 2734 C CA . ASN B 1 10 ? -15.062 31.016 -2.068 1 94.62 10 ASN B CA 1
ATOM 2735 C C . ASN B 1 10 ? -13.797 31.844 -1.88 1 94.62 10 ASN B C 1
ATOM 2737 O O . ASN B 1 10 ? -12.875 31.766 -2.691 1 94.62 10 ASN B O 1
ATOM 2741 N N . ARG B 1 11 ? -13.844 32.5 -0.859 1 95.31 11 ARG B N 1
ATOM 2742 C CA . ARG B 1 11 ? -12.68 33.281 -0.454 1 95.31 11 ARG B CA 1
ATOM 2743 C C . ARG B 1 11 ? -12.578 33.375 1.065 1 95.31 11 ARG B C 1
ATOM 2745 O O . ARG B 1 11 ? -13.594 33.344 1.762 1 95.31 11 ARG B O 1
ATOM 2752 N N . LEU B 1 12 ? -11.367 33.438 1.497 1 96.88 12 LEU B N 1
ATOM 2753 C CA . LEU B 1 12 ? -11.117 33.688 2.916 1 96.88 12 LEU B CA 1
ATOM 2754 C C . LEU B 1 12 ? -11.367 35.156 3.281 1 96.88 12 LEU B C 1
ATOM 2756 O O . LEU B 1 12 ? -10.82 36.062 2.65 1 96.88 12 LEU B O 1
ATOM 2760 N N . GLU B 1 13 ? -12.211 35.406 4.27 1 97.06 13 GLU B N 1
ATOM 2761 C CA . GLU B 1 13 ? -12.57 36.781 4.629 1 97.06 13 GLU B CA 1
ATOM 2762 C C . GLU B 1 13 ? -12.484 37 6.133 1 97.06 13 GLU B C 1
ATOM 2764 O O . GLU B 1 13 ? -12.852 36.094 6.918 1 97.06 13 GLU B O 1
ATOM 2769 N N . LEU B 1 14 ? -11.992 38.094 6.504 1 97.88 14 LEU B N 1
ATOM 2770 C CA . LEU B 1 14 ? -12.047 38.531 7.898 1 97.88 14 LEU B CA 1
ATOM 2771 C C . LEU B 1 14 ? -13.453 39 8.266 1 97.88 14 LEU B C 1
ATOM 2773 O O . LEU B 1 14 ? -13.961 39.969 7.699 1 97.88 14 LEU B O 1
ATOM 2777 N N . SER B 1 15 ? -14.086 38.344 9.156 1 97.38 15 SER B N 1
ATOM 2778 C CA . SER B 1 15 ? -15.477 38.594 9.508 1 97.38 15 SER B CA 1
ATOM 2779 C C . SER B 1 15 ? -15.641 38.781 11.016 1 97.38 15 SER B C 1
ATOM 2781 O O . SER B 1 15 ? -14.836 38.25 11.789 1 97.38 15 SER B O 1
ATOM 2783 N N . GLU B 1 16 ? -16.656 39.531 11.336 1 97.44 16 GLU B N 1
ATOM 2784 C CA . GLU B 1 16 ? -17.062 39.625 12.734 1 97.44 16 GLU B CA 1
ATOM 2785 C C . GLU B 1 16 ? -18.047 38.5 13.078 1 97.44 16 GLU B C 1
ATOM 2787 O O . GLU B 1 16 ? -19.125 38.406 12.484 1 97.44 16 GLU B O 1
ATOM 2792 N N . ILE B 1 17 ? -17.625 37.688 13.953 1 95.88 17 ILE B N 1
ATOM 2793 C CA . ILE B 1 17 ? -18.469 36.531 14.336 1 95.88 17 ILE B CA 1
ATOM 2794 C C . ILE B 1 17 ? -18.672 36.531 15.844 1 95.88 17 ILE B C 1
ATOM 2796 O O . ILE B 1 17 ? -17.938 37.188 16.578 1 95.88 17 ILE B O 1
ATOM 2800 N N . GLU B 1 18 ? -19.719 35.906 16.266 1 96.75 18 GLU B N 1
ATOM 2801 C CA . GLU B 1 18 ? -19.984 35.781 17.688 1 96.75 18 GLU B CA 1
ATOM 2802 C C . GLU B 1 18 ? -18.906 35 18.391 1 96.75 18 GLU B C 1
ATOM 2804 O O . GLU B 1 18 ? -18.438 33.969 17.875 1 96.75 18 GLU B O 1
ATOM 2809 N N . GLU B 1 19 ? -18.484 35.5 19.5 1 97.62 19 GLU B N 1
ATOM 2810 C CA . GLU B 1 19 ? -17.547 34.75 20.328 1 97.62 19 GLU B CA 1
ATOM 2811 C C . GLU B 1 19 ? -18.156 33.438 20.812 1 97.62 19 GLU B C 1
ATOM 2813 O O . GLU B 1 19 ? -19.281 33.438 21.312 1 97.62 19 GLU B O 1
ATOM 2818 N N . PRO B 1 20 ? -17.469 32.344 20.625 1 97.81 20 PRO B N 1
ATOM 2819 C CA . PRO B 1 20 ? -18.031 31.078 21.062 1 97.81 20 PRO B CA 1
ATOM 2820 C C . PRO B 1 20 ? -18.156 30.984 22.594 1 97.81 20 PRO B C 1
ATOM 2822 O O . PRO B 1 20 ? -17.281 31.484 23.312 1 97.81 20 PRO B O 1
ATOM 2825 N N . GLN B 1 21 ? -19.156 30.359 23.047 1 97.56 21 GLN B N 1
ATOM 2826 C CA . GLN B 1 21 ? -19.438 30.188 24.469 1 97.56 21 GLN B CA 1
ATOM 2827 C C . GLN B 1 21 ? -19.422 28.703 24.844 1 97.56 21 GLN B C 1
ATOM 2829 O O . GLN B 1 21 ? -19.578 27.828 23.984 1 97.56 21 GLN B O 1
ATOM 2834 N N . LEU B 1 22 ? -19.172 28.469 26.094 1 97.88 22 LEU B N 1
ATOM 2835 C CA . LEU B 1 22 ? -19.328 27.109 26.578 1 97.88 22 LEU B CA 1
ATOM 2836 C C . LEU B 1 22 ? -20.781 26.672 26.531 1 97.88 22 LEU B C 1
ATOM 2838 O O . LEU B 1 22 ? -21.672 27.406 26.938 1 97.88 22 LEU B O 1
ATOM 2842 N N . VAL B 1 23 ? -21.031 25.516 25.969 1 96.31 23 VAL B N 1
ATOM 2843 C CA . VAL B 1 23 ? -22.406 25.016 25.875 1 96.31 23 VAL B CA 1
ATOM 2844 C C . VAL B 1 23 ? -22.531 23.672 26.594 1 96.31 23 VAL B C 1
ATOM 2846 O O . VAL B 1 23 ? -23.547 23.391 27.219 1 96.31 23 VAL B O 1
ATOM 2849 N N . ALA B 1 24 ? -21.531 22.844 26.547 1 97.19 24 ALA B N 1
ATOM 2850 C CA . ALA B 1 24 ? -21.531 21.516 27.172 1 97.19 24 ALA B CA 1
ATOM 2851 C C . ALA B 1 24 ? -20.656 21.5 28.422 1 97.19 24 ALA B C 1
ATOM 2853 O O . ALA B 1 24 ? -19.719 22.281 28.547 1 97.19 24 ALA B O 1
ATOM 2854 N N . PRO B 1 25 ? -20.922 20.562 29.375 1 98.31 25 PRO B N 1
ATOM 2855 C CA . PRO B 1 25 ? -20.172 20.5 30.625 1 98.31 25 PRO B CA 1
ATOM 2856 C C . PRO B 1 25 ? -18.719 20.094 30.406 1 98.31 25 PRO B C 1
ATOM 2858 O O . PRO B 1 25 ? -17.875 20.328 31.281 1 98.31 25 PRO B O 1
ATOM 2861 N N . ASP B 1 26 ? -18.391 19.547 29.266 1 98.38 26 ASP B N 1
ATOM 2862 C CA . ASP B 1 26 ? -17.016 19.094 29.016 1 98.38 26 ASP B CA 1
ATOM 2863 C C . ASP B 1 26 ? -16.281 20.078 28.109 1 98.38 26 ASP B C 1
ATOM 2865 O O . ASP B 1 26 ? -15.148 19.812 27.688 1 98.38 26 ASP B O 1
ATOM 2869 N N . ASP B 1 27 ? -16.828 21.25 27.891 1 98.62 27 ASP B N 1
ATOM 2870 C CA . ASP B 1 27 ? -16.266 22.234 26.984 1 98.62 27 ASP B CA 1
ATOM 2871 C C . ASP B 1 27 ? -15.086 22.969 27.625 1 98.62 27 ASP B C 1
ATOM 2873 O 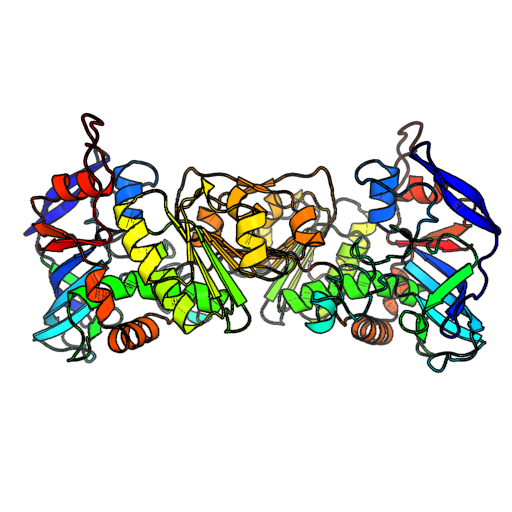O . ASP B 1 27 ? -15.094 23.219 28.82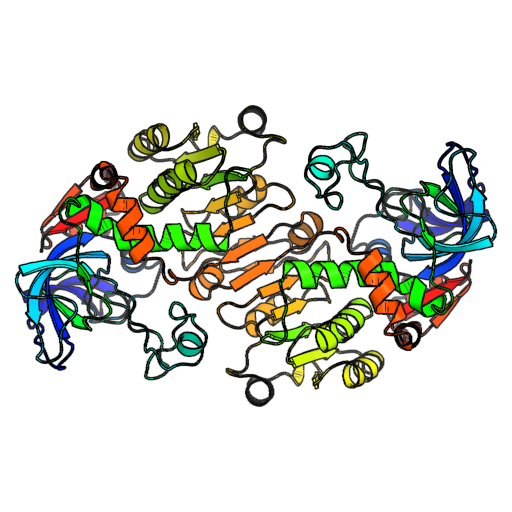8 1 98.62 27 ASP B O 1
ATOM 2877 N N . VAL B 1 28 ? -14.172 23.281 26.844 1 98.88 28 VAL B N 1
ATOM 2878 C CA . VAL B 1 28 ? -13.031 24.125 27.188 1 98.88 28 VAL B CA 1
ATOM 2879 C C . VAL B 1 28 ? -12.93 25.281 26.188 1 98.88 28 VAL B C 1
ATOM 2881 O O . VAL B 1 28 ? -13.031 25.094 24.984 1 98.88 28 VAL B O 1
ATOM 2884 N N . LYS B 1 29 ? -12.836 26.453 26.703 1 98.88 29 LYS B N 1
ATOM 2885 C CA . LYS B 1 29 ? -12.578 27.625 25.859 1 98.88 29 LYS B CA 1
ATOM 2886 C C . LYS B 1 29 ? -11.109 28.016 25.906 1 98.88 29 LYS B C 1
ATOM 2888 O O . LYS B 1 29 ? -10.531 28.172 26.984 1 98.88 29 LYS B O 1
ATOM 2893 N N . VAL B 1 30 ? -10.547 28.125 24.766 1 98.94 30 VAL B N 1
ATOM 2894 C CA . VAL B 1 30 ? -9.125 28.422 24.641 1 98.94 30 VAL B CA 1
ATOM 2895 C C . VAL B 1 30 ? -8.945 29.766 23.938 1 98.94 30 VAL B C 1
ATOM 2897 O O . VAL B 1 30 ? -9.547 30.016 22.891 1 98.94 30 VAL B O 1
ATOM 2900 N N . ARG B 1 31 ? -8.195 30.672 24.516 1 98.94 31 ARG B N 1
ATOM 2901 C CA . ARG B 1 31 ? -7.711 31.844 23.812 1 98.94 31 ARG B CA 1
ATOM 2902 C C . ARG B 1 31 ? -6.508 31.5 22.938 1 98.94 31 ARG B C 1
ATOM 2904 O O . ARG B 1 31 ? -5.457 31.125 23.453 1 98.94 31 ARG B O 1
ATOM 2911 N N . ILE B 1 32 ? -6.625 31.656 21.703 1 98.88 32 ILE B N 1
ATOM 2912 C CA . ILE B 1 32 ? -5.602 31.234 20.75 1 98.88 32 ILE B CA 1
ATOM 2913 C C . ILE B 1 32 ? -4.449 32.25 20.766 1 98.88 32 ILE B C 1
ATOM 2915 O O . ILE B 1 32 ? -4.668 33.438 20.656 1 98.88 32 ILE B O 1
ATOM 2919 N N . GLU B 1 33 ? -3.281 31.734 20.922 1 98.75 33 GLU B N 1
ATOM 2920 C CA . GLU B 1 33 ? -2.084 32.562 20.891 1 98.75 33 GLU B CA 1
ATOM 2921 C C . GLU B 1 33 ? -1.414 32.531 19.516 1 98.75 33 GLU B C 1
ATOM 2923 O O . GLU B 1 33 ? -0.97 33.562 19 1 98.75 33 GLU B O 1
ATOM 2928 N N . LEU B 1 34 ? -1.255 31.375 18.969 1 98.81 34 LEU B N 1
ATOM 2929 C CA . LEU B 1 34 ? -0.725 31.125 17.625 1 98.81 34 LEU B CA 1
ATOM 2930 C C . LEU B 1 34 ? -1.586 30.109 16.875 1 98.81 34 LEU B C 1
ATOM 2932 O O . LEU B 1 34 ? -2.074 29.156 17.469 1 98.81 34 LEU B O 1
ATOM 2936 N N . THR B 1 35 ? -1.808 30.328 15.664 1 98.88 35 THR B N 1
ATOM 2937 C CA . THR B 1 35 ? -2.455 29.375 14.773 1 98.88 35 THR B CA 1
ATOM 2938 C C . THR B 1 35 ? -1.726 29.297 13.43 1 98.88 35 THR B C 1
ATOM 2940 O O . THR B 1 35 ? -1.401 30.328 12.836 1 98.88 35 THR B O 1
ATOM 2943 N N . GLY B 1 36 ? -1.395 28.094 13.055 1 98.69 36 GLY B N 1
ATOM 2944 C CA . GLY B 1 36 ? -0.604 27.891 11.852 1 98.69 36 GLY B CA 1
ATOM 2945 C C . GLY B 1 36 ? -1.446 27.797 10.586 1 98.69 36 GLY B C 1
ATOM 2946 O O . GLY B 1 36 ? -2.586 27.328 10.633 1 98.69 36 GLY B O 1
ATOM 2947 N N . ILE B 1 37 ? -0.898 28.266 9.477 1 98.25 37 ILE B N 1
ATOM 2948 C CA . ILE B 1 37 ? -1.516 28.062 8.172 1 98.25 37 ILE B CA 1
ATOM 2949 C C . ILE B 1 37 ? -1.017 26.75 7.566 1 98.25 37 ILE B C 1
ATOM 2951 O O . ILE B 1 37 ? 0.191 26.547 7.426 1 98.25 37 ILE B O 1
ATOM 2955 N N . CYS B 1 38 ? -1.923 25.859 7.285 1 96 38 CYS B N 1
ATOM 2956 C CA . CYS B 1 38 ? -1.604 24.547 6.766 1 96 38 CYS B CA 1
ATOM 2957 C C . CYS B 1 38 ? -1.762 24.5 5.25 1 96 38 CYS B C 1
ATOM 2959 O O . CYS B 1 38 ? -2.43 25.344 4.664 1 96 38 CYS B O 1
ATOM 2961 N N . GLY B 1 39 ? -1.086 23.531 4.621 1 93.06 39 GLY B N 1
ATOM 2962 C CA . GLY B 1 39 ? -1.283 23.297 3.201 1 93.06 39 GLY B CA 1
ATOM 2963 C C . GLY B 1 39 ? -2.738 23.094 2.826 1 93.06 39 GLY B C 1
ATOM 2964 O O . GLY B 1 39 ? -3.172 23.516 1.749 1 93.06 39 GLY B O 1
ATOM 2965 N N . THR B 1 40 ? -3.48 22.5 3.66 1 91.69 40 THR B N 1
ATOM 2966 C CA . THR B 1 40 ? -4.898 22.266 3.414 1 91.69 40 THR B CA 1
ATOM 2967 C C . THR B 1 40 ? -5.656 23.594 3.336 1 91.69 40 THR B C 1
ATOM 2969 O O . THR B 1 40 ? -6.605 23.734 2.562 1 91.69 40 THR B O 1
ATOM 2972 N N . ASP B 1 41 ? -5.293 24.578 4.105 1 95.62 41 ASP B N 1
ATOM 2973 C CA . ASP B 1 41 ? -5.879 25.906 3.998 1 95.62 41 ASP B CA 1
ATOM 2974 C C . ASP B 1 41 ? -5.594 26.531 2.631 1 95.62 41 ASP B C 1
ATOM 2976 O O . ASP B 1 41 ? -6.496 27.062 1.984 1 95.62 41 ASP B O 1
ATOM 2980 N N . LEU B 1 42 ? -4.363 26.391 2.25 1 94.62 42 LEU B N 1
ATOM 2981 C CA . LEU B 1 42 ? -3.949 26.969 0.973 1 94.62 42 LEU B CA 1
ATOM 2982 C C . LEU B 1 42 ? -4.645 26.266 -0.187 1 94.62 42 LEU B C 1
ATOM 2984 O O . LEU B 1 42 ? -4.98 26.891 -1.191 1 94.62 42 LEU B O 1
ATOM 2988 N N . ALA B 1 43 ? -4.809 24.906 -0.002 1 91.44 43 ALA B N 1
ATOM 2989 C CA . ALA B 1 43 ? -5.5 24.156 -1.04 1 91.44 43 ALA B CA 1
ATOM 2990 C C . ALA B 1 43 ? -6.93 24.656 -1.226 1 91.44 43 ALA B C 1
ATOM 2992 O O . ALA B 1 43 ? -7.418 24.766 -2.354 1 91.44 43 ALA B O 1
ATOM 2993 N N . VAL B 1 44 ? -7.59 24.969 -0.2 1 93.75 44 VAL B N 1
ATOM 2994 C CA . VAL B 1 44 ? -8.945 25.5 -0.269 1 93.75 44 VAL B CA 1
ATOM 2995 C C . VAL B 1 44 ? -8.922 26.891 -0.887 1 93.75 44 VAL B C 1
ATOM 2997 O O . VAL B 1 44 ? -9.688 27.188 -1.809 1 93.75 44 VAL B O 1
ATOM 3000 N N . ILE B 1 45 ? -7.992 27.688 -0.452 1 95.19 45 ILE B N 1
ATOM 3001 C CA . ILE B 1 45 ? -7.891 29.078 -0.882 1 95.19 45 ILE B CA 1
ATOM 3002 C C . ILE B 1 45 ? -7.613 29.141 -2.383 1 95.19 45 ILE B C 1
ATOM 3004 O O . ILE B 1 45 ? -8.141 30.016 -3.086 1 95.19 45 ILE B O 1
ATOM 3008 N N . THR B 1 46 ? -6.844 28.156 -2.859 1 92.94 46 THR B N 1
ATOM 3009 C CA . THR B 1 46 ? -6.441 28.172 -4.262 1 92.94 46 THR B CA 1
ATOM 3010 C C . THR B 1 46 ? -7.402 27.344 -5.109 1 92.94 46 THR B C 1
ATOM 3012 O O . THR B 1 46 ? -7.191 27.188 -6.312 1 92.94 46 THR B O 1
ATOM 3015 N N . GLY B 1 47 ? -8.398 26.734 -4.516 1 88.94 47 GLY B N 1
ATOM 3016 C CA . GLY B 1 47 ? -9.438 26.031 -5.246 1 88.94 47 GLY B CA 1
ATOM 3017 C C . GLY B 1 47 ? -9.078 24.578 -5.535 1 88.94 47 GLY B C 1
ATOM 3018 O O . GLY B 1 47 ? -9.773 23.906 -6.289 1 88.94 47 GLY B O 1
ATOM 3019 N N . LYS B 1 48 ? -8.008 24.094 -4.941 1 83.06 48 LYS B N 1
ATOM 3020 C CA . LYS B 1 48 ? -7.586 22.719 -5.16 1 83.06 48 LYS B CA 1
ATOM 3021 C C . LYS B 1 48 ? -8.422 21.75 -4.332 1 83.06 48 LYS B C 1
ATOM 3023 O O . LYS B 1 48 ? -8.484 20.547 -4.637 1 83.06 48 LYS B O 1
ATOM 3028 N N . GLU B 1 49 ? -8.992 22.266 -3.281 1 86.94 49 GLU B N 1
ATOM 3029 C CA . GLU B 1 49 ? -9.914 21.531 -2.416 1 86.94 49 GLU B CA 1
ATOM 3030 C C . GLU B 1 49 ? -11.148 22.375 -2.086 1 86.94 49 GLU B C 1
ATOM 3032 O O . GLU B 1 49 ? -11.07 23.609 -2.047 1 86.94 49 GLU B O 1
ATOM 3037 N N . GLU B 1 50 ? -12.195 21.703 -1.907 1 88.62 50 GLU B N 1
ATOM 3038 C CA . GLU B 1 50 ? -13.406 22.406 -1.505 1 88.62 50 GLU B CA 1
ATOM 3039 C C . GLU B 1 50 ? -13.367 22.766 -0.022 1 88.62 50 GLU B C 1
ATOM 3041 O O . GLU B 1 50 ? -12.898 21.984 0.8 1 88.62 50 GLU B O 1
ATOM 3046 N N . GLY B 1 51 ? -13.859 23.922 0.277 1 92.75 51 GLY B N 1
ATOM 3047 C CA . GLY B 1 51 ? -14.008 24.328 1.663 1 92.75 51 GLY B CA 1
ATOM 3048 C C . GLY B 1 51 ? -15.461 24.5 2.082 1 92.75 51 GLY B C 1
ATOM 3049 O O . GLY B 1 51 ? -16.281 24.969 1.295 1 92.75 51 GLY B O 1
ATOM 3050 N N . ALA B 1 52 ? -15.688 24.125 3.299 1 94.31 52 ALA B N 1
ATOM 3051 C CA . ALA B 1 52 ? -17.031 24.297 3.832 1 94.31 52 ALA B CA 1
ATOM 3052 C C . ALA B 1 52 ? -17.328 25.781 4.07 1 94.31 52 ALA B C 1
ATOM 3054 O O . ALA B 1 52 ? -16.609 26.453 4.816 1 94.31 52 ALA B O 1
ATOM 3055 N N . HIS B 1 53 ? -18.422 26.266 3.502 1 96.69 53 HIS B N 1
ATOM 3056 C CA . HIS B 1 53 ? -18.797 27.672 3.646 1 96.69 53 HIS B CA 1
ATOM 3057 C C . HIS B 1 53 ? -19.234 27.984 5.074 1 96.69 53 HIS B C 1
ATOM 3059 O O . HIS B 1 53 ? -19.875 27.156 5.723 1 96.69 53 HIS B O 1
ATOM 3065 N N . GLY B 1 54 ? -18.875 29.172 5.48 1 97.19 54 GLY B N 1
ATOM 3066 C CA . GLY B 1 54 ? -19.312 29.641 6.781 1 97.19 54 GLY B CA 1
ATOM 3067 C C . GLY B 1 54 ? -18.438 29.156 7.922 1 97.19 54 GLY B C 1
ATOM 3068 O O . GLY B 1 54 ? -18.688 29.484 9.086 1 97.19 54 GLY B O 1
ATOM 3069 N N . VAL B 1 55 ? -17.438 28.422 7.613 1 97.56 55 VAL B N 1
ATOM 3070 C CA . VAL B 1 55 ? -16.562 27.812 8.625 1 97.56 55 VAL B CA 1
ATOM 3071 C C . VAL B 1 55 ? -15.336 28.688 8.836 1 97.56 55 VAL B C 1
ATOM 3073 O O . VAL B 1 55 ? -14.727 29.156 7.867 1 97.56 55 VAL B O 1
ATOM 3076 N N . ILE B 1 56 ? -15.078 28.969 10.156 1 98.5 56 ILE B N 1
ATOM 3077 C CA . ILE B 1 56 ? -13.773 29.531 10.477 1 98.5 56 ILE B CA 1
ATOM 3078 C C . ILE B 1 56 ? -12.672 28.531 10.125 1 98.5 56 ILE B C 1
ATOM 3080 O O . ILE B 1 56 ? -12.695 27.391 10.586 1 98.5 56 ILE B O 1
ATOM 3084 N N . ARG B 1 57 ? -11.672 28.953 9.328 1 98.25 57 ARG B N 1
ATOM 3085 C CA . ARG B 1 57 ? -10.609 28.047 8.906 1 98.25 57 ARG B CA 1
ATOM 3086 C C . ARG B 1 57 ? -9.516 27.953 9.969 1 98.25 57 ARG B C 1
ATOM 3088 O O . ARG B 1 57 ? -9.633 28.547 11.039 1 98.25 57 ARG B O 1
ATOM 3095 N N . GLY B 1 58 ? -8.523 27.109 9.695 1 98.38 58 GLY B N 1
ATOM 3096 C CA . GLY B 1 58 ? -7.406 26.906 10.609 1 98.38 58 GLY B CA 1
ATOM 3097 C C . GLY B 1 58 ? -7.602 25.734 11.547 1 98.38 58 GLY B C 1
ATOM 3098 O O . GLY B 1 58 ? -8.68 25.578 12.125 1 98.38 58 GLY B O 1
ATOM 3099 N N . HIS B 1 59 ? -6.539 24.938 11.703 1 98.31 59 HIS B N 1
ATOM 3100 C CA . HIS B 1 59 ? -6.707 23.766 12.547 1 98.31 59 HIS B CA 1
ATOM 3101 C C . HIS B 1 59 ? -5.418 23.422 13.289 1 98.31 59 HIS B C 1
ATOM 3103 O O . HIS B 1 59 ? -5.324 22.391 13.945 1 98.31 59 HIS B O 1
ATOM 3109 N N . GLU B 1 60 ? -4.402 24.234 13.211 1 98.62 60 GLU B N 1
ATOM 3110 C CA . GLU B 1 60 ? -3.156 24.141 13.961 1 98.62 60 GLU B CA 1
ATOM 3111 C C . GLU B 1 60 ? -3.039 25.297 14.969 1 98.62 60 GLU B C 1
ATOM 3113 O O . GLU B 1 60 ? -2.793 26.438 14.586 1 98.62 60 GLU B O 1
ATOM 3118 N N . ALA B 1 61 ? -3.152 24.938 16.312 1 98.81 61 ALA B N 1
ATOM 3119 C CA . ALA B 1 61 ? -3.18 26.109 17.188 1 98.81 61 ALA B CA 1
ATOM 3120 C C . ALA B 1 61 ? -2.752 25.75 18.594 1 98.81 61 ALA B C 1
ATOM 3122 O O . ALA B 1 61 ? -2.916 24.609 19.031 1 98.81 61 ALA B O 1
ATOM 3123 N N . VAL B 1 62 ? -2.234 26.734 19.25 1 98.81 62 VAL B N 1
ATOM 3124 C CA . VAL B 1 62 ? -1.888 26.703 20.656 1 98.81 62 VAL B CA 1
ATOM 3125 C C . VAL B 1 62 ? -2.469 27.938 21.359 1 98.81 62 VAL B C 1
ATOM 3127 O O . VAL B 1 62 ? -2.723 28.953 20.719 1 98.81 62 VAL B O 1
ATOM 3130 N N . GLY B 1 63 ? -2.688 27.766 22.641 1 98.81 63 GLY B N 1
ATOM 3131 C CA . GLY B 1 63 ? -3.248 28.891 23.391 1 98.81 63 GLY B CA 1
ATOM 3132 C C . GLY B 1 63 ? -3.338 28.609 24.875 1 98.81 63 GLY B C 1
ATOM 3133 O O . GLY B 1 63 ? -2.566 27.812 25.422 1 98.81 63 GLY B O 1
ATOM 3134 N N . VAL B 1 64 ? -4.219 29.391 25.469 1 98.88 64 VAL B N 1
ATOM 3135 C CA . VAL B 1 64 ? -4.379 29.328 26.922 1 98.88 64 VAL B CA 1
ATOM 3136 C C . VAL B 1 64 ? -5.852 29.109 27.266 1 98.88 64 VAL B C 1
ATOM 3138 O O . VAL B 1 64 ? -6.734 29.734 26.672 1 98.88 64 VAL B O 1
ATOM 3141 N N . VAL B 1 65 ? -6.062 28.203 28.234 1 98.94 65 VAL B N 1
ATOM 3142 C CA . VAL B 1 65 ? -7.422 27.938 28.688 1 98.94 65 VAL B CA 1
ATOM 3143 C C . VAL B 1 65 ? -7.969 29.141 29.438 1 98.94 65 VAL B C 1
ATOM 3145 O O . VAL B 1 65 ? -7.344 29.625 30.391 1 98.94 65 VAL B O 1
ATOM 3148 N N . VAL B 1 66 ? -9.164 29.594 29.062 1 98.88 66 VAL B N 1
ATOM 3149 C CA . VAL B 1 66 ? -9.688 30.797 29.688 1 98.88 66 VAL B CA 1
ATOM 3150 C C . VAL B 1 66 ? -11.047 30.516 30.312 1 98.88 66 VAL B C 1
ATOM 3152 O O . VAL B 1 66 ? -11.555 31.297 31.109 1 98.88 66 VAL B O 1
ATOM 3155 N N . ALA B 1 67 ? -11.703 29.438 29.984 1 98.81 67 ALA B N 1
ATOM 3156 C CA . ALA B 1 67 ? -12.945 28.969 30.594 1 98.81 67 ALA B CA 1
ATOM 3157 C C . ALA B 1 67 ? -13.086 27.453 30.469 1 98.81 67 ALA B C 1
ATOM 3159 O O . ALA B 1 67 ? -12.594 26.859 29.516 1 98.81 67 ALA B O 1
ATOM 3160 N N . VAL B 1 68 ? -13.703 26.844 31.469 1 98.69 68 VAL B N 1
ATOM 3161 C CA . VAL B 1 68 ? -13.93 25.406 31.422 1 98.69 68 VAL B CA 1
ATOM 3162 C C . VAL B 1 68 ? -15.352 25.094 31.906 1 98.69 68 VAL B C 1
ATOM 3164 O O . VAL B 1 68 ? -15.883 25.797 32.781 1 98.69 68 VAL B O 1
ATOM 3167 N N . GLY B 1 69 ? -15.898 24.062 31.266 1 98.44 69 GLY B N 1
ATOM 3168 C CA . GLY B 1 69 ? -17.172 23.578 31.75 1 98.44 69 GLY B CA 1
ATOM 3169 C C . GLY B 1 69 ? -17.078 22.859 33.094 1 98.44 69 GLY B C 1
ATOM 3170 O O . GLY B 1 69 ? -15.984 22.562 33.562 1 98.44 69 GLY B O 1
ATOM 3171 N N . GLY B 1 70 ? -18.266 22.531 33.688 1 98 70 GLY B N 1
ATOM 3172 C CA . GLY B 1 70 ? -18.359 22.016 35.031 1 98 70 GLY B CA 1
ATOM 3173 C C . GLY B 1 70 ? -17.766 20.625 35.188 1 98 70 GLY B C 1
ATOM 3174 O O . GLY B 1 70 ? -17.406 20.219 36.312 1 98 70 GLY B O 1
ATOM 3175 N N . ARG B 1 71 ? -17.578 19.844 34.125 1 98.44 71 ARG B N 1
ATOM 3176 C CA . ARG B 1 71 ? -17.109 18.453 34.219 1 98.44 71 ARG B CA 1
ATOM 3177 C C . ARG B 1 71 ? -15.695 18.312 33.688 1 98.44 71 ARG B C 1
ATOM 3179 O O . ARG B 1 71 ? -15.172 17.203 33.594 1 98.44 71 ARG B O 1
ATOM 3186 N N . VAL B 1 72 ? -15.078 19.406 33.344 1 98.62 72 VAL B N 1
ATOM 3187 C CA . VAL B 1 72 ? -13.727 19.359 32.812 1 98.62 72 VAL B CA 1
ATOM 3188 C C . VAL B 1 72 ? -12.734 19.016 33.906 1 98.62 72 VAL B C 1
ATOM 3190 O O . VAL B 1 72 ? -12.773 19.625 35 1 98.62 72 VAL B O 1
ATOM 3193 N N . ASP B 1 73 ? -11.867 18 33.688 1 98.31 73 ASP B N 1
ATOM 3194 C CA . ASP B 1 73 ? -10.898 17.578 34.688 1 98.31 73 ASP B CA 1
ATOM 3195 C C . ASP B 1 73 ? -9.523 17.359 34.094 1 98.31 73 ASP B C 1
ATOM 3197 O O . ASP B 1 73 ? -8.578 16.969 34.781 1 98.31 73 ASP B O 1
ATOM 3201 N N . ARG B 1 74 ? -9.383 17.625 32.812 1 97.56 74 ARG B N 1
ATOM 3202 C CA . ARG B 1 74 ? -8.117 17.359 32.125 1 97.56 74 ARG B CA 1
ATOM 3203 C C . ARG B 1 74 ? -7.242 18.609 32.094 1 97.56 74 ARG B C 1
ATOM 3205 O O . ARG B 1 74 ? -6.02 18.516 31.984 1 97.56 74 ARG B O 1
ATOM 3212 N N . VAL B 1 75 ? -7.863 19.797 32.125 1 98.5 75 VAL B N 1
ATOM 3213 C CA . VAL B 1 75 ? -7.16 21.078 32.094 1 98.5 75 VAL B CA 1
ATOM 3214 C C . VAL B 1 75 ? -7.824 22.062 33.031 1 98.5 75 VAL B C 1
ATOM 3216 O O . VAL B 1 75 ? -8.922 21.797 33.531 1 98.5 75 VAL B O 1
ATOM 3219 N N . GLU B 1 76 ? -7.141 23.141 33.281 1 98.19 76 GLU B N 1
ATOM 3220 C CA . GLU B 1 76 ? -7.688 24.203 34.125 1 98.19 76 GLU B CA 1
ATOM 3221 C C . GLU B 1 76 ? -7.352 25.578 33.562 1 98.19 76 GLU B C 1
ATOM 3223 O O . GLU B 1 76 ? -6.566 25.703 32.594 1 98.19 76 GLU B O 1
ATOM 3228 N N . LEU B 1 77 ? -7.965 26.578 34.188 1 98.56 77 LEU B N 1
ATOM 3229 C CA . LEU B 1 77 ? -7.734 27.969 33.781 1 98.56 77 LEU B CA 1
ATOM 3230 C C . LEU B 1 77 ? -6.25 28.297 33.812 1 98.56 77 LEU B C 1
ATOM 3232 O O . LEU B 1 77 ? -5.555 27.953 34.781 1 98.56 77 LEU B O 1
ATOM 3236 N N . GLY B 1 78 ? -5.777 28.828 32.688 1 98.62 78 GLY B N 1
ATOM 3237 C CA . GLY B 1 78 ? -4.395 29.281 32.656 1 98.62 78 GLY B CA 1
ATOM 3238 C C . GLY B 1 78 ? -3.453 28.281 32.031 1 98.62 78 GLY B C 1
ATOM 3239 O O . GLY B 1 78 ? -2.322 28.609 31.672 1 98.62 78 GLY B O 1
ATOM 3240 N N . ASP B 1 79 ? -3.898 27.047 31.875 1 98.69 79 ASP B N 1
ATOM 3241 C CA . ASP B 1 79 ? -3.057 26.031 31.25 1 98.69 79 ASP B CA 1
ATOM 3242 C C . ASP B 1 79 ? -2.725 26.406 29.812 1 98.69 79 ASP B C 1
ATOM 3244 O O . ASP B 1 79 ? -3.592 26.875 29.062 1 98.69 79 ASP B O 1
ATOM 3248 N N . ARG B 1 80 ? -1.428 26.281 29.391 1 98.81 80 ARG B N 1
ATOM 3249 C CA . ARG B 1 80 ? -1.043 26.297 27.984 1 98.81 80 ARG B CA 1
ATOM 3250 C C . ARG B 1 80 ? -1.404 24.984 27.297 1 98.81 80 ARG B C 1
ATOM 3252 O O . ARG B 1 80 ? -1.124 23.906 27.828 1 98.81 80 ARG B O 1
ATOM 3259 N N . VAL B 1 81 ? -2.092 25.109 26.156 1 98.88 81 VAL B N 1
ATOM 3260 C CA . VAL B 1 81 ? -2.602 23.875 25.547 1 98.88 81 VAL B CA 1
ATOM 3261 C C . VAL B 1 81 ? -2.402 23.922 24.031 1 98.88 81 VAL B C 1
ATOM 3263 O O . VAL B 1 81 ? -2.205 25 23.453 1 98.88 81 VAL B O 1
ATOM 3266 N N . VAL B 1 82 ? -2.291 22.812 23.422 1 98.81 82 VAL B N 1
ATOM 3267 C CA . VAL B 1 82 ? -2.363 22.641 21.969 1 98.81 82 VAL B CA 1
ATOM 3268 C C . VAL B 1 82 ? -3.68 21.969 21.594 1 98.81 82 VAL B C 1
ATOM 3270 O O . VAL B 1 82 ? -4.152 21.078 22.312 1 98.81 82 VAL B O 1
ATOM 3273 N N . ILE B 1 83 ? -4.258 22.391 20.516 1 98.5 83 ILE B N 1
ATOM 3274 C CA . ILE B 1 83 ? -5.57 21.938 20.078 1 98.5 83 ILE B CA 1
ATOM 3275 C C . ILE B 1 83 ? -5.414 20.719 19.156 1 98.5 83 ILE B C 1
ATOM 3277 O O . ILE B 1 83 ? -4.617 20.75 18.219 1 98.5 83 ILE B O 1
ATOM 3281 N N . ASP B 1 84 ? -6.039 19.641 19.469 1 98.5 84 ASP B N 1
ATOM 3282 C CA . ASP B 1 84 ? -6.281 18.531 18.562 1 98.5 84 ASP B CA 1
ATOM 3283 C C . ASP B 1 84 ? -7.562 18.734 17.766 1 98.5 84 ASP B C 1
ATOM 3285 O O . ASP B 1 84 ? -8.664 18.594 18.297 1 98.5 84 ASP B O 1
ATOM 3289 N N . PRO B 1 85 ? -7.453 19.047 16.469 1 98.12 85 PRO B N 1
ATOM 3290 C CA . PRO B 1 85 ? -8.633 19.469 15.711 1 98.12 85 PRO B CA 1
ATOM 3291 C C . PRO B 1 85 ? -9.547 18.312 15.352 1 98.12 85 PRO B C 1
ATOM 3293 O O . PRO B 1 85 ? -10.672 18.531 14.875 1 98.12 85 PRO B O 1
ATOM 3296 N N . ASN B 1 86 ? -9.156 17.062 15.461 1 97.31 86 ASN B N 1
ATOM 3297 C CA . ASN B 1 86 ? -9.914 15.891 15.039 1 97.31 86 ASN B CA 1
ATOM 3298 C C . ASN B 1 86 ? -10.781 15.344 16.172 1 97.31 86 ASN B C 1
ATOM 3300 O O . ASN B 1 86 ? -10.289 14.648 17.047 1 97.31 86 ASN B O 1
ATOM 3304 N N . GLU B 1 87 ? -12.039 15.625 16.078 1 96.94 87 GLU B N 1
ATOM 3305 C CA . GLU B 1 87 ? -12.945 15.242 17.156 1 96.94 87 GLU B CA 1
ATOM 3306 C C . GLU B 1 87 ? -13.656 13.93 16.844 1 96.94 87 GLU B C 1
ATOM 3308 O O . GLU B 1 87 ? -14.812 13.93 16.406 1 96.94 87 GLU B O 1
ATOM 3313 N N . SER B 1 88 ? -13.031 12.828 17.141 1 97.31 88 SER B N 1
ATOM 3314 C CA . SER B 1 88 ? -13.633 11.516 16.953 1 97.31 88 SER B CA 1
ATOM 3315 C C . SER B 1 88 ? -14.828 11.312 17.875 1 97.31 88 SER B C 1
ATOM 3317 O O . SER B 1 88 ? -14.828 11.805 19.016 1 97.31 88 SER B O 1
ATOM 3319 N N . CYS B 1 89 ? -15.844 10.539 17.516 1 96.62 89 CYS B N 1
ATOM 3320 C CA . CYS B 1 89 ? -17.109 10.445 18.234 1 96.62 89 CYS B CA 1
ATOM 3321 C C . CYS B 1 89 ? -17.016 9.43 19.359 1 96.62 89 CYS B C 1
ATOM 3323 O O . CYS B 1 89 ? -17.828 9.453 20.297 1 96.62 89 CYS B O 1
ATOM 3325 N N . GLY B 1 90 ? -16.125 8.492 19.25 1 96.31 90 GLY B N 1
ATOM 3326 C CA . GLY B 1 90 ? -15.906 7.496 20.297 1 96.31 90 GLY B CA 1
ATOM 3327 C C . GLY B 1 90 ? -16.906 6.359 20.25 1 96.31 90 GLY B C 1
ATOM 3328 O O . GLY B 1 90 ? -16.812 5.398 21.016 1 96.31 90 GLY B O 1
ATOM 3329 N N . ARG B 1 91 ? -17.844 6.387 19.266 1 95.75 91 ARG B N 1
ATOM 3330 C CA . ARG B 1 91 ? -18.906 5.398 19.359 1 95.75 91 ARG B CA 1
ATOM 3331 C C . ARG B 1 91 ? -19.141 4.707 18.016 1 95.75 91 ARG B C 1
ATOM 3333 O O . ARG B 1 91 ? -19.812 3.674 17.953 1 95.75 91 ARG B O 1
ATOM 3340 N N . CYS B 1 92 ? -18.719 5.273 16.938 1 96 92 CYS B N 1
ATOM 3341 C CA . CYS B 1 92 ? -18.906 4.621 15.641 1 96 92 CYS B CA 1
ATOM 3342 C C . CYS B 1 92 ? -18.062 3.363 15.531 1 96 92 CYS B C 1
ATOM 3344 O O . CYS B 1 92 ? -17.25 3.076 16.406 1 96 92 CYS B O 1
ATOM 3346 N N . ARG B 1 93 ? -18.281 2.611 14.508 1 94.25 93 ARG B N 1
ATOM 3347 C CA . ARG B 1 93 ? -17.609 1.328 14.352 1 94.25 93 ARG B CA 1
ATOM 3348 C C . ARG B 1 93 ? -16.094 1.509 14.312 1 94.25 93 ARG B C 1
ATOM 3350 O O . ARG B 1 93 ? -15.352 0.698 14.875 1 94.25 93 ARG B O 1
ATOM 3357 N N . TYR B 1 94 ? -15.57 2.568 13.719 1 96.25 94 TYR B N 1
ATOM 3358 C CA . TYR B 1 94 ? -14.133 2.812 13.633 1 96.25 94 TYR B CA 1
ATOM 3359 C C . TYR B 1 94 ? -13.562 3.176 15 1 96.25 94 TYR B C 1
ATOM 3361 O O . TYR B 1 94 ? -12.5 2.678 15.391 1 96.25 94 TYR B O 1
ATOM 3369 N N . CYS B 1 95 ? -14.258 4.031 15.695 1 97 95 CYS B N 1
ATOM 3370 C CA . CYS B 1 95 ? -13.805 4.414 17.031 1 97 95 CYS B CA 1
ATOM 3371 C C . CYS B 1 95 ? -13.773 3.209 17.953 1 97 95 CYS B C 1
ATOM 3373 O O . CYS B 1 95 ? -12.828 3.039 18.719 1 97 95 CYS B O 1
ATOM 3375 N N . ARG B 1 96 ? -14.719 2.369 17.828 1 95.5 96 ARG B N 1
ATOM 3376 C CA . ARG B 1 96 ? -14.789 1.183 18.672 1 95.5 96 ARG B CA 1
ATOM 3377 C C . ARG B 1 96 ? -13.688 0.19 18.328 1 95.5 96 ARG B C 1
ATOM 3379 O O . ARG B 1 96 ? -13.219 -0.558 19.188 1 95.5 96 ARG B O 1
ATOM 3386 N N . ASP B 1 97 ? -13.266 0.212 17.078 1 94.25 97 ASP B N 1
ATOM 3387 C CA . ASP B 1 97 ? -12.211 -0.677 16.625 1 94.25 97 ASP B CA 1
ATOM 3388 C C . ASP B 1 97 ? -10.836 -0.022 16.766 1 94.25 97 ASP B C 1
ATOM 3390 O O . ASP B 1 97 ? -9.875 -0.416 16.109 1 94.25 97 ASP B O 1
ATOM 3394 N N . ASP B 1 98 ? -10.75 1.049 17.484 1 96.31 98 ASP B N 1
ATOM 3395 C CA . ASP B 1 98 ? -9.531 1.767 17.844 1 96.31 98 ASP B CA 1
ATOM 3396 C C . ASP B 1 98 ? -8.906 2.436 16.625 1 96.31 98 ASP B C 1
ATOM 3398 O O . ASP B 1 98 ? -7.68 2.463 16.484 1 96.31 98 ASP B O 1
ATOM 3402 N N . ASN B 1 99 ? -9.734 2.797 15.734 1 96.38 99 ASN B N 1
ATOM 3403 C CA . ASN B 1 99 ? -9.336 3.615 14.586 1 96.38 99 ASN B CA 1
ATOM 3404 C C . ASN B 1 99 ? -10.07 4.957 14.586 1 96.38 99 ASN B C 1
ATOM 3406 O O . ASN B 1 99 ? -10.734 5.301 13.609 1 96.38 99 ASN B O 1
ATOM 3410 N N . PRO B 1 100 ? -9.805 5.734 15.633 1 96.81 100 PRO B N 1
ATOM 3411 C CA . PRO B 1 100 ? -10.555 6.988 15.734 1 96.81 100 PRO B CA 1
ATOM 3412 C C . PRO B 1 100 ? -10.258 7.941 14.578 1 96.81 100 PRO B C 1
ATOM 3414 O O . PRO B 1 100 ? -11.07 8.82 14.273 1 96.81 100 PRO B O 1
ATOM 3417 N N . HIS B 1 101 ? -9.102 7.84 13.93 1 96.19 101 HIS B N 1
ATOM 3418 C CA . HIS B 1 101 ? -8.734 8.727 12.828 1 96.19 101 HIS B CA 1
ATOM 3419 C C . HIS B 1 101 ? -9.625 8.484 11.609 1 96.19 101 HIS B C 1
ATOM 3421 O O . HIS B 1 101 ? -9.625 9.273 10.672 1 96.19 101 HIS B O 1
ATOM 3427 N N . LEU B 1 102 ? -10.438 7.398 11.664 1 96.56 102 LEU B N 1
ATOM 3428 C CA . LEU B 1 102 ? -11.344 7.062 10.57 1 96.56 102 LEU B CA 1
ATOM 3429 C C . LEU B 1 102 ? -12.797 7.273 10.992 1 96.56 102 LEU B C 1
ATOM 3431 O O . LEU B 1 102 ? -13.719 6.797 10.32 1 96.56 102 LEU B O 1
ATOM 3435 N N . CYS B 1 103 ? -13.031 8.023 12 1 97.12 103 CYS B N 1
ATOM 3436 C CA . CYS B 1 103 ? -14.328 8.227 12.633 1 97.12 103 CYS B CA 1
ATOM 3437 C C . CYS B 1 103 ? -15.375 8.664 11.617 1 97.12 103 CYS B C 1
ATOM 3439 O O . CYS B 1 103 ? -15.094 9.5 10.758 1 97.12 103 CYS B O 1
ATOM 3441 N N . GLU B 1 104 ? -16.578 8.125 11.766 1 95.19 104 GLU B N 1
ATOM 3442 C CA . GLU B 1 104 ? -17.688 8.492 10.898 1 95.19 104 GLU B CA 1
ATOM 3443 C C . GLU B 1 104 ? -18.5 9.641 11.484 1 95.19 104 GLU B C 1
ATOM 3445 O O . GLU B 1 104 ? -19.453 10.125 10.852 1 95.19 104 GLU B O 1
ATOM 3450 N N . GLY B 1 105 ? -18.109 10.047 12.609 1 95.56 105 GLY B N 1
ATOM 3451 C CA . GLY B 1 105 ? -18.859 11.094 13.297 1 95.56 105 GLY B CA 1
ATOM 3452 C C . GLY B 1 105 ? -20.078 10.57 14.039 1 95.56 105 GLY B C 1
ATOM 3453 O O . GLY B 1 105 ? -20.578 9.477 13.734 1 95.56 105 GLY B O 1
ATOM 3454 N N . ALA B 1 106 ? -20.562 11.344 14.945 1 90.62 106 ALA B N 1
ATOM 3455 C CA . ALA B 1 106 ? -21.688 10.93 15.789 1 90.62 106 ALA B CA 1
ATOM 3456 C C . ALA B 1 106 ? -22.969 10.805 14.969 1 90.62 106 ALA B C 1
ATOM 3458 O O . ALA B 1 106 ? -23.828 9.977 15.273 1 90.62 106 ALA B O 1
ATOM 3459 N N . ASP B 1 107 ? -23.062 11.578 13.867 1 90.44 107 ASP B N 1
ATOM 3460 C CA . ASP B 1 107 ? -24.281 11.578 13.055 1 90.44 107 ASP B CA 1
ATOM 3461 C C . ASP B 1 107 ? -24.047 10.867 11.727 1 90.44 107 ASP B C 1
ATOM 3463 O O . ASP B 1 107 ? -24.906 10.922 10.836 1 90.44 107 ASP B O 1
ATOM 3467 N N . GLY B 1 108 ? -22.875 10.297 11.625 1 88.62 108 GLY B N 1
ATOM 3468 C CA . GLY B 1 108 ? -22.562 9.547 10.414 1 88.62 108 GLY B CA 1
ATOM 3469 C C . GLY B 1 108 ? -22.125 10.43 9.266 1 88.62 108 GLY B C 1
ATOM 3470 O O . GLY B 1 108 ? -21.938 9.953 8.141 1 88.62 108 GLY B O 1
ATOM 3471 N N . ASN B 1 109 ? -21.953 11.703 9.539 1 89.62 109 ASN B N 1
ATOM 3472 C CA . ASN B 1 109 ? -21.609 12.633 8.469 1 89.62 109 ASN B CA 1
ATOM 3473 C C . ASN B 1 109 ? -20.125 12.984 8.5 1 89.62 109 ASN B C 1
ATOM 3475 O O . ASN B 1 109 ? -19.734 14.07 8.062 1 89.62 109 ASN B O 1
ATOM 3479 N N . GLY B 1 110 ? -19.391 12.109 9.133 1 92.81 110 GLY B N 1
ATOM 3480 C CA . GLY B 1 110 ? -17.953 12.32 9.188 1 92.81 110 GLY B CA 1
ATOM 3481 C C . GLY B 1 110 ? -17.469 12.891 10.508 1 92.81 110 GLY B C 1
ATOM 3482 O O . GLY B 1 110 ? -18.266 13.453 11.266 1 92.81 110 GLY B O 1
ATOM 3483 N N . MET B 1 111 ? -16.266 12.773 10.719 1 95.81 111 MET B N 1
ATOM 3484 C CA . MET B 1 111 ? -15.625 13.297 11.922 1 95.81 111 MET B CA 1
ATOM 3485 C C . MET B 1 111 ? -15.68 14.82 11.938 1 95.81 111 MET B C 1
ATOM 3487 O O . MET B 1 111 ? -15.453 15.469 10.914 1 95.81 111 MET B O 1
ATOM 3491 N N . ARG B 1 112 ? -16.016 15.344 13.086 1 95.62 112 ARG B N 1
ATOM 3492 C CA . ARG B 1 112 ? -15.906 16.797 13.266 1 95.62 112 ARG B CA 1
ATOM 3493 C C . ARG B 1 112 ? -14.453 17.234 13.336 1 95.62 112 ARG B C 1
ATOM 3495 O O . ARG B 1 112 ? -13.688 16.75 14.18 1 95.62 112 ARG B O 1
ATOM 3502 N N . ILE B 1 113 ? -14.062 18.156 12.43 1 96.81 113 ILE B N 1
ATOM 3503 C CA . ILE B 1 113 ? -12.688 18.625 12.375 1 96.81 113 ILE B CA 1
ATOM 3504 C C . ILE B 1 113 ? -12.664 20.156 12.398 1 96.81 113 ILE B C 1
ATOM 3506 O O . ILE B 1 113 ? -13.219 20.797 11.5 1 96.81 113 ILE B O 1
ATOM 3510 N N . ALA B 1 114 ? -12.008 20.688 13.383 1 97.62 114 ALA B N 1
ATOM 3511 C CA . ALA B 1 114 ? -11.867 22.141 13.477 1 97.62 114 ALA B CA 1
ATOM 3512 C C . ALA B 1 114 ? -11.164 22.703 12.25 1 97.62 114 ALA B C 1
ATOM 3514 O O . ALA B 1 114 ? -10.125 22.188 11.828 1 97.62 114 ALA B O 1
ATOM 3515 N N . GLY B 1 115 ? -11.773 23.734 11.664 1 97.56 115 GLY B N 1
ATOM 3516 C CA . GLY B 1 115 ? -11.156 24.406 10.531 1 97.56 115 GLY B CA 1
ATOM 3517 C C . GLY B 1 115 ? -11.477 23.766 9.203 1 97.56 115 GLY B C 1
ATOM 3518 O O . GLY B 1 115 ? -11.102 24.281 8.148 1 97.56 115 GLY B O 1
ATOM 3519 N N . ILE B 1 116 ? -12.18 22.609 9.242 1 95.38 116 ILE B N 1
ATOM 3520 C CA . ILE B 1 116 ? -12.516 21.906 8.016 1 95.38 116 ILE B CA 1
ATOM 3521 C C . ILE B 1 116 ? -14.039 21.844 7.852 1 95.38 116 ILE B C 1
ATOM 3523 O O . ILE B 1 116 ? -14.594 22.516 6.98 1 95.38 116 ILE B O 1
ATOM 3527 N N . ASN B 1 117 ? -14.719 21.188 8.758 1 95.44 117 ASN B N 1
ATOM 3528 C CA . ASN B 1 117 ? -16.172 21.156 8.711 1 95.44 117 ASN B CA 1
ATOM 3529 C C . ASN B 1 117 ? -16.797 21.688 10 1 95.44 117 ASN B C 1
ATOM 3531 O O . ASN B 1 117 ? -18 21.578 10.203 1 95.44 117 ASN B O 1
ATOM 3535 N N . ALA B 1 118 ? -15.977 22.188 10.898 1 96.31 118 ALA B N 1
ATOM 3536 C CA . ALA B 1 118 ? -16.344 22.922 12.109 1 96.31 118 ALA B CA 1
ATOM 3537 C C . ALA B 1 118 ? -15.477 24.172 12.273 1 96.31 118 ALA B C 1
ATOM 3539 O O . ALA B 1 118 ? -14.406 24.281 11.672 1 96.31 118 ALA B O 1
ATOM 3540 N N . HIS B 1 119 ? -15.938 25.125 13.062 1 97.88 119 HIS B N 1
ATOM 3541 C CA . HIS B 1 119 ? -15.18 26.359 13.242 1 97.88 119 HIS B CA 1
ATOM 3542 C C . HIS B 1 119 ? -13.789 26.078 13.805 1 97.88 119 HIS B C 1
ATOM 3544 O O . HIS B 1 119 ? -13.648 25.297 14.75 1 97.88 119 HIS B O 1
ATOM 3550 N N . GLY B 1 120 ? -12.844 26.766 13.18 1 98.5 120 GLY B N 1
ATOM 3551 C CA . GLY B 1 120 ? -11.461 26.438 13.477 1 98.5 120 GLY B CA 1
ATOM 3552 C C . GLY B 1 120 ? -10.75 27.516 14.289 1 98.5 120 GLY B C 1
ATOM 3553 O O . GLY B 1 120 ? -11.352 28.125 15.18 1 98.5 120 GLY B O 1
ATOM 3554 N N . THR B 1 121 ? -9.484 27.672 14 1 98.81 121 THR B N 1
ATOM 3555 C CA . THR B 1 121 ? -8.617 28.359 14.953 1 98.81 121 THR B CA 1
ATOM 3556 C C . THR B 1 121 ? -8.164 29.703 14.391 1 98.81 121 THR B C 1
ATOM 3558 O O . THR B 1 121 ? -7.426 30.438 15.055 1 98.81 121 THR B O 1
ATOM 3561 N N . PHE B 1 122 ? -8.531 30.062 13.156 1 98.81 122 PHE B N 1
ATOM 3562 C CA . PHE B 1 122 ? -8.258 31.406 12.672 1 98.81 122 PHE B CA 1
ATOM 3563 C C . PHE B 1 122 ? -9.18 32.406 13.328 1 98.81 122 PHE B C 1
ATOM 3565 O O . PHE B 1 122 ? -9.938 33.125 12.648 1 98.81 122 PHE B O 1
ATOM 3572 N N . ALA B 1 123 ? -9.148 32.5 14.594 1 98.75 123 ALA B N 1
ATOM 3573 C CA . ALA B 1 123 ? -9.977 33.312 15.469 1 98.75 123 ALA B CA 1
ATOM 3574 C C . ALA B 1 123 ? -9.336 33.469 16.844 1 98.75 123 ALA B C 1
ATOM 3576 O O . ALA B 1 123 ? -8.422 32.719 17.203 1 98.75 123 ALA B O 1
ATOM 3577 N N . PRO B 1 124 ? -9.797 34.438 17.625 1 98.69 124 PRO B N 1
ATOM 3578 C CA . PRO B 1 124 ? -9.211 34.656 18.953 1 98.69 124 PRO B CA 1
ATOM 3579 C C . PRO B 1 124 ? -9.547 33.531 19.938 1 98.69 124 PRO B C 1
ATOM 3581 O O . PRO B 1 124 ? -8.781 33.281 20.859 1 98.69 124 PRO B O 1
ATOM 3584 N N . TYR B 1 125 ? -10.719 32.844 19.719 1 98.81 125 TYR B N 1
ATOM 3585 C CA . TYR B 1 125 ? -11.148 31.844 20.688 1 98.81 125 TYR B CA 1
ATOM 3586 C C . TYR B 1 125 ? -11.68 30.609 19.969 1 98.81 125 TYR B C 1
ATOM 3588 O O . TYR B 1 125 ? -12.234 30.703 18.875 1 98.81 125 TYR B O 1
ATOM 3596 N N . LEU B 1 126 ? -11.523 29.516 20.578 1 98.69 126 LEU B N 1
ATOM 3597 C CA . LEU B 1 126 ? -12.117 28.25 20.188 1 98.69 126 LEU B CA 1
ATOM 3598 C C . LEU B 1 126 ? -12.711 27.531 21.375 1 98.69 126 LEU B C 1
ATOM 3600 O O . LEU B 1 126 ? -12.133 27.531 22.469 1 98.69 126 LEU B O 1
ATOM 3604 N N . VAL B 1 127 ? -13.867 27 21.234 1 98.69 127 VAL B N 1
ATOM 3605 C CA . VAL B 1 127 ? -14.453 26.109 22.219 1 98.69 127 VAL B CA 1
ATOM 3606 C C . VAL B 1 127 ? -14.492 24.672 21.672 1 98.69 127 VAL B C 1
ATOM 3608 O O . VAL B 1 127 ? -14.938 24.453 20.547 1 98.69 127 VAL B O 1
ATOM 3611 N N . THR B 1 128 ? -14.008 23.75 22.391 1 98.31 128 THR B N 1
ATOM 3612 C CA . THR B 1 128 ? -14.023 22.344 22.016 1 98.31 128 THR B CA 1
ATOM 3613 C C . THR B 1 128 ? -14.109 21.438 23.25 1 98.31 128 THR B C 1
ATOM 3615 O O . THR B 1 128 ? -14.172 21.938 24.375 1 98.31 128 THR B O 1
ATOM 3618 N N . ASN B 1 129 ? -14.195 20.125 23.016 1 98 129 ASN B N 1
ATOM 3619 C CA . ASN B 1 129 ? -14.266 19.156 24.094 1 98 129 ASN B CA 1
ATOM 3620 C C . ASN B 1 129 ? -12.898 18.953 24.75 1 98 129 ASN B C 1
ATOM 3622 O O . ASN B 1 129 ? -11.875 18.891 24.062 1 98 129 ASN B O 1
ATOM 3626 N N . GLN B 1 130 ? -12.82 18.766 26.078 1 98.38 130 GLN B N 1
ATOM 3627 C CA . GLN B 1 130 ? -11.578 18.641 26.828 1 98.38 130 GLN B CA 1
ATOM 3628 C C . GLN B 1 130 ? -10.711 17.516 26.266 1 98.38 130 GLN B C 1
ATOM 3630 O O . GLN B 1 130 ? -9.484 17.547 26.391 1 98.38 130 GLN B O 1
ATOM 3635 N N . ARG B 1 131 ? -11.344 16.5 25.625 1 96.88 131 ARG B N 1
ATOM 3636 C CA . ARG B 1 131 ? -10.617 15.359 25.094 1 96.88 131 ARG B CA 1
ATOM 3637 C C . ARG B 1 131 ? -9.648 15.797 23.984 1 96.88 131 ARG B C 1
ATOM 3639 O O . ARG B 1 131 ? -8.703 15.078 23.672 1 96.88 131 ARG B O 1
ATOM 3646 N N . PHE B 1 132 ? -9.891 17.016 23.453 1 98.19 132 PHE B N 1
ATOM 3647 C CA . PHE B 1 132 ? -9.156 17.406 22.266 1 98.19 132 PHE B CA 1
ATOM 3648 C C . PHE B 1 132 ? -8.305 18.656 22.547 1 98.19 132 PHE B C 1
ATOM 3650 O O . PHE B 1 132 ? -8.008 19.422 21.625 1 98.19 132 PHE B O 1
ATOM 3657 N N . VAL B 1 133 ? -8.031 18.797 23.781 1 98.25 133 VAL B N 1
ATOM 3658 C CA . VAL B 1 133 ? -7.137 19.844 24.281 1 98.25 133 VAL B CA 1
ATOM 3659 C C . VAL B 1 133 ? -6.031 19.219 25.125 1 98.25 133 VAL B C 1
ATOM 3661 O O . VAL B 1 133 ? -6.309 18.516 26.094 1 98.25 133 VAL B O 1
ATOM 3664 N N . HIS B 1 134 ? -4.762 19.469 24.734 1 98.44 134 HIS B N 1
ATOM 3665 C CA . HIS B 1 134 ? -3.652 18.828 25.438 1 98.44 134 HIS B CA 1
ATOM 3666 C C . HIS B 1 134 ? -2.754 19.859 26.094 1 98.44 134 HIS B C 1
ATOM 3668 O O . HIS B 1 134 ? -2.295 20.797 25.453 1 98.44 134 HIS B O 1
ATOM 3674 N N . ARG B 1 135 ? -2.477 19.594 27.328 1 98.25 135 ARG B N 1
ATOM 3675 C CA . ARG B 1 135 ? -1.612 20.5 28.094 1 98.25 135 ARG B CA 1
ATOM 3676 C C . ARG B 1 135 ? -0.18 20.453 27.562 1 98.25 135 ARG B C 1
ATOM 3678 O O . ARG B 1 135 ? 0.33 19.375 27.25 1 98.25 135 ARG B O 1
ATOM 3685 N N . LEU B 1 136 ? 0.418 21.594 27.469 1 98.12 136 LEU B N 1
ATOM 3686 C CA . LEU B 1 136 ? 1.817 21.672 27.062 1 98.12 136 LEU B CA 1
ATOM 3687 C C . LEU B 1 136 ? 2.74 21.422 28.25 1 98.12 136 LEU B C 1
ATOM 3689 O O . LEU B 1 136 ? 2.484 21.906 29.359 1 98.12 136 LEU B O 1
ATOM 3693 N N . PRO B 1 137 ? 3.783 20.641 27.969 1 96 137 PRO B N 1
ATOM 3694 C CA . PRO B 1 137 ? 4.84 20.625 28.984 1 96 137 PRO B CA 1
ATOM 3695 C C . PRO B 1 137 ? 5.41 22.016 29.266 1 96 137 PRO B C 1
ATOM 3697 O O . PRO B 1 137 ? 5.438 22.875 28.375 1 96 137 PRO B O 1
ATOM 3700 N N . GLU B 1 138 ? 5.977 22.188 30.422 1 92.69 138 GLU B N 1
ATOM 3701 C CA . GLU B 1 138 ? 6.453 23.5 30.859 1 92.69 138 GLU B CA 1
ATOM 3702 C C . GLU B 1 138 ? 7.543 24.031 29.922 1 92.69 138 GLU B C 1
ATOM 3704 O O . GLU B 1 138 ? 7.578 25.219 29.609 1 92.69 138 GLU B O 1
ATOM 3709 N N . ARG B 1 139 ? 8.422 23.141 29.484 1 92.56 139 ARG B N 1
ATOM 3710 C CA . ARG B 1 139 ? 9.602 23.578 28.75 1 92.56 139 ARG B CA 1
ATOM 3711 C C . ARG B 1 139 ? 9.297 23.703 27.25 1 92.56 139 ARG B C 1
ATOM 3713 O O . ARG B 1 139 ? 10.117 24.219 26.484 1 92.56 139 ARG B O 1
ATOM 3720 N N . LEU B 1 140 ? 8.055 23.422 26.844 1 97.31 140 LEU B N 1
ATOM 3721 C CA . LEU B 1 140 ? 7.754 23.469 25.406 1 97.31 140 LEU B CA 1
ATOM 3722 C C . LEU B 1 140 ? 7.176 24.828 25.016 1 97.31 140 LEU B C 1
ATOM 3724 O O . LEU B 1 140 ? 6.109 25.203 25.5 1 97.31 140 LEU B O 1
ATOM 3728 N N . GLY B 1 141 ? 7.91 25.547 24.141 1 97.31 141 GLY B N 1
ATOM 3729 C CA . GLY B 1 141 ? 7.445 26.844 23.672 1 97.31 141 GLY B CA 1
ATOM 3730 C C . GLY B 1 141 ? 6.285 26.734 22.703 1 97.31 141 GLY B C 1
ATOM 3731 O O . GLY B 1 141 ? 6.082 25.703 22.062 1 97.31 141 GLY B O 1
ATOM 3732 N N . MET B 1 142 ? 5.566 27.812 22.562 1 97 142 MET B N 1
ATOM 3733 C CA . MET B 1 142 ? 4.355 27.828 21.75 1 97 142 MET B CA 1
ATOM 3734 C C . MET B 1 142 ? 4.691 27.672 20.266 1 97 142 MET B C 1
ATOM 3736 O O . MET B 1 142 ? 3.93 27.078 19.516 1 97 142 MET B O 1
ATOM 3740 N N . GLU B 1 143 ? 5.84 28.219 19.828 1 98.06 143 GLU B N 1
ATOM 3741 C CA . GLU B 1 143 ? 6.227 28.109 18.438 1 98.06 143 GLU B CA 1
ATOM 3742 C C . GLU B 1 143 ? 6.488 26.656 18.047 1 98.06 143 GLU B C 1
ATOM 3744 O O . GLU B 1 143 ? 6.129 26.234 16.938 1 98.06 143 GLU B O 1
ATOM 3749 N N . ALA B 1 144 ? 7.098 25.938 18.953 1 98.31 144 ALA B N 1
ATOM 3750 C CA . ALA B 1 144 ? 7.273 24.516 18.703 1 98.31 144 ALA B CA 1
ATOM 3751 C C . ALA B 1 144 ? 5.945 23.766 18.797 1 98.31 144 ALA B C 1
ATOM 3753 O O . ALA B 1 144 ? 5.648 22.906 17.969 1 98.31 144 ALA B O 1
ATOM 3754 N N . ALA B 1 145 ? 5.098 24.203 19.703 1 98.5 145 ALA B N 1
ATOM 3755 C CA . ALA B 1 145 ? 3.863 23.5 20.016 1 98.5 145 ALA B CA 1
ATOM 3756 C C . ALA B 1 145 ? 2.84 23.625 18.891 1 98.5 145 ALA B C 1
ATOM 3758 O O . ALA B 1 145 ? 2.023 22.734 18.672 1 98.5 145 ALA B O 1
ATOM 3759 N N . VAL B 1 146 ? 2.896 24.734 18.156 1 98.5 146 VAL B N 1
ATOM 3760 C CA . VAL B 1 146 ? 1.922 24.969 17.094 1 98.5 146 VAL B CA 1
ATOM 3761 C C . VAL B 1 146 ? 2.123 23.953 15.984 1 98.5 146 VAL B C 1
ATOM 3763 O O . VAL B 1 146 ? 1.229 23.734 15.164 1 98.5 146 VAL B O 1
ATOM 3766 N N . LEU B 1 147 ? 3.271 23.219 15.992 1 98.62 147 LEU B N 1
ATOM 3767 C CA . LEU B 1 147 ? 3.596 22.234 14.969 1 98.62 147 LEU B CA 1
ATOM 3768 C C . LEU B 1 147 ? 3.199 20.828 15.414 1 98.62 147 LEU B C 1
ATOM 3770 O O . LEU B 1 147 ? 3.422 19.859 14.688 1 98.62 147 LEU B O 1
ATOM 3774 N N . ILE B 1 148 ? 2.51 20.703 16.547 1 98.56 148 ILE B N 1
ATOM 3775 C CA . ILE B 1 148 ? 2.238 19.375 17.109 1 98.56 148 ILE B CA 1
ATOM 3776 C C . ILE B 1 148 ? 1.257 18.625 16.219 1 98.56 148 ILE B C 1
ATOM 3778 O O . ILE B 1 148 ? 1.438 17.438 15.953 1 98.56 148 ILE B O 1
ATOM 3782 N N . GLU B 1 149 ? 0.242 19.297 15.805 1 98.38 149 GLU B N 1
ATOM 3783 C CA . GLU B 1 149 ? -0.75 18.625 14.977 1 98.38 149 GLU B CA 1
ATOM 3784 C C . GLU B 1 149 ? -0.12 18.062 13.703 1 98.38 149 GLU B C 1
ATOM 3786 O O . GLU B 1 149 ? -0.237 16.875 13.414 1 98.38 149 GLU B O 1
ATOM 3791 N N . PRO B 1 150 ? 0.606 18.859 12.867 1 98 150 PRO B N 1
ATOM 3792 C CA . PRO B 1 150 ? 1.244 18.281 11.688 1 98 150 PRO B CA 1
ATOM 3793 C C . PRO B 1 150 ? 2.32 17.25 12.039 1 98 150 PRO B C 1
ATOM 3795 O O . PRO B 1 150 ? 2.531 16.297 11.289 1 98 150 PRO B O 1
ATOM 3798 N N . LEU B 1 151 ? 2.986 17.469 13.164 1 98.62 151 LEU B N 1
ATOM 3799 C CA . LEU B 1 151 ? 3.969 16.484 13.617 1 98.62 151 LEU B CA 1
ATOM 3800 C C . LEU B 1 151 ? 3.303 15.148 13.914 1 98.62 151 LEU B C 1
ATOM 3802 O O . LEU B 1 151 ? 3.859 14.094 13.602 1 98.62 151 LEU B O 1
ATOM 3806 N N . ALA B 1 152 ? 2.111 15.211 14.492 1 98.62 152 ALA B N 1
ATOM 3807 C CA . ALA B 1 152 ? 1.356 13.992 14.766 1 98.62 152 ALA B CA 1
ATOM 3808 C C . ALA B 1 152 ? 1.044 13.242 13.469 1 98.62 152 ALA B C 1
ATOM 3810 O O . ALA B 1 152 ? 1.112 12.016 13.422 1 98.62 152 ALA B O 1
ATOM 3811 N N . CYS B 1 153 ? 0.736 13.961 12.414 1 97.94 153 CYS B N 1
ATOM 3812 C CA . CYS B 1 153 ? 0.494 13.359 11.109 1 97.94 153 CYS B CA 1
ATOM 3813 C C . CYS B 1 153 ? 1.739 12.648 10.594 1 97.94 153 CYS B C 1
ATOM 3815 O O . CYS B 1 153 ? 1.661 11.516 10.125 1 97.94 153 CYS B O 1
ATOM 3817 N N . VAL B 1 154 ? 2.865 13.32 10.703 1 98.56 154 VAL B N 1
ATOM 3818 C CA . VAL B 1 154 ? 4.129 12.773 10.227 1 98.56 154 VAL B CA 1
ATOM 3819 C C . VAL B 1 154 ? 4.449 11.484 10.984 1 98.56 154 VAL B C 1
ATOM 3821 O O . VAL B 1 154 ? 4.738 10.453 10.375 1 98.56 154 VAL B O 1
ATOM 3824 N N . LEU B 1 155 ? 4.336 11.562 12.305 1 98.75 155 LEU B N 1
ATOM 3825 C CA . LEU B 1 155 ? 4.664 10.406 13.141 1 98.75 155 LEU B CA 1
ATOM 3826 C C . LEU B 1 155 ? 3.754 9.227 12.82 1 98.75 155 LEU B C 1
ATOM 3828 O O . LEU B 1 155 ? 4.211 8.086 12.773 1 98.75 155 LEU B O 1
ATOM 3832 N N . HIS B 1 156 ? 2.523 9.508 12.57 1 98.5 156 HIS B N 1
ATOM 3833 C CA . HIS B 1 156 ? 1.594 8.438 12.234 1 98.5 156 HIS B CA 1
ATOM 3834 C C . HIS B 1 156 ? 2.008 7.742 10.938 1 98.5 156 HIS B C 1
ATOM 3836 O O . HIS B 1 156 ? 1.974 6.512 10.852 1 98.5 156 HIS B O 1
ATOM 3842 N N . ASN B 1 157 ? 2.365 8.508 9.953 1 98.19 157 ASN B N 1
ATOM 3843 C CA . ASN B 1 157 ? 2.793 7.922 8.688 1 98.19 157 ASN B CA 1
ATOM 3844 C C . ASN B 1 157 ? 4.055 7.082 8.852 1 98.19 157 ASN B C 1
ATOM 3846 O O . ASN B 1 157 ? 4.176 6.008 8.266 1 98.19 157 ASN B O 1
ATOM 3850 N N . PHE B 1 158 ? 4.992 7.555 9.648 1 98.56 158 PHE B N 1
ATOM 3851 C CA . PHE B 1 158 ? 6.211 6.797 9.914 1 98.56 158 PHE B CA 1
ATOM 3852 C C . PHE B 1 158 ? 5.891 5.496 10.641 1 98.56 158 PHE B C 1
ATOM 3854 O O . PHE B 1 158 ? 6.488 4.457 10.352 1 98.56 158 PHE B O 1
ATOM 3861 N N . ASN B 1 159 ? 4.938 5.574 11.602 1 98.31 159 ASN B N 1
ATOM 3862 C CA . ASN B 1 159 ? 4.516 4.375 12.32 1 98.31 159 ASN B CA 1
ATOM 3863 C C . ASN B 1 159 ? 3.873 3.357 11.383 1 98.31 159 ASN B C 1
ATOM 3865 O O . ASN B 1 159 ? 4.211 2.172 11.43 1 98.31 159 ASN B O 1
ATOM 3869 N N . VAL B 1 160 ? 2.979 3.809 10.531 1 97.5 160 VAL B N 1
ATOM 3870 C CA . VAL B 1 160 ? 2.256 2.924 9.625 1 97.5 160 VAL B CA 1
ATOM 3871 C C . VAL B 1 160 ? 3.23 2.297 8.633 1 97.5 160 VAL B C 1
ATOM 3873 O O . VAL B 1 160 ? 3.105 1.119 8.289 1 97.5 160 VAL B O 1
ATOM 3876 N N . ALA B 1 161 ? 4.25 3.049 8.211 1 97.62 161 ALA B N 1
ATOM 3877 C CA . ALA B 1 161 ? 5.25 2.562 7.266 1 97.62 161 ALA B CA 1
ATOM 3878 C C . ALA B 1 161 ? 6.297 1.703 7.965 1 97.62 161 ALA B C 1
ATOM 3880 O O . ALA B 1 161 ? 7.137 1.082 7.312 1 97.62 161 ALA B O 1
ATOM 3881 N N . LYS B 1 162 ? 6.328 1.697 9.258 1 97.56 162 LYS B N 1
ATOM 3882 C CA . LYS B 1 162 ? 7.238 0.902 10.078 1 97.56 162 LYS B CA 1
ATOM 3883 C C . LYS B 1 162 ? 8.695 1.223 9.75 1 97.56 162 LYS B C 1
ATOM 3885 O O . LYS B 1 162 ? 9.508 0.315 9.555 1 97.56 162 LYS B O 1
ATOM 3890 N N . ILE B 1 163 ? 9.008 2.479 9.625 1 98.44 163 ILE B N 1
ATOM 3891 C CA . ILE B 1 163 ? 10.352 2.926 9.289 1 98.44 163 ILE B CA 1
ATOM 3892 C C . ILE B 1 163 ? 11.297 2.658 10.461 1 98.44 163 ILE B C 1
ATOM 3894 O O . ILE B 1 163 ? 10.961 2.947 11.609 1 98.44 163 ILE B O 1
ATOM 3898 N N . THR B 1 164 ? 12.445 2.082 10.195 1 98 164 THR B N 1
ATOM 3899 C CA . THR B 1 164 ? 13.445 1.759 11.203 1 98 164 THR B CA 1
ATOM 3900 C C . THR B 1 164 ? 14.828 2.244 10.773 1 98 164 THR B C 1
ATOM 3902 O O . THR B 1 164 ? 14.992 2.787 9.68 1 98 164 THR B O 1
ATOM 3905 N N . ARG B 1 165 ? 15.773 1.951 11.602 1 97.75 165 ARG B N 1
ATOM 3906 C CA . ARG B 1 165 ? 17.141 2.377 11.375 1 97.75 165 ARG B CA 1
ATOM 3907 C C . ARG B 1 165 ? 17.75 1.645 10.18 1 97.75 165 ARG B C 1
ATOM 3909 O O . ARG B 1 165 ? 18.797 2.045 9.664 1 97.75 165 ARG B O 1
ATOM 3916 N N . LYS B 1 166 ? 17.156 0.646 9.648 1 96 166 LYS B N 1
ATOM 3917 C CA . LYS B 1 166 ? 17.656 -0.101 8.492 1 96 166 LYS B CA 1
ATOM 3918 C C . LYS B 1 166 ? 17.219 0.558 7.184 1 96 166 LYS B C 1
ATOM 3920 O O . LYS B 1 166 ? 17.719 0.206 6.113 1 96 166 LYS B O 1
ATOM 3925 N N . ASP B 1 167 ? 16.375 1.555 7.305 1 98.06 167 ASP B N 1
ATOM 3926 C CA . ASP B 1 167 ? 15.734 2.082 6.105 1 98.06 167 ASP B CA 1
ATOM 3927 C C . ASP B 1 167 ? 16.406 3.375 5.645 1 98.06 167 ASP B C 1
ATOM 3929 O O . ASP B 1 167 ? 16.875 4.164 6.469 1 98.06 167 ASP B O 1
ATOM 3933 N N . SER B 1 168 ? 16.5 3.537 4.336 1 98.69 168 SER B N 1
ATOM 3934 C CA . SER B 1 168 ? 16.766 4.824 3.705 1 98.69 168 SER B CA 1
ATOM 3935 C C . SER B 1 168 ? 15.477 5.508 3.262 1 98.69 168 SER B C 1
ATOM 3937 O O . SER B 1 168 ? 14.586 4.859 2.715 1 98.69 168 SER B O 1
ATOM 3939 N N . VAL B 1 169 ? 15.375 6.801 3.539 1 98.94 169 VAL B N 1
ATOM 3940 C CA . VAL B 1 169 ? 14.148 7.539 3.264 1 98.94 169 VAL B CA 1
ATOM 3941 C C . VAL B 1 169 ? 14.453 8.727 2.352 1 98.94 169 VAL B C 1
ATOM 3943 O O . VAL B 1 169 ? 15.398 9.477 2.594 1 98.94 169 VAL B O 1
ATOM 3946 N N . LEU B 1 170 ? 13.727 8.828 1.27 1 98.94 170 LEU B N 1
ATOM 3947 C CA . LEU B 1 170 ? 13.758 10.008 0.41 1 98.94 170 LEU B CA 1
ATOM 3948 C C . LEU B 1 170 ? 12.484 10.828 0.568 1 98.94 170 LEU B C 1
ATOM 3950 O O . LEU B 1 170 ? 11.383 10.32 0.363 1 98.94 170 LEU B O 1
ATOM 3954 N N . ILE B 1 171 ? 12.656 12.016 0.974 1 98.94 171 ILE B N 1
ATOM 3955 C CA . ILE B 1 171 ? 11.531 12.93 1.146 1 98.94 171 ILE B CA 1
ATOM 3956 C C . ILE B 1 171 ? 11.492 13.93 -0.011 1 98.94 171 ILE B C 1
ATOM 3958 O O . ILE B 1 171 ? 12.438 14.695 -0.212 1 98.94 171 ILE B O 1
ATOM 3962 N N . LEU B 1 172 ? 10.383 13.898 -0.771 1 98.88 172 LEU B N 1
ATOM 3963 C CA . LEU B 1 172 ? 10.203 14.805 -1.896 1 98.88 172 LEU B CA 1
ATOM 3964 C C . LEU B 1 172 ? 9.453 16.062 -1.465 1 98.88 172 LEU B C 1
ATOM 3966 O O . LEU B 1 172 ? 8.266 16 -1.139 1 98.88 172 LEU B O 1
ATOM 3970 N N . GLY B 1 173 ? 10.109 17.188 -1.524 1 98.56 173 GLY B N 1
ATOM 3971 C CA . GLY B 1 173 ? 9.578 18.453 -1.01 1 98.56 173 GLY B CA 1
ATOM 3972 C C . GLY B 1 173 ? 10.008 18.734 0.418 1 98.56 173 GLY B C 1
ATOM 3973 O O . GLY B 1 173 ? 9.984 17.844 1.269 1 98.56 173 GLY B O 1
ATOM 3974 N N . SER B 1 174 ? 10.422 19.984 0.626 1 98.38 174 SER B N 1
ATOM 3975 C CA . SER B 1 174 ? 10.883 20.375 1.955 1 98.38 174 SER B CA 1
ATOM 3976 C C . SER B 1 174 ? 10.156 21.609 2.457 1 98.38 174 SER B C 1
ATOM 3978 O O . SER B 1 174 ? 10.781 22.562 2.932 1 98.38 174 SER B O 1
ATOM 3980 N N . GLY B 1 175 ? 8.852 21.578 2.221 1 97.31 175 GLY B N 1
ATOM 3981 C CA . GLY B 1 175 ? 8 22.469 2.982 1 97.31 175 GLY B CA 1
ATOM 3982 C C . GLY B 1 175 ? 7.871 22.078 4.441 1 97.31 175 GLY B C 1
ATOM 3983 O O . GLY B 1 175 ? 8.672 21.297 4.953 1 97.31 175 GLY B O 1
ATOM 3984 N N . PRO B 1 176 ? 6.895 22.641 5.113 1 97.19 176 PRO B N 1
ATOM 3985 C CA . PRO B 1 176 ? 6.762 22.328 6.539 1 97.19 176 PRO B CA 1
ATOM 3986 C C . PRO B 1 176 ? 6.625 20.828 6.801 1 97.19 176 PRO B C 1
ATOM 3988 O O . PRO B 1 176 ? 7.297 20.297 7.68 1 97.19 176 PRO B O 1
ATOM 3991 N N . MET B 1 177 ? 5.797 20.172 6.035 1 97.75 177 MET B N 1
ATOM 3992 C CA . MET B 1 177 ? 5.594 18.75 6.227 1 97.75 177 MET B CA 1
ATOM 3993 C C . MET B 1 177 ? 6.859 17.969 5.883 1 97.75 177 MET B C 1
ATOM 3995 O O . MET B 1 177 ? 7.223 17.016 6.582 1 97.75 177 MET B O 1
ATOM 3999 N N . GLY B 1 178 ? 7.457 18.406 4.789 1 98.69 178 GLY B N 1
ATOM 4000 C CA . GLY B 1 178 ? 8.703 17.75 4.41 1 98.69 178 GLY B CA 1
ATOM 4001 C C . GLY B 1 178 ? 9.789 17.875 5.461 1 98.69 178 GLY B C 1
ATOM 4002 O O . GLY B 1 178 ? 10.484 16.906 5.766 1 98.69 178 GLY B O 1
ATOM 4003 N N . LEU B 1 179 ? 9.938 19.062 5.977 1 98.88 179 LEU B N 1
ATOM 4004 C CA . LEU B 1 179 ? 10.961 19.312 6.984 1 98.88 179 LEU B CA 1
ATOM 4005 C C . LEU B 1 179 ? 10.664 18.547 8.266 1 98.88 179 LEU B C 1
ATOM 4007 O O . LEU B 1 179 ? 11.57 18.031 8.914 1 98.88 179 LEU B O 1
ATOM 4011 N N . LEU B 1 180 ? 9.383 18.453 8.633 1 98.81 180 LEU B N 1
ATOM 4012 C CA . LEU B 1 180 ? 9.008 17.625 9.781 1 98.81 180 LEU B CA 1
ATOM 4013 C C . LEU B 1 180 ? 9.328 16.156 9.523 1 98.81 180 LEU B C 1
ATOM 4015 O O . LEU B 1 180 ? 9.82 15.461 10.414 1 98.81 180 LEU B O 1
ATOM 4019 N N . CYS B 1 181 ? 9.086 15.672 8.328 1 98.88 181 CYS B N 1
ATOM 4020 C CA . CYS B 1 181 ? 9.453 14.312 7.961 1 98.88 181 CYS B CA 1
ATOM 4021 C C . CYS B 1 181 ? 10.953 14.086 8.102 1 98.88 181 CYS B C 1
ATOM 4023 O O . CYS B 1 181 ? 11.391 13.047 8.594 1 98.88 181 CYS B O 1
ATOM 4025 N N . GLN B 1 182 ? 11.703 15.078 7.609 1 98.88 182 GLN B N 1
ATOM 4026 C CA . GLN B 1 182 ? 13.164 14.977 7.688 1 98.88 182 GLN B CA 1
ATOM 4027 C C . GLN B 1 182 ? 13.625 14.875 9.141 1 98.88 182 GLN B C 1
ATOM 4029 O O . GLN B 1 182 ? 14.461 14.031 9.469 1 98.88 182 GLN B O 1
ATOM 4034 N N . MET B 1 183 ? 13.047 15.664 10 1 98.75 183 MET B N 1
ATOM 4035 C CA . MET B 1 183 ? 13.422 15.633 11.414 1 98.75 183 MET B CA 1
ATOM 4036 C C . MET B 1 183 ? 13.086 14.281 12.039 1 98.75 183 MET B C 1
ATOM 4038 O O . MET B 1 183 ? 13.914 13.688 12.727 1 98.75 183 MET B O 1
ATOM 4042 N N . VAL B 1 184 ? 11.883 13.789 11.766 1 98.88 184 VAL B N 1
ATOM 4043 C CA . VAL B 1 184 ? 11.477 12.5 12.312 1 98.88 184 VAL B CA 1
ATOM 4044 C C . VAL B 1 184 ? 12.328 11.391 11.695 1 98.88 184 VAL B C 1
ATOM 4046 O O . VAL B 1 184 ? 12.758 10.469 12.398 1 98.88 184 VAL B O 1
ATOM 4049 N N . SER B 1 185 ? 12.562 11.477 10.422 1 98.81 185 SER B N 1
ATOM 4050 C CA . SER B 1 185 ? 13.359 10.469 9.727 1 98.81 185 SER B CA 1
ATOM 4051 C C . SER B 1 185 ? 14.758 10.367 10.328 1 98.81 185 SER B C 1
ATOM 4053 O O . SER B 1 185 ? 15.289 9.258 10.492 1 98.81 185 SER B O 1
ATOM 4055 N N . GLN B 1 186 ? 15.344 11.484 10.664 1 98.19 186 GLN B N 1
ATOM 4056 C CA . GLN B 1 186 ? 16.688 11.492 11.219 1 98.19 186 GLN B CA 1
ATOM 4057 C C . GLN B 1 186 ? 16.75 10.727 12.539 1 98.19 186 GLN B C 1
ATOM 4059 O O . GLN B 1 186 ? 17.797 10.172 12.891 1 98.19 186 GLN B O 1
ATOM 4064 N N . THR B 1 187 ? 15.617 10.656 13.211 1 97.62 187 THR B N 1
ATOM 4065 C CA . THR B 1 187 ? 15.586 9.953 14.492 1 97.62 187 THR B CA 1
ATOM 4066 C C . THR B 1 187 ? 15.242 8.484 14.297 1 97.62 187 THR B C 1
ATOM 4068 O O . THR B 1 187 ? 15.555 7.648 15.148 1 97.62 187 THR B O 1
ATOM 4071 N N . ARG B 1 188 ? 14.648 8.125 13.156 1 98.06 188 ARG B N 1
ATOM 4072 C CA . ARG B 1 188 ? 14.078 6.789 13.016 1 98.06 188 ARG B CA 1
ATOM 4073 C C . ARG B 1 188 ? 14.789 5.996 11.93 1 98.06 188 ARG B C 1
ATOM 4075 O O . ARG B 1 188 ? 14.906 4.773 12.023 1 98.06 188 ARG B O 1
ATOM 4082 N N . ALA B 1 189 ? 15.25 6.652 10.906 1 98.5 189 ALA B N 1
ATOM 4083 C CA . ALA B 1 189 ? 15.789 5.984 9.727 1 98.5 189 ALA B CA 1
ATOM 4084 C C . ALA B 1 189 ? 17.312 5.938 9.773 1 98.5 189 ALA B C 1
ATOM 4086 O O . ALA B 1 189 ? 17.938 6.613 10.594 1 98.5 189 ALA B O 1
ATOM 4087 N N . GLY B 1 190 ? 17.906 5.098 8.922 1 98 190 GLY B N 1
ATOM 4088 C CA . GLY B 1 190 ? 19.344 4.992 8.828 1 98 190 GLY B CA 1
ATOM 4089 C C . GLY B 1 190 ? 19.969 6.051 7.938 1 98 190 GLY B C 1
ATOM 4090 O O . GLY B 1 190 ? 21.141 6.414 8.117 1 98 190 GLY B O 1
ATOM 4091 N N . PHE B 1 191 ? 19.234 6.531 7.023 1 98.56 191 PHE B N 1
ATOM 4092 C CA . PHE B 1 191 ? 19.672 7.562 6.09 1 98.56 191 PHE B CA 1
ATOM 4093 C C . PHE B 1 191 ? 18.484 8.375 5.582 1 98.56 191 PHE B C 1
ATOM 4095 O O . PHE B 1 191 ? 17.438 7.812 5.262 1 98.56 191 PHE B O 1
ATOM 4102 N N . THR B 1 192 ? 18.609 9.695 5.52 1 98.88 192 THR B N 1
ATOM 4103 C CA . THR B 1 192 ? 17.547 10.594 5.082 1 98.88 192 THR B CA 1
ATOM 4104 C C . THR B 1 192 ? 18.047 11.523 3.982 1 98.88 192 THR B C 1
ATOM 4106 O O . THR B 1 192 ? 19 12.273 4.18 1 98.88 192 THR B O 1
ATOM 4109 N N . ALA B 1 193 ? 17.406 11.461 2.801 1 98.88 193 ALA B N 1
ATOM 4110 C CA . ALA B 1 193 ? 17.641 12.414 1.717 1 98.88 193 ALA B CA 1
ATOM 4111 C C . ALA B 1 193 ? 16.375 13.234 1.435 1 98.88 193 ALA B C 1
ATOM 4113 O O . ALA B 1 193 ? 15.266 12.828 1.807 1 98.88 193 ALA B O 1
ATOM 4114 N N . ALA B 1 194 ? 16.578 14.398 0.838 1 98.88 194 ALA B N 1
ATOM 4115 C CA . ALA B 1 194 ? 15.438 15.258 0.541 1 98.88 194 ALA B CA 1
ATOM 4116 C C . ALA B 1 194 ? 15.672 16.062 -0.737 1 98.88 194 ALA B C 1
ATOM 4118 O O . ALA B 1 194 ? 16.812 16.234 -1.162 1 98.88 194 ALA B O 1
ATOM 4119 N N . THR B 1 195 ? 14.578 16.406 -1.35 1 98.88 195 THR B N 1
ATOM 4120 C CA . THR B 1 195 ? 14.648 17.344 -2.465 1 98.88 195 THR B CA 1
ATOM 4121 C C . THR B 1 195 ? 13.82 18.594 -2.174 1 98.88 195 THR B C 1
ATOM 4123 O O . THR B 1 195 ? 12.867 18.547 -1.394 1 98.88 195 THR B O 1
ATOM 4126 N N . GLU B 1 196 ? 14.18 19.688 -2.736 1 98.75 196 GLU B N 1
ATOM 4127 C CA . GLU B 1 196 ? 13.469 20.953 -2.594 1 98.75 196 GLU B CA 1
ATOM 4128 C C . GLU B 1 196 ? 13.867 21.938 -3.691 1 98.75 196 GLU B C 1
ATOM 4130 O O . GLU B 1 196 ? 15.047 22.062 -4.023 1 98.75 196 GLU B O 1
ATOM 4135 N N . VAL B 1 197 ? 12.852 22.578 -4.242 1 97.38 197 VAL B N 1
ATOM 4136 C CA . VAL B 1 197 ? 13.117 23.5 -5.348 1 97.38 197 VAL B CA 1
ATOM 4137 C C . VAL B 1 197 ? 13.391 24.891 -4.805 1 97.38 197 VAL B C 1
ATOM 4139 O O . VAL B 1 197 ? 14.117 25.688 -5.43 1 97.38 197 VAL B O 1
ATOM 4142 N N . ASN B 1 198 ? 12.773 25.297 -3.668 1 96.75 198 ASN B N 1
ATOM 4143 C CA . ASN B 1 198 ? 12.93 26.609 -3.07 1 96.75 198 ASN B CA 1
ATOM 4144 C C . ASN B 1 198 ? 14.234 26.734 -2.293 1 96.75 198 ASN B C 1
ATOM 4146 O O . ASN B 1 198 ? 14.445 26.016 -1.312 1 96.75 198 ASN B O 1
ATOM 4150 N N . PRO B 1 199 ? 15.07 27.703 -2.646 1 96.44 199 PRO B N 1
ATOM 4151 C CA . PRO B 1 199 ? 16.375 27.797 -2.004 1 96.44 199 PRO B CA 1
ATOM 4152 C C . PRO B 1 199 ? 16.281 28.062 -0.503 1 96.44 199 PRO B C 1
ATOM 4154 O O . PRO B 1 199 ? 17.125 27.578 0.267 1 96.44 199 PRO B O 1
ATOM 4157 N N . TYR B 1 200 ? 15.344 28.844 -0.177 1 97.31 200 TYR B N 1
ATOM 4158 C CA . TYR B 1 200 ? 15.172 29.141 1.242 1 97.31 200 TYR B CA 1
ATOM 4159 C C . TYR B 1 200 ? 14.844 27.875 2.023 1 97.31 200 TYR B C 1
ATOM 4161 O O . TYR B 1 200 ? 15.5 27.562 3.023 1 97.31 200 TYR B O 1
ATOM 4169 N N . ARG B 1 201 ? 13.969 27.078 1.566 1 98.06 201 ARG B N 1
ATOM 4170 C CA . ARG B 1 201 ? 13.57 25.828 2.219 1 98.06 201 ARG B CA 1
ATOM 4171 C C . ARG B 1 201 ? 14.656 24.766 2.08 1 98.06 201 ARG B C 1
ATOM 4173 O O . ARG B 1 201 ? 14.844 23.953 2.979 1 98.06 201 ARG B O 1
ATOM 4180 N N . LEU B 1 202 ? 15.32 24.828 0.971 1 98.5 202 LEU B N 1
ATOM 4181 C CA . LEU B 1 202 ? 16.438 23.906 0.76 1 98.5 202 LEU B CA 1
ATOM 4182 C C . LEU B 1 202 ? 17.5 24.094 1.831 1 98.5 202 LEU B C 1
ATOM 4184 O O . LEU B 1 202 ? 18.141 23.125 2.254 1 98.5 202 LEU B O 1
ATOM 4188 N N . SER B 1 203 ? 17.734 25.328 2.246 1 98.38 203 SER B N 1
ATOM 4189 C CA . SER B 1 203 ? 18.734 25.594 3.279 1 98.38 203 SER B CA 1
ATOM 4190 C C . SER B 1 203 ? 18.359 24.906 4.59 1 98.38 203 SER B C 1
ATOM 4192 O O . SER B 1 203 ? 19.234 24.406 5.305 1 98.38 203 SER B O 1
ATOM 4194 N N . PHE B 1 204 ? 17.062 24.828 4.93 1 98.5 204 PHE B N 1
ATOM 4195 C CA . PHE B 1 204 ? 16.609 24.078 6.102 1 98.5 204 PHE B CA 1
ATOM 4196 C C . PHE B 1 204 ? 16.812 22.594 5.91 1 98.5 204 PHE B C 1
ATOM 4198 O O . PHE B 1 204 ? 17.281 21.906 6.816 1 98.5 204 PHE B O 1
ATOM 4205 N N . ALA B 1 205 ? 16.516 22.109 4.711 1 98.75 205 ALA B N 1
ATOM 4206 C CA . ALA B 1 205 ? 16.625 20.688 4.402 1 98.75 205 ALA B CA 1
ATOM 4207 C C . ALA B 1 205 ? 18.078 20.219 4.559 1 98.75 205 ALA B C 1
ATOM 4209 O O . ALA B 1 205 ? 18.312 19.094 5.023 1 98.75 205 ALA B O 1
ATOM 4210 N N . ARG B 1 206 ? 19 21.047 4.156 1 98.31 206 ARG B N 1
ATOM 4211 C CA . ARG B 1 206 ? 20.406 20.703 4.23 1 98.31 206 ARG B CA 1
ATOM 4212 C C . ARG B 1 206 ? 20.859 20.531 5.68 1 98.31 206 ARG B C 1
ATOM 4214 O O . ARG B 1 206 ? 21.766 19.75 5.969 1 98.31 206 ARG B O 1
ATOM 4221 N N . GLU B 1 207 ? 20.141 21.156 6.551 1 97.75 207 GLU B N 1
ATOM 4222 C CA . GLU B 1 207 ? 20.469 21.047 7.969 1 97.75 207 GLU B CA 1
ATOM 4223 C C . GLU B 1 207 ? 19.781 19.844 8.602 1 97.75 207 GLU B C 1
ATOM 4225 O O . GLU B 1 207 ? 20.281 19.266 9.57 1 97.75 207 GLU B O 1
ATOM 4230 N N . LEU B 1 208 ? 18.688 19.391 8.016 1 97.88 208 LEU B N 1
ATOM 4231 C CA . LEU B 1 208 ? 17.828 18.453 8.727 1 97.88 208 LEU B CA 1
ATOM 4232 C C . LEU B 1 208 ? 17.891 17.078 8.094 1 97.88 208 LEU B C 1
ATOM 4234 O O . LEU B 1 208 ? 17.281 16.125 8.586 1 97.88 208 LEU B O 1
ATOM 4238 N N . SER B 1 209 ? 18.625 16.906 6.984 1 98.5 209 SER B N 1
ATOM 4239 C CA . SER B 1 209 ? 18.781 15.625 6.297 1 98.5 209 SER B CA 1
ATOM 4240 C C . SER B 1 209 ? 20.25 15.281 6.082 1 98.5 209 SER B C 1
ATOM 4242 O O . SER B 1 209 ? 21.109 16.156 6.172 1 98.5 209 SER B O 1
ATOM 4244 N N . ASP B 1 210 ? 20.531 13.984 5.855 1 98.62 210 ASP B N 1
ATOM 4245 C CA . ASP B 1 210 ? 21.891 13.594 5.52 1 98.62 210 ASP B CA 1
ATOM 4246 C C . ASP B 1 210 ? 22.344 14.211 4.199 1 98.62 210 ASP B C 1
ATOM 4248 O O . ASP B 1 210 ? 23.5 14.57 4.035 1 98.62 210 ASP B O 1
ATOM 4252 N N . ARG B 1 211 ? 21.375 14.328 3.281 1 98.5 211 ARG B N 1
ATOM 4253 C CA . ARG B 1 211 ? 21.641 14.961 1.993 1 98.5 211 ARG B CA 1
ATOM 4254 C C . ARG B 1 211 ? 20.391 15.625 1.439 1 98.5 211 ARG B C 1
ATOM 4256 O O . ARG B 1 211 ? 19.312 15.031 1.462 1 98.5 211 ARG B O 1
ATOM 4263 N N . ALA B 1 212 ? 20.531 16.828 1.024 1 98.5 212 ALA B N 1
ATOM 4264 C CA . ALA B 1 212 ? 19.438 17.562 0.376 1 98.5 212 ALA B CA 1
ATOM 4265 C C . ALA B 1 212 ? 19.859 18.094 -0.987 1 98.5 212 ALA B C 1
ATOM 4267 O O . ALA B 1 212 ? 20.984 18.562 -1.147 1 98.5 212 ALA B O 1
ATOM 4268 N N . PHE B 1 213 ? 18.859 17.922 -1.991 1 96.81 213 PHE B N 1
ATOM 4269 C CA . PHE B 1 213 ? 19.156 18.234 -3.383 1 96.81 213 PHE B CA 1
ATOM 4270 C C . PHE B 1 213 ? 18.062 19.125 -3.984 1 96.81 213 PHE B C 1
ATOM 4272 O O . PHE B 1 213 ? 16.906 19.062 -3.576 1 96.81 213 PHE B O 1
ATOM 4279 N N . LEU B 1 214 ? 18.641 19.938 -4.934 1 98.19 214 LEU B N 1
ATOM 4280 C CA . LEU B 1 214 ? 17.688 20.297 -5.973 1 98.19 214 LEU B CA 1
ATOM 4281 C C . LEU B 1 214 ? 17.203 19.062 -6.734 1 98.19 214 LEU B C 1
ATOM 4283 O O . LEU B 1 214 ? 17.969 18.109 -6.914 1 98.19 214 LEU B O 1
ATOM 4287 N N . PRO B 1 215 ? 15.961 19.094 -7.164 1 97.81 215 PRO B N 1
ATOM 4288 C CA . PRO B 1 215 ? 15.43 17.891 -7.824 1 97.81 215 PRO B CA 1
ATOM 4289 C C . PRO B 1 215 ? 16.312 17.422 -8.977 1 97.81 215 PRO B C 1
ATOM 4291 O O . PRO B 1 215 ? 16.531 16.219 -9.141 1 97.81 215 PRO B O 1
ATOM 4294 N N . GLU B 1 216 ? 16.859 18.328 -9.742 1 97.12 216 GLU B N 1
ATOM 4295 C CA . GLU B 1 216 ? 17.656 17.969 -10.906 1 97.12 216 GLU B CA 1
ATOM 4296 C C . GLU B 1 216 ? 18.984 17.375 -10.492 1 97.12 216 GLU B C 1
ATOM 4298 O O . GLU B 1 216 ? 19.672 16.75 -11.312 1 97.12 216 GLU B O 1
ATOM 4303 N N . GLU B 1 217 ? 19.375 17.578 -9.25 1 97.69 217 GLU B N 1
ATOM 4304 C CA . GLU B 1 217 ? 20.641 17.062 -8.758 1 97.69 217 GLU B CA 1
ATOM 4305 C C . GLU B 1 217 ? 20.516 15.609 -8.312 1 97.69 217 GLU B C 1
ATOM 4307 O O . GLU B 1 217 ? 21.516 14.914 -8.141 1 97.69 217 GLU B O 1
ATOM 4312 N N . LEU B 1 218 ? 19.375 15.156 -8.055 1 97.81 218 LEU B N 1
ATOM 4313 C CA . LEU B 1 218 ? 19.156 13.766 -7.699 1 97.81 218 LEU B CA 1
ATOM 4314 C C . LEU B 1 218 ? 19.203 12.875 -8.938 1 97.81 218 LEU B C 1
ATOM 4316 O O . LEU B 1 218 ? 18.156 12.602 -9.539 1 97.81 218 LEU B O 1
ATOM 4320 N N . THR B 1 219 ? 20.391 12.453 -9.305 1 97.75 219 THR B N 1
ATOM 4321 C CA . THR B 1 219 ? 20.609 11.57 -10.438 1 97.75 219 THR B CA 1
ATOM 4322 C C . THR B 1 219 ? 20.891 10.148 -9.969 1 97.75 219 THR B C 1
ATOM 4324 O O . THR B 1 219 ? 21.109 9.914 -8.773 1 97.75 219 THR B O 1
ATOM 4327 N N . GLU B 1 220 ? 20.844 9.242 -10.906 1 97.06 220 GLU B N 1
ATOM 4328 C CA . GLU B 1 220 ? 21.172 7.859 -10.578 1 97.06 220 GLU B CA 1
ATOM 4329 C C . GLU B 1 220 ? 22.594 7.762 -10 1 97.06 220 GLU B C 1
ATOM 4331 O O . GLU B 1 220 ? 22.828 6.992 -9.07 1 97.06 220 GLU B O 1
ATOM 4336 N N . GLU B 1 221 ? 23.484 8.5 -10.555 1 97.06 221 GLU B N 1
ATOM 4337 C CA . GLU B 1 221 ? 24.859 8.516 -10.078 1 97.06 221 GLU B CA 1
ATOM 4338 C C . GLU B 1 221 ? 24.953 9.039 -8.648 1 97.06 221 GLU B C 1
ATOM 4340 O O . GLU B 1 221 ? 25.625 8.445 -7.805 1 97.06 221 GLU B O 1
ATOM 4345 N N . ALA B 1 222 ? 24.234 10.125 -8.375 1 97.38 222 ALA B N 1
ATOM 4346 C CA . ALA B 1 222 ? 24.25 10.703 -7.031 1 97.38 222 ALA B CA 1
ATOM 4347 C C . ALA B 1 222 ? 23.641 9.734 -6.02 1 97.38 222 ALA B C 1
ATOM 4349 O O . ALA B 1 222 ? 24.219 9.516 -4.945 1 97.38 222 ALA B O 1
ATOM 4350 N N . ALA B 1 223 ? 22.547 9.148 -6.375 1 97.56 223 ALA B N 1
ATOM 4351 C CA . ALA B 1 223 ? 21.844 8.234 -5.477 1 97.56 223 ALA B CA 1
ATOM 4352 C C . ALA B 1 223 ? 22.688 6.992 -5.188 1 97.56 223 ALA B C 1
ATOM 4354 O O . ALA B 1 223 ? 22.719 6.504 -4.055 1 97.56 223 ALA B O 1
ATOM 4355 N N . SER B 1 224 ? 23.359 6.449 -6.223 1 96.88 224 SER B N 1
ATOM 4356 C CA . SER B 1 224 ? 24.156 5.23 -6.082 1 96.88 224 SER B CA 1
ATOM 4357 C C . SER B 1 224 ? 25.281 5.422 -5.082 1 96.88 224 SER B C 1
ATOM 4359 O O . SER B 1 224 ? 25.75 4.457 -4.477 1 96.88 224 SER B O 1
ATOM 4361 N N . LYS B 1 225 ? 25.688 6.691 -4.898 1 96.69 225 LYS B N 1
ATOM 4362 C CA . LYS B 1 225 ? 26.75 7 -3.955 1 96.69 225 LYS B CA 1
ATOM 4363 C C . LYS B 1 225 ? 26.219 7.102 -2.531 1 96.69 225 LYS B C 1
ATOM 4365 O O . LYS B 1 225 ? 26.984 7.062 -1.566 1 96.69 225 LYS B O 1
ATOM 4370 N N . LEU B 1 226 ? 24.906 7.18 -2.391 1 95.88 226 LEU B N 1
ATOM 4371 C CA . LEU B 1 226 ? 24.312 7.461 -1.09 1 95.88 226 LEU B CA 1
ATOM 4372 C C . LEU B 1 226 ? 23.75 6.188 -0.455 1 95.88 226 LEU B C 1
ATOM 4374 O O . LEU B 1 226 ? 23.875 5.992 0.756 1 95.88 226 LEU B O 1
ATOM 4378 N N . VAL B 1 227 ? 23.078 5.359 -1.293 1 95.62 227 VAL B N 1
ATOM 4379 C CA . VAL B 1 227 ? 22.406 4.176 -0.773 1 95.62 227 VAL B CA 1
ATOM 4380 C C . VAL B 1 227 ? 22.672 2.98 -1.687 1 95.62 227 VAL B C 1
ATOM 4382 O O . VAL B 1 227 ? 22.906 3.148 -2.887 1 95.62 227 VAL B O 1
ATOM 4385 N N . PRO B 1 228 ? 22.625 1.78 -1.101 1 90.25 228 PRO B N 1
ATOM 4386 C CA . PRO B 1 228 ? 22.797 0.583 -1.927 1 90.25 228 PRO B CA 1
ATOM 4387 C C . PRO B 1 228 ? 21.766 0.488 -3.053 1 90.25 228 PRO B C 1
ATOM 4389 O O . PRO B 1 228 ? 20.578 0.666 -2.816 1 90.25 228 PRO B O 1
ATOM 4392 N N . GLY B 1 229 ? 22.312 0.257 -4.285 1 91.44 229 GLY B N 1
ATOM 4393 C CA . GLY B 1 229 ? 21.438 0.083 -5.43 1 91.44 229 GLY B CA 1
ATOM 4394 C C . GLY B 1 229 ? 20.906 1.394 -5.977 1 91.44 229 GLY B C 1
ATOM 4395 O O . GLY B 1 229 ? 20.25 1.417 -7.023 1 91.44 229 GLY B O 1
ATOM 4396 N N . GLY B 1 230 ? 21.188 2.459 -5.266 1 96.69 230 GLY B N 1
ATOM 4397 C CA . GLY B 1 230 ? 20.781 3.775 -5.727 1 96.69 230 GLY B CA 1
ATOM 4398 C C . GLY B 1 230 ? 19.281 4.016 -5.609 1 96.69 230 GLY B C 1
ATOM 4399 O O . GLY B 1 230 ? 18.719 4.84 -6.332 1 96.69 230 GLY B O 1
ATOM 4400 N N . LYS B 1 231 ? 18.594 3.246 -4.797 1 98.06 231 LYS B N 1
ATOM 4401 C CA . LYS B 1 231 ? 17.156 3.359 -4.562 1 98.06 231 LYS B CA 1
ATOM 4402 C C . LYS B 1 231 ? 16.844 3.432 -3.07 1 98.06 231 LYS B C 1
ATOM 4404 O O . LYS B 1 231 ? 17.641 2.979 -2.244 1 98.06 231 LYS B O 1
ATOM 4409 N N . PHE B 1 232 ? 15.742 4.039 -2.734 1 98.75 232 PHE B N 1
ATOM 4410 C CA . PHE B 1 232 ? 15.398 4.262 -1.335 1 98.75 232 PHE B CA 1
ATOM 4411 C C . PHE B 1 232 ? 14.297 3.305 -0.891 1 98.75 232 PHE B C 1
ATOM 4413 O O . PHE B 1 232 ? 13.352 3.047 -1.641 1 98.75 232 PHE B O 1
ATOM 4420 N N . LYS B 1 233 ? 14.391 2.828 0.343 1 98.56 233 LYS B N 1
ATOM 4421 C CA . LYS B 1 233 ? 13.406 1.891 0.875 1 98.56 233 LYS B CA 1
ATOM 4422 C C . LYS B 1 233 ? 12.039 2.559 1.04 1 98.56 233 LYS B C 1
ATOM 4424 O O . LYS B 1 233 ? 11.008 1.927 0.828 1 98.56 233 LYS B O 1
ATOM 4429 N N . VAL B 1 234 ? 12.07 3.787 1.432 1 98.88 234 VAL B N 1
ATOM 4430 C CA . VAL B 1 234 ? 10.844 4.555 1.592 1 98.88 234 VAL B CA 1
ATOM 4431 C C . VAL B 1 234 ? 10.961 5.883 0.848 1 98.88 234 VAL B C 1
ATOM 4433 O O . VAL B 1 234 ? 11.992 6.566 0.943 1 98.88 234 VAL B O 1
ATOM 4436 N N . VAL B 1 235 ? 9.977 6.242 0.058 1 98.94 235 VAL B N 1
ATOM 4437 C CA . VAL B 1 235 ? 9.898 7.547 -0.589 1 98.94 235 VAL B CA 1
ATOM 4438 C C . VAL B 1 235 ? 8.594 8.242 -0.194 1 98.94 235 VAL B C 1
ATOM 4440 O O . VAL B 1 235 ? 7.508 7.684 -0.366 1 98.94 235 VAL B O 1
ATOM 4443 N N . ILE B 1 236 ? 8.703 9.422 0.345 1 98.94 236 ILE B N 1
ATOM 4444 C CA . ILE B 1 236 ? 7.555 10.188 0.829 1 98.94 236 ILE B CA 1
ATOM 4445 C C . ILE B 1 236 ? 7.344 11.414 -0.054 1 98.94 236 ILE B C 1
ATOM 4447 O O . ILE B 1 236 ? 8.234 12.258 -0.172 1 98.94 236 ILE B O 1
ATOM 4451 N N . ASP B 1 237 ? 6.207 11.508 -0.676 1 98.81 237 ASP B N 1
ATOM 4452 C CA . ASP B 1 237 ? 5.836 12.688 -1.455 1 98.81 237 ASP B CA 1
ATOM 4453 C C . ASP B 1 237 ? 5.082 13.695 -0.596 1 98.81 237 ASP B C 1
ATOM 4455 O O . ASP B 1 237 ? 3.867 13.578 -0.411 1 98.81 237 ASP B O 1
ATOM 4459 N N . THR B 1 238 ? 5.77 14.672 -0.185 1 98 238 THR B N 1
ATOM 4460 C CA . THR B 1 238 ? 5.117 15.672 0.657 1 98 238 THR B CA 1
ATOM 4461 C C . THR B 1 238 ? 4.602 16.828 -0.186 1 98 238 THR B C 1
ATOM 4463 O O . THR B 1 238 ? 4.023 17.781 0.347 1 98 238 THR B O 1
ATOM 4466 N N . VAL B 1 239 ? 4.785 16.766 -1.473 1 96.38 239 VAL B N 1
ATOM 4467 C CA . VAL B 1 239 ? 4.348 17.812 -2.4 1 96.38 239 VAL B CA 1
ATOM 4468 C C . VAL B 1 239 ? 2.916 17.531 -2.852 1 96.38 239 VAL B C 1
ATOM 4470 O O . VAL B 1 239 ? 2.1 18.438 -2.961 1 96.38 239 VAL B O 1
ATOM 4473 N N . GLY B 1 240 ? 2.592 16.234 -3.109 1 96.12 240 GLY B N 1
ATOM 4474 C CA . GLY B 1 240 ? 1.252 15.836 -3.508 1 96.12 240 GLY B CA 1
ATOM 4475 C C . GLY B 1 240 ? 1.117 15.609 -5 1 96.12 240 GLY B C 1
ATOM 4476 O O . GLY B 1 240 ? 0.025 15.32 -5.496 1 96.12 240 GLY B O 1
ATOM 4477 N N . THR B 1 241 ? 2.273 15.727 -5.738 1 97.25 241 THR B N 1
ATOM 4478 C CA . THR B 1 241 ? 2.201 15.547 -7.184 1 97.25 241 THR B CA 1
ATOM 4479 C C . THR B 1 241 ? 3.42 14.789 -7.695 1 97.25 241 THR B C 1
ATOM 4481 O O . THR B 1 241 ? 3.779 14.898 -8.867 1 97.25 241 THR B O 1
ATOM 4484 N N . GLN B 1 242 ? 4.125 14.086 -6.777 1 98.5 242 GLN B N 1
ATOM 4485 C CA . GLN B 1 242 ? 5.434 13.57 -7.156 1 98.5 242 GLN B CA 1
ATOM 4486 C C . GLN B 1 242 ? 5.441 12.047 -7.16 1 98.5 242 GLN B C 1
ATOM 4488 O O . GLN B 1 242 ? 6.457 11.422 -6.844 1 98.5 242 GLN B O 1
ATOM 4493 N N . LEU B 1 243 ? 4.371 11.406 -7.488 1 98.69 243 LEU B N 1
ATOM 4494 C CA . LEU B 1 243 ? 4.328 9.945 -7.426 1 98.69 243 LEU B CA 1
ATOM 4495 C C . LEU B 1 243 ? 5.184 9.328 -8.531 1 98.69 243 LEU B C 1
ATOM 4497 O O . LEU B 1 243 ? 5.777 8.266 -8.336 1 98.69 243 LEU B O 1
ATOM 4501 N N . GLU B 1 244 ? 5.238 9.969 -9.68 1 98.56 244 GLU B N 1
ATOM 4502 C CA . GLU B 1 244 ? 6.141 9.484 -10.727 1 98.56 244 GLU B CA 1
ATOM 4503 C C . GLU B 1 244 ? 7.582 9.445 -10.234 1 98.56 244 GLU B C 1
ATOM 4505 O O . GLU B 1 244 ? 8.297 8.469 -10.461 1 98.56 244 GLU B O 1
ATOM 4510 N N . VAL B 1 245 ? 7.996 10.523 -9.586 1 98.62 245 VAL B N 1
ATOM 4511 C CA . VAL B 1 245 ? 9.336 10.594 -9.023 1 98.62 245 VAL B CA 1
ATOM 4512 C C . VAL B 1 245 ? 9.5 9.531 -7.941 1 98.62 245 VAL B C 1
ATOM 4514 O O . VAL B 1 245 ? 10.531 8.859 -7.879 1 98.62 245 VAL B O 1
ATOM 4517 N N . ALA B 1 246 ? 8.477 9.375 -7.113 1 98.88 246 ALA B N 1
ATOM 4518 C CA . ALA B 1 246 ? 8.523 8.367 -6.055 1 98.88 246 ALA B CA 1
ATOM 4519 C C . ALA B 1 246 ? 8.734 6.969 -6.637 1 98.88 246 ALA B C 1
ATOM 4521 O O . ALA B 1 246 ? 9.555 6.195 -6.137 1 98.88 246 ALA B O 1
ATOM 4522 N N . GLU B 1 247 ? 8.031 6.641 -7.699 1 98.75 247 GLU B N 1
ATOM 4523 C CA . GLU B 1 247 ? 8.141 5.332 -8.344 1 98.75 247 GLU B CA 1
ATOM 4524 C C . GLU B 1 247 ? 9.539 5.121 -8.914 1 98.75 247 GLU B C 1
ATOM 4526 O O . GLU B 1 247 ? 10.047 3.996 -8.93 1 98.75 247 GLU B O 1
ATOM 4531 N N . ARG B 1 248 ? 10.102 6.16 -9.398 1 98.31 248 ARG B N 1
ATOM 4532 C CA . ARG B 1 248 ? 11.438 6.082 -9.977 1 98.31 248 ARG B CA 1
ATOM 4533 C C . ARG B 1 248 ? 12.477 5.738 -8.922 1 98.31 248 ARG B C 1
ATOM 4535 O O . ARG B 1 248 ? 13.445 5.031 -9.203 1 98.31 248 ARG B O 1
ATOM 4542 N N . TRP B 1 249 ? 12.242 6.16 -7.699 1 98.69 249 TRP B N 1
ATOM 4543 C CA . TRP B 1 249 ? 13.344 6.141 -6.746 1 98.69 249 TRP B CA 1
ATOM 4544 C C . TRP B 1 249 ? 13.117 5.09 -5.668 1 98.69 249 TRP B C 1
ATOM 4546 O O . TRP B 1 249 ? 14.023 4.785 -4.883 1 98.69 249 TRP B O 1
ATOM 4556 N N . VAL B 1 250 ? 11.93 4.527 -5.594 1 98.81 250 VAL B N 1
ATOM 4557 C CA . VAL B 1 250 ? 11.656 3.518 -4.574 1 98.81 250 VAL B CA 1
ATOM 4558 C C . VAL B 1 250 ? 12.367 2.217 -4.934 1 98.81 250 VAL B C 1
ATOM 4560 O O . VAL B 1 250 ? 12.406 1.823 -6.102 1 98.81 250 VAL B O 1
ATOM 4563 N N . ASP B 1 251 ? 12.914 1.562 -3.943 1 98.19 251 ASP B N 1
ATOM 4564 C CA . ASP B 1 251 ? 13.578 0.276 -4.109 1 98.19 251 ASP B CA 1
ATOM 4565 C C . ASP B 1 251 ? 12.57 -0.864 -4.195 1 98.19 251 ASP B C 1
ATOM 4567 O O . ASP B 1 251 ? 11.406 -0.697 -3.818 1 98.19 251 ASP B O 1
ATOM 4571 N N . ARG B 1 252 ? 13.023 -2.033 -4.801 1 97.19 252 ARG B N 1
ATOM 4572 C CA . ARG B 1 252 ? 12.203 -3.238 -4.672 1 97.19 252 ARG B CA 1
ATOM 4573 C C . ARG B 1 252 ? 11.914 -3.547 -3.207 1 97.19 252 ARG B C 1
ATOM 4575 O O . ARG B 1 252 ? 12.781 -3.391 -2.348 1 97.19 252 ARG B O 1
ATOM 4582 N N . GLY B 1 253 ? 10.688 -3.945 -2.967 1 97.44 253 GLY B N 1
ATOM 4583 C CA . GLY B 1 253 ? 10.281 -4.207 -1.597 1 97.44 253 GLY B CA 1
ATOM 4584 C C . GLY B 1 253 ? 10.023 -2.943 -0.797 1 97.44 253 GLY B C 1
ATOM 4585 O O . GLY B 1 253 ? 9.789 -3.002 0.411 1 97.44 253 GLY B O 1
ATOM 4586 N N . GLY B 1 254 ? 10.102 -1.806 -1.478 1 98.25 254 GLY B N 1
ATOM 4587 C CA . GLY B 1 254 ? 10.008 -0.536 -0.775 1 98.25 254 GLY B CA 1
ATOM 4588 C C . GLY B 1 254 ? 8.586 -0.021 -0.654 1 98.25 254 GLY B C 1
ATOM 4589 O O . GLY B 1 254 ? 7.633 -0.724 -1.002 1 98.25 254 GLY B O 1
ATOM 4590 N N . THR B 1 255 ? 8.469 1.229 -0.097 1 98.81 255 THR B N 1
ATOM 4591 C CA . THR B 1 255 ? 7.176 1.833 0.207 1 98.81 255 THR B CA 1
ATOM 4592 C C . THR B 1 255 ? 7.121 3.271 -0.299 1 98.81 255 THR B C 1
ATOM 4594 O O . THR B 1 255 ? 8.07 4.039 -0.11 1 98.81 255 THR B O 1
ATOM 4597 N N . ILE B 1 256 ? 6.078 3.568 -0.986 1 98.94 256 ILE B N 1
ATOM 4598 C CA . ILE B 1 256 ? 5.762 4.938 -1.376 1 98.94 256 ILE B CA 1
ATOM 4599 C C . ILE B 1 256 ? 4.664 5.488 -0.47 1 98.94 256 ILE B C 1
ATOM 4601 O O . ILE B 1 256 ? 3.648 4.828 -0.24 1 98.94 256 ILE B O 1
ATOM 4605 N N . ILE B 1 257 ? 4.859 6.684 0.045 1 98.81 257 ILE B N 1
ATOM 4606 C CA . ILE B 1 257 ? 3.883 7.336 0.91 1 98.81 257 ILE B CA 1
ATOM 4607 C C . ILE B 1 257 ? 3.432 8.648 0.279 1 98.81 257 ILE B C 1
ATOM 4609 O O . ILE B 1 257 ? 4.172 9.641 0.287 1 98.81 257 ILE B O 1
ATOM 4613 N N . PRO B 1 258 ? 2.264 8.648 -0.303 1 98.25 258 PRO B N 1
ATOM 4614 C CA . PRO B 1 258 ? 1.684 9.961 -0.59 1 98.25 258 PRO B CA 1
ATOM 4615 C C . PRO B 1 258 ? 1.288 10.719 0.674 1 98.25 258 PRO B C 1
ATOM 4617 O O . PRO B 1 258 ? 0.506 10.219 1.483 1 98.25 258 PRO B O 1
ATOM 4620 N N . PHE B 1 259 ? 1.835 11.844 0.808 1 96.44 259 PHE B N 1
ATOM 4621 C CA . PHE B 1 259 ? 1.589 12.609 2.025 1 96.44 259 PHE B CA 1
ATOM 4622 C C . PHE B 1 259 ? 0.984 13.969 1.7 1 96.44 259 PHE B C 1
ATOM 4624 O O . PHE B 1 259 ? 0.078 14.438 2.395 1 96.44 259 PHE B O 1
ATOM 4631 N N . GLY B 1 260 ? 1.508 14.617 0.672 1 94.25 260 GLY B N 1
ATOM 4632 C CA . GLY B 1 260 ? 0.947 15.891 0.244 1 94.25 260 GLY B CA 1
ATOM 4633 C C . GLY B 1 260 ? -0.44 15.758 -0.357 1 94.25 260 GLY B C 1
ATOM 4634 O O . GLY B 1 260 ? -0.727 14.789 -1.062 1 94.25 260 GLY B O 1
ATOM 4635 N N . ILE B 1 261 ? -1.266 16.75 -0.105 1 90.81 261 ILE B N 1
ATOM 4636 C CA . ILE B 1 261 ? -2.648 16.688 -0.568 1 90.81 261 ILE B CA 1
ATOM 4637 C C . ILE B 1 261 ? -2.826 17.609 -1.771 1 90.81 261 ILE B C 1
ATOM 4639 O O . ILE B 1 261 ? -2.518 18.812 -1.697 1 90.81 261 ILE B O 1
ATOM 4643 N N . ASN B 1 262 ? -3.223 17.047 -2.846 1 91.88 262 ASN B N 1
ATOM 4644 C CA . ASN B 1 262 ? -3.654 17.734 -4.062 1 91.88 262 ASN B CA 1
ATOM 4645 C C . ASN B 1 262 ? -4.895 17.078 -4.664 1 91.88 262 ASN B C 1
ATOM 4647 O O . ASN B 1 262 ? -4.793 16.047 -5.344 1 91.88 262 ASN B O 1
ATOM 4651 N N . GLY B 1 263 ? -6.023 17.688 -4.445 1 90.31 263 GLY B N 1
ATOM 4652 C CA . GLY B 1 263 ? -7.301 17.094 -4.82 1 90.31 263 GLY B CA 1
ATOM 4653 C C . GLY B 1 263 ? -7.438 16.875 -6.312 1 90.31 263 GLY B C 1
ATOM 4654 O O . GLY B 1 263 ? -8.211 16.016 -6.746 1 90.31 263 GLY B O 1
ATOM 4655 N N . GLY B 1 264 ? -6.727 17.578 -7.109 1 92.25 264 GLY B N 1
ATOM 4656 C CA . GLY B 1 264 ? -6.844 17.484 -8.555 1 92.25 264 GLY B CA 1
ATOM 4657 C C . GLY B 1 264 ? -5.801 16.578 -9.18 1 92.25 264 GLY B C 1
ATOM 4658 O O . GLY B 1 264 ? -5.902 16.219 -10.359 1 92.25 264 GLY B O 1
ATOM 4659 N N . TYR B 1 265 ? -4.832 16.172 -8.398 1 95.31 265 TYR B N 1
ATOM 4660 C CA . TYR B 1 265 ? -3.744 15.359 -8.93 1 95.31 265 TYR B CA 1
ATOM 4661 C C . TYR B 1 265 ? -4.199 13.922 -9.141 1 95.31 265 TYR B C 1
ATOM 4663 O O . TYR B 1 265 ? -4.91 13.359 -8.312 1 95.31 265 TYR B O 1
ATOM 4671 N N . ARG B 1 266 ? -3.9 13.367 -10.312 1 98.06 266 ARG B N 1
ATOM 4672 C CA . ARG B 1 266 ? -4.102 11.969 -10.672 1 98.06 266 ARG B CA 1
ATOM 4673 C C . ARG B 1 266 ? -2.795 11.328 -11.133 1 98.06 266 ARG B C 1
ATOM 4675 O O . ARG B 1 266 ? -1.932 12.008 -11.695 1 98.06 266 ARG B O 1
ATOM 4682 N N . HIS B 1 267 ? -2.656 10.07 -10.805 1 98.5 267 HIS B N 1
ATOM 4683 C CA . HIS B 1 267 ? -1.448 9.359 -11.211 1 98.5 267 HIS B CA 1
ATOM 4684 C C . HIS B 1 267 ? -1.78 7.977 -11.766 1 98.5 267 HIS B C 1
ATOM 4686 O O . HIS B 1 267 ? -2.547 7.227 -11.156 1 98.5 267 HIS B O 1
ATOM 4692 N N . THR B 1 268 ? -1.244 7.707 -12.93 1 98.69 268 THR B N 1
ATOM 4693 C CA . THR B 1 268 ? -1.451 6.402 -13.555 1 98.69 268 THR B CA 1
ATOM 4694 C C . THR B 1 268 ? -0.388 5.41 -13.094 1 98.69 268 THR B C 1
ATOM 4696 O O . THR B 1 268 ? 0.81 5.684 -13.188 1 98.69 268 THR B O 1
ATOM 4699 N N . ILE B 1 269 ? -0.805 4.273 -12.617 1 98.56 269 ILE B N 1
ATOM 4700 C CA . ILE B 1 269 ? 0.144 3.252 -12.188 1 98.56 269 ILE B CA 1
ATOM 4701 C C . ILE B 1 269 ? 0.025 2.023 -13.094 1 98.56 269 ILE B C 1
ATOM 4703 O O . ILE B 1 269 ? -0.986 1.844 -13.773 1 98.56 269 ILE B O 1
ATOM 4707 N N . ALA B 1 270 ? 1.108 1.274 -13.133 1 97.75 270 ALA B N 1
ATOM 4708 C CA . ALA B 1 270 ? 1.115 -0.095 -13.648 1 97.75 270 ALA B CA 1
ATOM 4709 C C . ALA B 1 270 ? 1.088 -1.105 -12.5 1 97.75 270 ALA B C 1
ATOM 4711 O O . ALA B 1 270 ? 2.123 -1.402 -11.898 1 97.75 270 ALA B O 1
ATOM 4712 N N . PRO B 1 271 ? -0.063 -1.695 -12.195 1 97 271 PRO B N 1
ATOM 4713 C CA . PRO B 1 271 ? -0.159 -2.592 -11.039 1 97 271 PRO B CA 1
ATOM 4714 C C . PRO B 1 271 ? 0.84 -3.744 -11.102 1 97 271 PRO B C 1
ATOM 4716 O O . PRO B 1 271 ? 1.403 -4.133 -10.078 1 97 271 PRO B O 1
ATOM 4719 N N . THR B 1 272 ? 1.114 -4.242 -12.281 1 94.81 272 THR B N 1
ATOM 4720 C CA . THR B 1 272 ? 2.049 -5.352 -12.453 1 94.81 272 THR B CA 1
ATOM 4721 C C . THR B 1 272 ? 3.434 -4.977 -11.945 1 94.81 272 THR B C 1
ATOM 4723 O O . THR B 1 272 ? 4.125 -5.801 -11.344 1 94.81 272 THR B O 1
ATOM 4726 N N . SER B 1 273 ? 3.84 -3.729 -12.141 1 96.44 273 SER B N 1
ATOM 4727 C CA . SER B 1 273 ? 5.137 -3.271 -11.648 1 96.44 273 SER B CA 1
ATOM 4728 C C . SER B 1 273 ? 5.188 -3.305 -10.125 1 96.44 273 SER B C 1
ATOM 4730 O O . SER B 1 273 ? 6.207 -3.676 -9.539 1 96.44 273 SER B O 1
ATOM 4732 N N . TYR B 1 274 ? 4.074 -2.904 -9.445 1 98.06 274 TYR B N 1
ATOM 4733 C CA . TYR B 1 274 ? 4.016 -2.951 -7.992 1 98.06 274 TYR B CA 1
ATOM 4734 C C . TYR B 1 274 ? 4.121 -4.387 -7.488 1 98.06 274 TYR B C 1
ATOM 4736 O O . TYR B 1 274 ? 4.82 -4.656 -6.508 1 98.06 274 TYR B O 1
ATOM 4744 N N . ILE B 1 275 ? 3.479 -5.277 -8.164 1 96.5 275 ILE B N 1
ATOM 4745 C CA . ILE B 1 275 ? 3.514 -6.688 -7.793 1 96.5 275 ILE B CA 1
ATOM 4746 C C . ILE B 1 275 ? 4.934 -7.227 -7.945 1 96.5 275 ILE B C 1
ATOM 4748 O O . ILE B 1 275 ? 5.512 -7.742 -6.984 1 96.5 275 ILE B O 1
ATOM 4752 N N . GLN B 1 276 ? 5.531 -7.062 -9.133 1 93.62 276 GLN B N 1
ATOM 4753 C CA . GLN B 1 276 ? 6.812 -7.668 -9.477 1 93.62 276 GLN B CA 1
ATOM 4754 C C . GLN B 1 276 ? 7.938 -7.105 -8.609 1 93.62 276 GLN B C 1
ATOM 4756 O O . GLN B 1 276 ? 8.898 -7.812 -8.297 1 93.62 276 GLN B O 1
ATOM 4761 N N . ARG B 1 277 ? 7.754 -5.859 -8.18 1 96.94 277 ARG B N 1
ATOM 4762 C CA . ARG B 1 277 ? 8.812 -5.199 -7.422 1 96.94 277 ARG B CA 1
ATOM 4763 C C . ARG B 1 277 ? 8.492 -5.199 -5.93 1 96.94 277 ARG B C 1
ATOM 4765 O O . ARG B 1 277 ? 9.266 -4.672 -5.129 1 96.94 277 ARG B O 1
ATOM 4772 N N . ALA B 1 278 ? 7.355 -5.715 -5.594 1 98.25 278 ALA B N 1
ATOM 4773 C CA . ALA B 1 278 ? 6.918 -5.766 -4.203 1 98.25 278 ALA B CA 1
ATOM 4774 C C . ALA B 1 278 ? 6.883 -4.367 -3.588 1 98.25 278 ALA B C 1
ATOM 4776 O O . ALA B 1 278 ? 7.387 -4.156 -2.484 1 98.25 278 ALA B O 1
ATOM 4777 N N . VAL B 1 279 ? 6.352 -3.471 -4.348 1 98.69 279 VAL B N 1
ATOM 4778 C CA . VAL B 1 279 ? 6.258 -2.094 -3.877 1 98.69 279 VAL B CA 1
ATOM 4779 C C . VAL B 1 279 ? 4.879 -1.848 -3.27 1 98.69 279 VAL B C 1
ATOM 4781 O O . VAL B 1 279 ? 3.873 -2.357 -3.77 1 98.69 279 VAL B O 1
ATOM 4784 N N . LYS B 1 280 ? 4.836 -1.097 -2.229 1 98.62 280 LYS B N 1
ATOM 4785 C CA . LYS B 1 280 ? 3.598 -0.728 -1.549 1 98.62 280 LYS B CA 1
ATOM 4786 C C . LYS B 1 280 ? 3.336 0.771 -1.661 1 98.62 280 LYS B C 1
ATOM 4788 O O . LYS B 1 280 ? 4.27 1.576 -1.62 1 98.62 280 LYS B O 1
ATOM 4793 N N . LEU B 1 281 ? 2.121 1.137 -1.845 1 98.88 281 LEU B N 1
ATOM 4794 C CA . LEU B 1 281 ? 1.617 2.498 -1.71 1 98.88 281 LEU B CA 1
ATOM 4795 C C . LEU B 1 281 ? 0.697 2.621 -0.5 1 98.88 281 LEU B C 1
ATOM 4797 O O . LEU B 1 281 ? -0.368 2.002 -0.459 1 98.88 281 LEU B O 1
ATOM 4801 N N . ILE B 1 282 ? 1.102 3.498 0.455 1 98.12 282 ILE B N 1
ATOM 4802 C CA . ILE B 1 282 ? 0.413 3.498 1.741 1 98.12 282 ILE B CA 1
ATOM 4803 C C . ILE B 1 282 ? -0.21 4.867 1.992 1 98.12 282 ILE B C 1
ATOM 4805 O O . ILE B 1 282 ? 0.5 5.871 2.094 1 98.12 282 ILE B O 1
ATOM 4809 N N . GLY B 1 283 ? -1.535 4.859 2.02 1 97.81 283 GLY B N 1
ATOM 4810 C CA . GLY B 1 283 ? -2.242 5.949 2.672 1 97.81 283 GLY B CA 1
ATOM 4811 C C . GLY B 1 283 ? -2.484 5.703 4.148 1 97.81 283 GLY B C 1
ATOM 4812 O O . GLY B 1 283 ? -3.154 4.738 4.523 1 97.81 283 GLY B O 1
ATOM 4813 N N . ALA B 1 284 ? -1.974 6.586 5.016 1 94.75 284 ALA B N 1
ATOM 4814 C CA . ALA B 1 284 ? -2.043 6.324 6.453 1 94.75 284 ALA B CA 1
ATOM 4815 C C . ALA B 1 284 ? -3.248 7.02 7.078 1 94.75 284 ALA B C 1
ATOM 4817 O O . ALA B 1 284 ? -3.676 6.66 8.18 1 94.75 284 ALA B O 1
ATOM 4818 N N . GLY B 1 285 ? -3.879 7.949 6.328 1 90.19 285 GLY B N 1
ATOM 4819 C CA . GLY B 1 285 ? -4.957 8.719 6.922 1 90.19 285 GLY B CA 1
ATOM 4820 C C . GLY B 1 285 ? -4.473 9.773 7.902 1 90.19 285 GLY B C 1
ATOM 4821 O O . GLY B 1 285 ? -3.303 10.156 7.875 1 90.19 285 GLY B O 1
ATOM 4822 N N . GLU B 1 286 ? -5.449 10.273 8.641 1 88.12 286 GLU B N 1
ATOM 4823 C CA . GLU B 1 286 ? -5.109 11.219 9.695 1 88.12 286 GLU B CA 1
ATOM 4824 C C . GLU B 1 286 ? -4.289 10.539 10.797 1 88.12 286 GLU B C 1
ATOM 4826 O O . GLU B 1 286 ? -4.059 9.328 10.75 1 88.12 286 GLU B O 1
ATOM 4831 N N . TYR B 1 287 ? -3.906 11.219 11.789 1 94.06 287 TYR B N 1
ATOM 4832 C CA . TYR B 1 287 ? -3.031 10.625 12.797 1 94.06 287 TYR B CA 1
ATOM 4833 C C . TYR B 1 287 ? -3.838 9.859 13.836 1 94.06 287 TYR B C 1
ATOM 4835 O O . TYR B 1 287 ? -4.922 10.297 14.234 1 94.06 287 TYR B O 1
ATOM 4843 N N . ARG B 1 288 ? -3.352 8.641 14.125 1 94.75 288 ARG B N 1
ATOM 4844 C CA . ARG B 1 288 ? -3.934 7.738 15.109 1 94.75 288 ARG B CA 1
ATOM 4845 C C . ARG B 1 288 ? -3.051 7.637 16.344 1 94.75 288 ARG B C 1
ATOM 4847 O O . ARG B 1 288 ? -1.962 7.059 16.297 1 94.75 288 ARG B O 1
ATOM 4854 N N . HIS B 1 289 ? -3.48 8.195 17.469 1 94.94 289 HIS B N 1
ATOM 4855 C CA . HIS B 1 289 ? -2.842 8.055 18.781 1 94.94 289 HIS B CA 1
ATOM 4856 C C . HIS B 1 289 ? -1.412 8.586 18.75 1 94.94 289 HIS B C 1
ATOM 4858 O O . HIS B 1 289 ? -0.523 8.023 19.391 1 94.94 289 HIS B O 1
ATOM 4864 N N . THR B 1 290 ? -1.228 9.641 17.938 1 97.5 290 THR B N 1
ATOM 4865 C CA . THR B 1 290 ? 0.157 10.086 17.844 1 97.5 290 THR B CA 1
ATOM 4866 C C . THR B 1 290 ? 0.303 11.508 18.375 1 97.5 290 THR B C 1
ATOM 4868 O O . THR B 1 290 ? 1.388 12.094 18.312 1 97.5 290 THR B O 1
ATOM 4871 N N . PHE B 1 291 ? -0.75 12.062 18.875 1 96.75 291 PHE B N 1
ATOM 4872 C CA . PHE B 1 291 ? -0.671 13.422 19.422 1 96.75 291 PHE B CA 1
ATOM 4873 C C . PHE B 1 291 ? 0.265 13.477 20.609 1 96.75 291 PHE B C 1
ATOM 4875 O O . PHE B 1 291 ? 1.124 14.352 20.703 1 96.75 291 PHE B O 1
ATOM 4882 N N . GLU B 1 292 ? 0.137 12.508 21.547 1 96.31 292 GLU B N 1
ATOM 4883 C CA . GLU B 1 292 ? 1.028 12.445 22.703 1 96.31 292 GLU B CA 1
ATOM 4884 C C . GLU B 1 292 ? 2.467 12.172 22.281 1 96.31 292 GLU B C 1
ATOM 4886 O O . GLU B 1 292 ? 3.408 12.727 22.859 1 96.31 292 GLU B O 1
ATOM 4891 N N . GLU B 1 293 ? 2.582 11.297 21.312 1 98 293 GLU B N 1
ATOM 4892 C CA . GLU B 1 293 ? 3.906 11.031 20.766 1 98 293 GLU B CA 1
ATOM 4893 C C . GLU B 1 293 ? 4.527 12.305 20.188 1 98 293 GLU B C 1
ATOM 4895 O O . GLU B 1 293 ? 5.727 12.547 20.344 1 98 293 GLU B O 1
ATOM 4900 N N . ALA B 1 294 ? 3.713 13.086 19.547 1 98.44 294 ALA B N 1
ATOM 4901 C CA . ALA B 1 294 ? 4.172 14.336 18.953 1 98.44 294 ALA B CA 1
ATOM 4902 C C . ALA B 1 294 ? 4.605 15.32 20.047 1 98.44 294 ALA B C 1
ATOM 4904 O O . ALA B 1 294 ? 5.629 16 19.906 1 98.44 294 ALA B O 1
ATOM 4905 N N . LEU B 1 295 ? 3.869 15.367 21.109 1 98.12 295 LEU B N 1
ATOM 4906 C CA . LEU B 1 295 ? 4.215 16.234 22.234 1 98.12 295 LEU B CA 1
ATOM 4907 C C . LEU B 1 295 ? 5.57 15.844 22.828 1 98.12 295 LEU B C 1
ATOM 4909 O O . LEU B 1 295 ? 6.406 16.719 23.078 1 98.12 295 LEU B O 1
ATOM 4913 N N . ARG B 1 296 ? 5.805 14.562 22.984 1 97.81 296 ARG B N 1
ATOM 4914 C CA . ARG B 1 296 ? 7.074 14.078 23.516 1 97.81 296 ARG B CA 1
ATOM 4915 C C . ARG B 1 296 ? 8.219 14.383 22.562 1 97.81 296 ARG B C 1
ATOM 4917 O O . ARG B 1 296 ? 9.281 14.867 22.984 1 97.81 296 ARG B O 1
ATOM 4924 N N . PHE B 1 297 ? 7.973 14.18 21.328 1 98.5 297 PHE B N 1
ATOM 4925 C CA . PHE B 1 297 ? 9 14.453 20.328 1 98.5 297 PHE B CA 1
ATOM 4926 C C . PHE B 1 297 ? 9.383 15.93 20.328 1 98.5 297 PHE B C 1
ATOM 4928 O O . PHE B 1 297 ? 10.57 16.266 20.312 1 98.5 297 PHE B O 1
ATOM 4935 N N . ALA B 1 298 ? 8.367 16.75 20.344 1 98.31 298 ALA B N 1
ATOM 4936 C CA . ALA B 1 298 ? 8.602 18.188 20.328 1 98.31 298 ALA B CA 1
ATOM 4937 C C . ALA B 1 298 ? 9.383 18.625 21.562 1 98.31 298 ALA B C 1
ATOM 4939 O O . ALA B 1 298 ? 10.227 19.516 21.484 1 98.31 298 ALA B O 1
ATOM 4940 N N . THR B 1 299 ? 9.062 18.031 22.672 1 97.69 299 THR B N 1
ATOM 4941 C CA . THR B 1 299 ? 9.766 18.344 23.906 1 97.69 299 THR B CA 1
ATOM 4942 C C . THR B 1 299 ? 11.25 18 23.797 1 97.69 299 THR B C 1
ATOM 4944 O O . THR B 1 299 ? 12.102 18.734 24.281 1 97.69 299 THR B O 1
ATOM 4947 N N . ASP B 1 300 ? 11.539 16.906 23.125 1 97.5 300 ASP B N 1
ATOM 4948 C CA . ASP B 1 300 ? 12.914 16.438 22.953 1 97.5 300 ASP B CA 1
ATOM 4949 C C . ASP B 1 300 ? 13.617 17.203 21.828 1 97.5 300 ASP B C 1
ATOM 4951 O O . ASP B 1 300 ? 14.844 17.141 21.703 1 97.5 300 ASP B O 1
ATOM 4955 N N . HIS B 1 301 ? 12.836 17.938 21.016 1 97.25 301 HIS B N 1
ATOM 4956 C CA . HIS B 1 301 ? 13.375 18.656 19.859 1 97.25 301 HIS B CA 1
ATOM 4957 C C . HIS B 1 301 ? 12.867 20.094 19.828 1 97.25 301 HIS B C 1
ATOM 4959 O O . HIS B 1 301 ? 12.18 20.484 18.875 1 97.25 301 HIS B O 1
ATOM 4965 N N . PRO B 1 302 ? 13.242 20.875 20.734 1 93.62 302 PRO B N 1
ATOM 4966 C CA . PRO B 1 302 ? 12.719 22.234 20.812 1 93.62 302 PRO B CA 1
ATOM 4967 C C . PRO B 1 302 ? 13.102 23.094 19.609 1 93.62 302 PRO B C 1
ATOM 4969 O O . PRO B 1 302 ? 12.492 24.125 19.375 1 93.62 302 PRO B O 1
ATOM 4972 N N . GLU B 1 303 ? 14.156 22.625 18.812 1 95 303 GLU B N 1
ATOM 4973 C CA . GLU B 1 303 ? 14.562 23.344 17.609 1 95 303 GLU B CA 1
ATOM 4974 C C . GLU B 1 303 ? 13.445 23.359 16.578 1 95 303 GLU B C 1
ATOM 4976 O O . GLU B 1 303 ? 13.5 24.125 15.602 1 95 303 GLU B O 1
ATOM 4981 N N . LEU B 1 304 ? 12.352 22.625 16.859 1 97.5 304 LEU B N 1
ATOM 4982 C CA . LEU B 1 304 ? 11.156 22.703 16.016 1 97.5 304 LEU B CA 1
ATOM 4983 C C . LEU B 1 304 ? 10.68 24.141 15.867 1 97.5 304 LEU B C 1
ATOM 4985 O O . LEU B 1 304 ? 10.125 24.5 14.836 1 97.5 304 LEU B O 1
ATOM 4989 N N . SER B 1 305 ? 10.906 24.891 16.906 1 98.12 305 SER B N 1
ATOM 4990 C CA . SER B 1 305 ? 10.445 26.281 16.906 1 98.12 305 SER B CA 1
ATOM 4991 C C . SER B 1 305 ? 11.055 27.062 15.758 1 98.12 305 SER B C 1
ATOM 4993 O O . SER B 1 305 ? 10.453 28.031 15.266 1 98.12 305 SER B O 1
ATOM 4995 N N . ARG B 1 306 ? 12.219 26.656 15.242 1 97.75 306 ARG B N 1
ATOM 4996 C CA . ARG B 1 306 ? 12.922 27.359 14.172 1 97.75 306 ARG B CA 1
ATOM 4997 C C . ARG B 1 306 ? 12.164 27.234 12.852 1 97.75 306 ARG B C 1
ATOM 4999 O O . ARG B 1 306 ? 12.422 28 11.922 1 97.75 306 ARG B O 1
ATOM 5006 N N . LEU B 1 307 ? 11.266 26.266 12.789 1 98.5 307 LEU B N 1
ATOM 5007 C CA . LEU B 1 307 ? 10.508 26.078 11.562 1 98.5 307 LEU B CA 1
ATOM 5008 C C . LEU B 1 307 ? 9.414 27.141 11.422 1 98.5 307 LEU B C 1
ATOM 5010 O O . LEU B 1 307 ? 8.867 27.344 10.336 1 98.5 307 LEU B O 1
ATOM 5014 N N . VAL B 1 308 ? 9.039 27.766 12.555 1 98.62 308 VAL B N 1
ATOM 5015 C CA . VAL B 1 308 ? 8.148 28.922 12.484 1 98.62 308 VAL B CA 1
ATOM 5016 C C . VAL B 1 308 ? 8.938 30.156 12.086 1 98.62 308 VAL B C 1
ATOM 5018 O O . VAL B 1 308 ? 9.625 30.75 12.914 1 98.62 308 VAL B O 1
ATOM 5021 N N . THR B 1 309 ? 8.766 30.547 10.812 1 98.38 309 THR B N 1
ATOM 5022 C CA . THR B 1 309 ? 9.695 31.547 10.297 1 98.38 309 THR B CA 1
ATOM 5023 C C . THR B 1 309 ? 8.984 32.875 10.102 1 98.38 309 THR B C 1
ATOM 5025 O O . THR B 1 309 ? 9.641 33.906 9.93 1 98.38 309 THR B O 1
ATOM 5028 N N . LYS B 1 310 ? 7.668 32.875 10.055 1 98.25 310 LYS B N 1
ATOM 5029 C CA . LYS B 1 310 ? 6.914 34.094 9.867 1 98.25 310 LYS B CA 1
ATOM 5030 C C . LYS B 1 310 ? 5.719 34.156 10.812 1 98.25 310 LYS B C 1
ATOM 5032 O O . LYS B 1 310 ? 5.066 33.156 11.062 1 98.25 310 LYS B O 1
ATOM 5037 N N . THR B 1 311 ? 5.488 35.281 11.344 1 98.56 311 THR B N 1
ATOM 5038 C CA . THR B 1 311 ? 4.32 35.594 12.172 1 98.56 311 THR B CA 1
ATOM 5039 C C . THR B 1 311 ? 3.58 36.812 11.641 1 98.56 311 THR B C 1
ATOM 5041 O O . THR B 1 311 ? 4.195 37.844 11.359 1 98.56 311 THR B O 1
ATOM 5044 N N . TYR B 1 312 ? 2.318 36.688 11.43 1 98.62 312 TYR B N 1
ATOM 5045 C CA . TYR B 1 312 ? 1.455 37.781 11 1 98.62 312 TYR B CA 1
ATOM 5046 C C . TYR B 1 312 ? 0.283 37.969 11.961 1 98.62 312 TYR B C 1
ATOM 5048 O O . TYR B 1 312 ? -0.119 37 12.641 1 98.62 312 TYR B O 1
ATOM 5056 N N . LYS B 1 313 ? -0.265 39.156 12.008 1 98.5 313 LYS B N 1
ATOM 5057 C CA . LYS B 1 313 ? -1.57 39.344 12.641 1 98.5 313 LYS B CA 1
ATOM 5058 C C . LYS B 1 313 ? -2.676 38.688 11.805 1 98.5 313 LYS B C 1
ATOM 5060 O O . LYS B 1 313 ? -2.59 38.656 10.578 1 98.5 313 LYS B O 1
ATOM 5065 N N . LEU B 1 314 ? -3.645 38.219 12.523 1 98.31 314 LEU B N 1
ATOM 5066 C CA . LEU B 1 314 ? -4.789 37.594 11.852 1 98.31 314 LEU B CA 1
ATOM 5067 C C . LEU B 1 314 ? -5.32 38.5 10.75 1 98.31 314 LEU B C 1
ATOM 5069 O O . LEU B 1 314 ? -5.652 38.031 9.656 1 98.31 314 LEU B O 1
ATOM 5073 N N . ALA B 1 315 ? -5.336 39.781 10.945 1 97.56 315 ALA B N 1
ATOM 5074 C CA . ALA B 1 315 ? -5.891 40.75 10.008 1 97.56 315 ALA B CA 1
ATOM 5075 C C . ALA B 1 315 ? -5.02 40.875 8.758 1 97.56 315 ALA B C 1
ATOM 5077 O O . ALA B 1 315 ? -5.484 41.344 7.715 1 97.56 315 ALA B O 1
ATOM 5078 N N . ASP B 1 316 ? -3.758 40.469 8.82 1 97.81 316 ASP B N 1
ATOM 5079 C CA . ASP B 1 316 ? -2.82 40.562 7.711 1 97.81 316 ASP B CA 1
ATOM 5080 C C . ASP B 1 316 ? -2.719 39.219 6.969 1 97.81 316 ASP B C 1
ATOM 5082 O O . ASP B 1 316 ? -1.7 38.938 6.336 1 97.81 316 ASP B O 1
ATOM 5086 N N . TYR B 1 317 ? -3.77 38.406 7.09 1 97.69 317 TYR B N 1
ATOM 5087 C CA . TYR B 1 317 ? -3.758 37.062 6.566 1 97.69 317 TYR B CA 1
ATOM 5088 C C . TYR B 1 317 ? -3.463 37.062 5.07 1 97.69 317 TYR B C 1
ATOM 5090 O O . TYR B 1 317 ? -2.871 36.094 4.551 1 97.69 317 TYR B O 1
ATOM 5098 N N . ALA B 1 318 ? -3.85 38.062 4.316 1 96.75 318 ALA B N 1
ATOM 5099 C CA . ALA B 1 318 ? -3.658 38.094 2.869 1 96.75 318 ALA B CA 1
ATOM 5100 C C . ALA B 1 318 ? -2.174 38.094 2.512 1 96.75 318 ALA B C 1
ATOM 5102 O O . ALA B 1 318 ? -1.744 37.406 1.599 1 96.75 318 ALA B O 1
ATOM 5103 N N . ASP B 1 319 ? -1.451 38.906 3.211 1 96.38 319 ASP B N 1
ATOM 5104 C CA . ASP B 1 319 ? -0.007 38.969 3.002 1 96.38 319 ASP B CA 1
ATOM 5105 C C . ASP B 1 319 ? 0.634 37.594 3.309 1 96.38 319 ASP B C 1
ATOM 5107 O O . ASP B 1 319 ? 1.52 37.156 2.582 1 96.38 319 ASP B O 1
ATOM 5111 N N . ALA B 1 320 ? 0.186 37 4.414 1 97.38 320 ALA B N 1
ATOM 5112 C CA . ALA B 1 320 ? 0.695 35.688 4.801 1 97.38 320 ALA B CA 1
ATOM 5113 C C . ALA B 1 320 ? 0.43 34.656 3.713 1 97.38 320 ALA B C 1
ATOM 5115 O O . ALA B 1 320 ? 1.329 33.906 3.332 1 97.38 320 ALA B O 1
ATOM 5116 N N . VAL B 1 321 ? -0.766 34.656 3.199 1 96.69 321 VAL B N 1
ATOM 5117 C CA . VAL B 1 321 ? -1.181 33.719 2.174 1 96.69 321 VAL B CA 1
ATOM 5118 C C . VAL B 1 321 ? -0.371 33.938 0.9 1 96.69 321 VAL B C 1
ATOM 5120 O O . VAL B 1 321 ? 0.136 33 0.302 1 96.69 321 VAL B O 1
ATOM 5123 N N . HIS B 1 322 ? -0.193 35.188 0.505 1 96.62 322 HIS B N 1
ATOM 5124 C CA . HIS B 1 322 ? 0.553 35.531 -0.704 1 96.62 322 HIS B CA 1
ATOM 5125 C C . HIS B 1 322 ? 2.004 35.062 -0.597 1 96.62 322 HIS B C 1
ATOM 5127 O O . HIS B 1 322 ? 2.549 34.5 -1.541 1 96.62 322 HIS B O 1
ATOM 5133 N N . GLU B 1 323 ? 2.543 35.312 0.514 1 95.75 323 GLU B N 1
ATOM 5134 C CA . GLU B 1 323 ? 3.93 34.906 0.715 1 95.75 323 GLU B CA 1
ATOM 5135 C C . GLU B 1 323 ? 4.066 33.375 0.645 1 95.75 323 GLU B C 1
ATOM 5137 O O . GLU B 1 323 ? 4.98 32.875 0.002 1 95.75 323 GLU B O 1
ATOM 5142 N N . LEU B 1 324 ? 3.162 32.719 1.271 1 95.19 324 LEU B N 1
ATOM 5143 C CA . LEU B 1 324 ? 3.219 31.25 1.304 1 95.19 324 LEU B CA 1
ATOM 5144 C C . LEU B 1 324 ? 3.021 30.672 -0.092 1 95.19 324 LEU B C 1
ATOM 5146 O O . LEU B 1 324 ? 3.645 29.672 -0.444 1 95.19 324 LEU B O 1
ATOM 5150 N N . LEU B 1 325 ? 2.213 31.328 -0.847 1 93.06 325 LEU B N 1
ATOM 5151 C CA . LEU B 1 325 ? 1.916 30.844 -2.191 1 93.06 325 LEU B CA 1
ATOM 5152 C C . LEU B 1 325 ? 3.018 31.234 -3.168 1 93.06 325 LEU B C 1
ATOM 5154 O O . LEU B 1 325 ? 3.219 30.578 -4.188 1 93.06 325 LEU B O 1
ATOM 5158 N N . GLY B 1 326 ? 3.662 32.375 -2.865 1 93.62 326 GLY B N 1
ATOM 5159 C CA . GLY B 1 326 ? 4.672 32.906 -3.768 1 93.62 326 GLY B CA 1
ATOM 5160 C C . GLY B 1 326 ? 4.105 33.844 -4.824 1 93.62 326 GLY B C 1
ATOM 5161 O O . GLY B 1 326 ? 4.809 34.25 -5.754 1 93.62 326 GLY B O 1
ATOM 5162 N N . TYR B 1 327 ? 2.793 34.094 -4.773 1 94.38 327 TYR B N 1
ATOM 5163 C CA . TYR B 1 327 ? 2.146 35.031 -5.691 1 94.38 327 TYR B CA 1
ATOM 5164 C C . TYR B 1 327 ? 0.908 35.656 -5.059 1 94.38 327 TYR B C 1
ATOM 5166 O O . TYR B 1 327 ? 0.374 35.125 -4.078 1 94.38 327 TYR B O 1
ATOM 5174 N N . GLU B 1 328 ? 0.526 36.75 -5.605 1 94.62 328 GLU B N 1
ATOM 5175 C CA . GLU B 1 328 ? -0.711 37.406 -5.184 1 94.62 328 GLU B CA 1
ATOM 5176 C C . GLU B 1 328 ? -1.929 36.75 -5.824 1 94.62 328 GLU B C 1
ATOM 5178 O O . GLU B 1 328 ? -1.967 36.562 -7.043 1 94.62 328 GLU B O 1
ATOM 5183 N N . LEU B 1 329 ? -2.875 36.438 -5.039 1 91.12 329 LEU B N 1
ATOM 5184 C CA . LEU B 1 329 ? -4.039 35.688 -5.508 1 91.12 329 LEU B CA 1
ATOM 5185 C C . LEU B 1 329 ? -4.762 36.438 -6.613 1 91.12 329 LEU B C 1
ATOM 5187 O O . LEU B 1 329 ? -5.152 35.844 -7.621 1 91.12 329 LEU B O 1
ATOM 5191 N N . ASP B 1 330 ? -4.848 37.75 -6.547 1 90 330 ASP B N 1
ATOM 5192 C CA . ASP B 1 330 ? -5.652 38.531 -7.473 1 90 330 ASP B CA 1
ATOM 5193 C C . ASP B 1 330 ? -4.859 38.906 -8.727 1 90 330 ASP B C 1
ATOM 5195 O O . ASP B 1 330 ? -5.387 38.844 -9.836 1 90 330 ASP B O 1
ATOM 5199 N N . THR B 1 331 ? -3.582 39.156 -8.594 1 93.44 331 THR B N 1
ATOM 5200 C CA . THR B 1 331 ? -2.789 39.688 -9.695 1 93.44 331 THR B CA 1
ATOM 5201 C C . THR B 1 331 ? -1.874 38.625 -10.266 1 93.44 331 THR B C 1
ATOM 5203 O O . THR B 1 331 ? -1.323 38.781 -11.359 1 93.44 331 THR B O 1
ATOM 5206 N N . LEU B 1 332 ? -1.655 37.625 -9.492 1 91.94 332 LEU B N 1
ATOM 5207 C CA . LEU B 1 332 ? -0.78 36.5 -9.852 1 91.94 332 LEU B CA 1
ATOM 5208 C C . LEU B 1 332 ? 0.672 36.969 -9.938 1 91.94 332 LEU B C 1
ATOM 5210 O O . LEU B 1 332 ? 1.529 36.25 -10.438 1 91.94 332 LEU B O 1
ATOM 5214 N N . LEU B 1 333 ? 0.917 38.156 -9.406 1 94.06 333 LEU B N 1
ATOM 5215 C CA . LEU B 1 333 ? 2.291 38.625 -9.359 1 94.06 333 LEU B CA 1
ATOM 5216 C C . LEU B 1 333 ? 3.123 37.812 -8.375 1 94.06 333 LEU B C 1
ATOM 5218 O O . LEU B 1 333 ? 2.648 37.469 -7.293 1 94.06 333 LEU B O 1
ATOM 5222 N N . LYS B 1 334 ? 4.305 37.656 -8.891 1 91.56 334 LYS B N 1
ATOM 5223 C CA . LYS B 1 334 ? 5.207 36.844 -8.078 1 91.56 334 LYS B CA 1
ATOM 5224 C C . LYS B 1 334 ? 5.578 37.562 -6.785 1 91.56 334 LYS B C 1
ATOM 5226 O O . LYS B 1 334 ? 5.809 38.781 -6.793 1 91.56 334 LYS B O 1
ATOM 5231 N N . VAL B 1 335 ? 5.484 36.781 -5.645 1 93.12 335 VAL B N 1
ATOM 5232 C CA . VAL B 1 335 ? 5.918 37.219 -4.328 1 93.12 335 VAL B CA 1
ATOM 5233 C C . VAL B 1 335 ? 6.992 36.281 -3.789 1 93.12 335 VAL B C 1
ATOM 5235 O O . VAL B 1 335 ? 6.945 35.062 -4.031 1 93.12 335 VAL B O 1
ATOM 5238 N N . SER B 1 336 ? 8.008 36.875 -3.133 1 91.62 336 SER B N 1
ATOM 5239 C CA . SER B 1 336 ? 9.07 36.031 -2.58 1 91.62 336 SER B CA 1
ATOM 5240 C C . SER B 1 336 ? 8.523 35.062 -1.526 1 91.62 336 SER B C 1
ATOM 5242 O O . SER B 1 336 ? 7.719 35.469 -0.677 1 91.62 336 SER B O 1
ATOM 5244 N N . ASN B 1 337 ? 8.844 33.844 -1.721 1 93.5 337 ASN B N 1
ATOM 5245 C CA . ASN B 1 337 ? 8.461 32.812 -0.753 1 93.5 337 ASN B CA 1
ATOM 5246 C C . ASN B 1 337 ? 9.641 32.375 0.106 1 93.5 337 ASN B C 1
ATOM 5248 O O . ASN B 1 337 ? 10.367 31.453 -0.254 1 93.5 337 ASN B O 1
ATOM 5252 N N . GLU B 1 338 ? 9.82 33.031 1.186 1 95.19 338 GLU B N 1
ATOM 5253 C CA . GLU B 1 338 ? 10.906 32.75 2.119 1 95.19 338 GLU B CA 1
ATOM 5254 C C . GLU B 1 338 ? 10.367 32.406 3.508 1 95.19 338 GLU B C 1
ATOM 5256 O O . GLU B 1 338 ? 10.766 33.031 4.496 1 95.19 338 GLU B O 1
ATOM 5261 N N . SER B 1 339 ? 9.469 31.484 3.492 1 96.5 339 SER B N 1
ATOM 5262 C CA . SER B 1 339 ? 8.883 31.016 4.738 1 96.5 339 SER B CA 1
ATOM 5263 C C . SER B 1 339 ? 8.781 29.484 4.758 1 96.5 339 SER B C 1
ATOM 5265 O O . SER B 1 339 ? 8.789 28.844 3.705 1 96.5 339 SER B O 1
ATOM 5267 N N . VAL B 1 340 ? 8.82 28.922 5.918 1 97 340 VAL B N 1
ATOM 5268 C CA . VAL B 1 340 ? 8.531 27.516 6.148 1 97 340 VAL B CA 1
ATOM 5269 C C . VAL B 1 340 ? 7.148 27.359 6.785 1 97 340 VAL B C 1
ATOM 5271 O O . VAL B 1 340 ? 6.152 27.172 6.082 1 97 340 VAL B O 1
ATOM 5274 N N . LYS B 1 341 ? 7.043 27.609 7.992 1 98.44 341 LYS B N 1
ATOM 5275 C CA . LYS B 1 341 ? 5.75 27.656 8.664 1 98.44 341 LYS B CA 1
ATOM 5276 C C . LYS B 1 341 ? 5.379 29.094 9.039 1 98.44 341 LYS B C 1
ATOM 5278 O O . LYS B 1 341 ? 6.168 29.797 9.672 1 98.44 341 LYS B O 1
ATOM 5283 N N . THR B 1 342 ? 4.23 29.5 8.562 1 98.69 342 THR B N 1
ATOM 5284 C CA . THR B 1 342 ? 3.676 30.812 8.906 1 98.69 342 THR B CA 1
ATOM 5285 C C . THR B 1 342 ? 2.555 30.672 9.93 1 98.69 342 THR B C 1
ATOM 5287 O O . THR B 1 342 ? 1.691 29.797 9.805 1 98.69 342 THR B O 1
ATOM 5290 N N . VAL B 1 343 ? 2.613 31.484 10.992 1 98.81 343 VAL B N 1
ATOM 5291 C CA . VAL B 1 343 ? 1.577 31.469 12.016 1 98.81 343 VAL B CA 1
ATOM 5292 C C . VAL B 1 343 ? 0.872 32.812 12.055 1 98.81 343 VAL B C 1
ATOM 5294 O O . VAL B 1 343 ? 1.448 33.844 11.672 1 98.81 343 VAL B O 1
ATOM 5297 N N . LEU B 1 344 ? -0.351 32.812 12.414 1 98.81 344 LEU B N 1
ATOM 5298 C CA . LEU B 1 344 ? -1.146 34 12.664 1 98.81 344 LEU B CA 1
ATOM 5299 C C . LEU B 1 344 ? -1.355 34.219 14.156 1 98.81 344 LEU B C 1
ATOM 5301 O O . LEU B 1 344 ? -1.537 33.25 14.906 1 98.81 344 LEU B O 1
ATOM 5305 N N . VAL B 1 345 ? -1.353 35.406 14.539 1 98.56 345 VAL B N 1
ATOM 5306 C CA . VAL B 1 345 ? -1.711 35.812 15.891 1 98.56 345 VAL B CA 1
ATOM 5307 C C . VAL B 1 345 ? -3.061 36.531 15.875 1 98.56 345 VAL B C 1
ATOM 5309 O O . VAL B 1 345 ? -3.184 37.625 15.32 1 98.56 345 VAL B O 1
ATOM 5312 N N . PRO B 1 346 ? -4.027 35.875 16.438 1 96.38 346 PRO B N 1
ATOM 5313 C CA . PRO B 1 346 ? -5.348 36.5 16.391 1 96.38 346 PRO B CA 1
ATOM 5314 C C . PRO B 1 346 ? -5.426 37.781 17.234 1 96.38 346 PRO B C 1
ATOM 5316 O O . PRO B 1 346 ? -4.719 37.906 18.234 1 96.38 346 PRO B O 1
#

Radius of gyration: 29.06 Å; Cα contacts (8 Å, |Δi|>4): 1758; chains: 2; bounding box: 55×83×70 Å

Secondary structure (DSSP, 8-state):
-EEEEE-TTSSEEEEE-PPP---STTEEEEEEEEEEPPHHHHHHHTTSS---TT-B---EEEEEEEEE-TT--S--TT-EEEE--EE--S-SHHHHTT-GGG---TTSS--EEBTTTB--SSSSEEEEEGGGEEEPPTT--HHHHTTHHHHHHHHHHHHHHT--TT-EEEEE--SHHHHHHHHHHHHHSSEEEEE-S-HHHHHHHHHHSSEEE-GGG--HHHHHHHSGGG-EEEEEESSSS-HHHHHHHEEEEEEEEE-S--TT--EEE-HHHHHHHT-EEE---S-SS-HHHHHHHHHH-GGGGGGEEEEEEGGGHHHHHHHHHTB-TTT--B-----SEEEEE-/-EEEEE-TTSSEEEEE-PPP---STTEEEEEEEEEEPPHHHHHHHTTSS---TT-B---EEEEEEEEE-TT--S--TT-EEEE--EE--S-SHHHHTT-GGG---TTSS--EEBTTTB--SSSSEEEEEGGGEEEPPTT--HHHHTTHHHHHHHHHHHHHHT--TT-EEEEE--SHHHHHHHHHHHHH-SEEEEE-S-HHHHHHHHHHSSEEE-GGG--HHHHHHHSGGG-EEEEEESSSS-HHHHHHHEEEEEEEEE-S--TT--EEE-HHHHHHHT-EEE---S-SS-HHHHHHHHHH-GGGGGGEEEEEEGGGHHHHHHHHHTB-TTT--B-----SEEEEE-

Solvent-accessible surface area (backbone atoms only — not comparable to full-atom values): 34621 Å² total; per-residue (Å²): 75,63,28,33,25,29,37,88,84,68,40,79,37,83,38,82,41,83,72,81,67,84,84,48,48,43,20,31,31,30,40,37,55,38,23,32,67,49,71,67,55,51,31,32,65,70,64,46,34,89,67,46,62,74,22,25,28,34,47,25,25,19,28,32,28,72,42,69,27,88,66,46,80,85,68,51,79,67,38,46,30,31,44,48,34,70,46,50,54,67,69,36,74,35,25,67,69,74,34,42,54,63,21,38,17,85,84,64,80,38,46,47,24,31,26,51,81,30,64,19,40,40,20,43,55,42,63,45,51,47,91,36,50,42,75,54,59,88,87,50,50,64,60,34,44,31,44,29,56,65,40,8,39,46,52,28,42,43,57,72,67,62,63,35,57,88,30,33,36,35,32,37,32,35,48,54,66,22,44,49,41,32,51,52,34,61,74,35,30,57,40,31,34,35,24,25,84,52,68,60,38,32,58,53,34,50,72,42,27,81,39,53,29,46,63,87,63,67,37,67,71,54,32,46,73,74,32,79,92,32,33,24,39,30,22,34,22,44,62,26,77,42,60,72,60,35,63,71,37,35,27,74,64,13,35,34,30,59,65,21,74,31,69,77,42,70,48,75,42,48,60,38,58,29,22,73,33,14,26,30,40,42,17,61,36,54,42,60,90,19,57,67,56,21,51,53,48,42,62,77,36,60,71,51,28,67,47,52,61,40,77,41,47,48,90,45,44,65,61,55,50,19,29,74,70,25,24,36,88,88,76,60,43,80,35,76,57,80,62,57,29,42,32,30,30,84,73,63,27,35,24,28,36,88,86,70,40,78,37,81,38,82,41,81,71,79,67,82,82,50,48,42,20,30,31,30,40,37,54,40,21,32,69,49,70,69,55,50,30,32,65,71,64,47,35,89,67,46,64,74,22,26,29,34,47,25,24,20,28,31,29,72,44,70,28,88,66,46,80,87,68,51,78,66,39,46,30,32,46,48,35,71,47,50,54,67,69,37,74,35,26,68,69,73,34,43,52,64,22,38,16,83,81,66,79,36,46,48,24,31,27,51,80,30,64,19,41,41,20,44,54,42,63,46,53,46,91,37,51,41,75,54,59,89,87,49,52,64,60,34,44,30,45,30,54,64,41,8,38,47,51,28,41,42,57,72,66,62,63,36,57,89,29,34,35,36,32,39,32,35,47,53,68,22,44,50,41,33,52,52,34,60,76,35,30,58,40,30,36,36,24,24,85,49,68,61,38,33,57,52,34,50,72,42,28,81,40,53,31,46,62,87,62,68,37,69,71,56,32,46,75,74,34,78,92,33,34,22,40,30,21,35,23,43,62,28,78,42,61,70,60,35,63,72,38,35,26,75,64,13,34,37,30,61,65,22,75,31,69,77,42,68,48,75,42,49,60,39,57,29,22,72,34,14,26,29,39,44,16,61,35,54,43,60,90,19,57,68,56,22,51,53,50,42,61,77,38,59,71,50,27,69,48,51,63,40,78,38,48,49,90,45,44,65,60,54,51,21,29,76,68,26,25,35,87,89,76,60,42,81,36,76,56,80,66,56,30,42,31,29,32,86

Sequence (692 aa):
MQALVWSARNRLELSEIEEPQLVAPDDVKVRIELTGICGTDLAVITGKEEGAHGVIRGHEAVGVVVAVGGRVDRVELGDRVVIDPNESCGRCRYCRDDNPHLCEGADGNGMRIAGINAHGTFAPYLVTNQRFVHRLPERLGMEAAVLIEPLACVLHNFNVAKITRKDSVLILGSGPMGLLCQMVSQTRAGFTAATEVNPYRLSFARELSDRAFLPEELTEEAASKLVPGGKFKVVIDTVGTQLEVAERWVDRGGTIIPFGINGGYRHTIAPTSYIQRAVKLIGAGEYRHTFEEALRFATDHPELSRLVTKTYKLADYADAVHELLGYELDTLLKVSNESVKTVLVPMQALVWSARNRLELSEIEEPQLVAPDDVKVRIELTGICGTDLAVITGKEEGAHGVIRGHEAVGVVVAVGGRVDRVELGDRVVIDPNESCGRCRYCRDDNPHLCEGADGNGMRIAGINAHGTFAPYLVTNQRFVHRLPERLGMEAAVLIEPLACVLHNFNVAKITRKDSVLILGSGPMGLLCQMVSQTRAGFTAATEVNPYRLSFARELSDRAFLPEELTEEAASKLVPGGKFKVVIDTVGTQLEVAERWVDRGGTIIPFGINGGYRHTIAPTSYIQRAVKLIGAGEYRHTFEEALRFATDHPELSRLVTKTYKLADYADAVHELLGYELDTLLKVSNESVKTVLVP

Organism: NCBI:txid582686

InterPro domains:
  IPR002328 Alcohol dehydrogenase, zinc-type, conserved site [PS00059] (58-72)
  IPR011032 GroES-like superfamily [SSF50129] (1-175)
  IPR013149 Alcohol dehydrogenase-like, C-terminal [PF00107] (182-298)
  IPR013154 Alcohol dehydrogenase-like, N-terminal [PF08240] (25-138)
  IPR020843 Enoylreductase domain [SM00829] (7-309)
  IPR036291 NAD(P)-binding domain superfamily [SSF51735] (143-300)

Foldseek 3Di:
DWFFFCAPVQATDTDDDDDDDDDDQQKWKWFWFKFWDDPVNLCSRLVLDPADGGAGATAQTKGFTCDHGNPHDQDDGGFIKTFQFWAFPCDDPCNVVQNSLFHCDPVSVRTGGDRGNHHHDRDRMDMDGNVGIGGADPQADRLLRSCLQLLLQLVLLCVVQVAAQDFEEEEEEQFQSSLSNLQVCVVGYVAYEYEYQAPLSQVSRPVRGPYYYHPVPLDQVVQVVGDPPSAGQEYEYQQQACVVVNVVRHAQLHEYEDRHDGNPHDDDDDVVVCVVSVYYYDDSGRGRPCSVVSSVVCSVPVCSSVLAPEEEESVCVQVVSCLCVQARSPPRHGHHNNHRMYMYGD/DWFFFCAPVQATDTDDDDDDDDDDQQKWKWFWFKFWDDPVNLCSRLVLDPADGGAGATAQTKGFTCDHGNPHDQDDGGFIKTFQFWAFACDDPCNVVQNSLFHCDPVSVRTGGDRGNHHHDRDRMDMDGNVGIGGADPQADRLLRSCLQLLLQLVLLCVVQVAAQDFEEEEEEQFQSSLSNLQVCVVGYVAYEYEYQAPLSQVSRPVRGPYYYHPVPLDQVVQVVGDPPSAGQEYEYQQQACVVVNVVRHAQLHEYEDRHDGNPHDDDDDVVVCVVSVYYYDDSGRGRPCSVVSSVVCSVPVCSSVLAPEEEESVCVQVVSCLCVQARPPPRHGHHNNHRMYMYGD